Protein AF-0000000074148470 (afdb_homodimer)

pLDDT: mean 94.66, std 6.35, range [58.09, 98.88]

Radius of gyration: 29.24 Å; Cα contacts (8 Å, |Δi|>4): 1735; chains: 2; bounding box: 54×84×65 Å

Foldseek 3Di:
DKKWAFKLQAQLDTDIDIDDDDDADAQKFKWFFFKFKDQLQPVNCLNRVLDPPADPGEGEGQQTWTFTQGDDHPQDPDDGGFIKTFGAAPDQHPHHYPRRRGMRMGMDGSVRIGTQDPLFDSVLLSCLQLLLLLLQLLVQQVQALVWEEEEADQFDSSLSVLLSNVVRNYAYEYEYQDVLSQVLSVVSPHPYYDNVVVDPPQVVLCVVVVAATQEFEYAPLEQVCQQVSLQRHGADDDADPPRPDNDDRAREYGYRYNHSDDHDYDVPPRCPRRVHYYHYGDGHDPVSSVVSSVCVSVVSGDCVSFFEDEEASNVVSVQSVCVVVVVGSMYMHGPD/DKKWAFKLQAQLDTDIDIDDDDDADAQKFKWFFFKFKDQLQPVNCLNRVLDPPADPGEGEGQQTWTFTCGDHHPQDPDDGGFIKTFGAAPDQHPHHYPRRRGMRMGMGGSVRIGTQDPLFDSVLLSCLQLLLLLLQLLVQQVQALVWEEEEADQFDSSLSVLLSNVVRNYAYEYEEQDVLSQVLSVVSPHPYYDNVVVDPPQVVLCVVVVAATQEFEYAPLEQVCQQVSLQRHGADDDADPPRPDNDDRAREYGYRYNHSDDHDYDVPPRCPRRVHYYHYGDGHDPVSSVVSSVCVSVVSGDCVSFFEDEEASNVVSVQSVCVVVVVGSMYMHGPD

Organism: Dictyoglomus thermophilum (strain ATCC 35947 / DSM 3960 / H-6-12) (NCBI:txid309799)

Secondary structure (DSSP, 8-state):
-EEEEEEEEETTEEEEEEEEPPPPPTTEEEEEEEEEE--HHHHHHHHHT-STT-PSSEE--S-EEEEEEEE-TT--S--TT-EEEES--S--TTSEESS---BSEEEEEGGG-EEPPTTS-HHHHTTHHHHHHHHHHHHHTT--TT-EEEEE--SHHHHHHHHHHHHTT-EEEEEES-HHHHHHHHHTT-SEEEETTTS-HHHHHHHHHTS-BSEEEE-S--HHHHHHHHTTBPPPPP--TT-S-SSPPPPEEEE-S---SPEEE-IIIIIHHHTPEEEE--S--HHHHHHHHHHHHTT-S-GGGS-EEEEEGGGHHHHHHHHHTTS-SEEEEE--/-EEEEEEEEETTEEEEEEEEPPPPPTTEEEEEEEEEE--HHHHHHHHHT-STT-PSSEE--S-EEEEEEEE-TT--S--TT-EEEES--S--TTSEESS---BSEEEEEGGG-EEPPTTS-HHHHTTHHHHHHHHHHHHHTT--TT-EEEEE--SHHHHHHHHHHHHTT-EEEEEES-HHHHHHHHHTT-SEEEETTTS-HHHHHHHHHTS-BSEEEE-S--HHHHHHHHTTBPPPPP--TT-S-SSPPPPEEEE-S---SPEEE-IIIIIHHHTPEEEE--S--HHHHHHHHHHHHTT-S-GGGS-EEEEEGGGHHHHHHHHHTTS-SEEEEE--

Sequence (672 aa):
MKTKAIVFAGPFQIEIKDFELRELREGEVLVKTIYTGVSPGTELRVLSGKQVGGEFPLIPGYENVGKIVKVGKGVKDLKEGMIVFSSGTRFTGPYNRVWGGQVEYSIVGEEEVIIVPEDLDPLYAVFTKTCAIALHGVKRARVSGKDKVAIVGQGLIGHLALQMSKINGAYVIAIDVVEERLKNSILAGADYGINAKEKDVYEEVMKITNGGVDVAIDVTGVASTVNNTANLIRPRPYVSKSSQDPDPPVGRLLILGSYTDPICFNYHPTLFDHEIDIIVSRDCTYFDLLEAIDLIRNKKVNFNAIDFETFDFQSAEKGYQKLMNKEITKAIFKWEMKTKAIVFAGPFQIEIKDFELRELREGEVLVKTIYTGVSPGTELRVLSGKQVGGEFPLIPGYENVGKIVKVGKGVKDLKEGMIVFSSGTRFTGPYNRVWGGQVEYSIVGEEEVIIVPEDLDPLYAVFTKTCAIALHGVKRARVSGKDKVAIVGQGLIGHLALQMSKINGAYVIAIDVVEERLKNSILAGADYGINAKEKDVYEEVMKITNGGVDVAIDVTGVASTVNNTANLIRPRPYVSKSSQDPDPPVGRLLILGSYTDPICFNYHPTLFDHEIDIIVSRDCTYFDLLEAIDLIRNKKVNFNAIDFETFDFQSAEKGYQKLMNKEITKAIFKWE

Solvent-accessible surface area (backbone atoms only — not comparable to full-atom values): 33590 Å² total; per-residue (Å²): 90,79,32,44,28,48,28,35,62,37,67,79,33,72,43,80,44,74,44,61,52,77,81,77,47,76,34,20,30,35,28,40,34,40,37,29,29,49,55,55,68,57,53,52,38,49,35,64,54,73,39,88,86,60,55,67,38,20,21,45,33,44,20,24,20,23,30,26,72,41,68,25,56,85,51,78,92,66,55,64,68,42,42,30,30,32,58,31,33,79,64,59,63,94,39,39,56,84,30,30,20,36,32,41,55,34,40,34,47,61,73,56,56,40,79,48,56,88,91,42,63,61,78,64,54,29,45,22,52,58,41,7,29,21,41,37,37,43,56,74,59,62,64,35,52,86,30,36,32,36,33,38,25,47,50,50,56,28,44,41,31,49,39,50,39,45,74,43,49,27,46,32,36,40,29,31,74,51,66,69,43,40,54,24,38,45,70,51,60,37,73,39,68,43,47,57,80,80,42,60,57,64,64,51,45,29,64,77,54,70,56,27,23,43,30,24,33,36,36,66,32,51,32,85,49,46,43,61,43,51,60,39,33,23,62,45,77,82,36,49,76,79,42,90,49,91,71,65,78,64,19,34,32,31,45,61,40,60,47,83,50,60,36,51,32,50,36,73,67,47,41,39,60,18,30,30,35,38,36,36,48,51,66,55,38,46,65,32,34,56,50,27,43,50,37,52,65,68,61,69,56,64,63,88,41,49,56,60,50,78,38,53,49,91,43,44,59,58,43,53,49,35,44,75,67,62,74,34,44,32,34,30,28,33,65,108,89,80,31,44,29,48,27,34,60,36,67,79,33,73,43,79,45,75,45,61,51,76,84,77,48,76,36,20,31,35,28,41,34,41,38,28,31,48,55,55,68,57,53,50,37,47,34,62,55,74,38,86,84,59,55,67,39,21,21,46,33,45,19,23,22,23,31,26,73,39,69,26,57,84,51,77,92,66,56,67,67,44,42,31,32,32,56,32,34,79,63,60,63,92,39,38,54,84,28,30,23,36,33,43,54,34,41,35,47,62,74,56,55,41,79,50,57,90,89,42,64,62,79,64,55,28,45,22,52,57,40,7,29,21,42,38,36,44,57,74,60,62,64,34,50,86,31,35,34,35,34,39,25,46,51,51,56,28,44,42,30,50,39,49,39,45,75,42,49,27,47,33,35,40,28,31,74,50,65,70,44,40,56,24,37,44,70,54,62,35,74,39,67,43,47,55,79,80,43,60,59,62,63,50,44,30,63,77,55,71,55,27,24,42,29,23,34,36,36,64,33,49,31,85,50,47,42,62,43,52,60,39,33,22,62,45,77,82,34,49,76,81,42,89,48,90,72,66,79,64,18,33,33,32,45,60,39,62,46,83,49,58,36,51,33,50,34,74,65,46,42,40,59,17,30,29,35,38,36,35,46,52,65,55,37,47,66,32,35,56,49,26,44,49,37,52,66,67,61,69,56,65,63,89,40,48,54,59,52,79,36,52,50,90,44,44,58,58,44,53,50,36,45,75,66,63,73,34,44,32,34,30,28,34,66,110

Structure (mmCIF, N/CA/C/O backbone):
data_AF-0000000074148470-model_v1
#
loop_
_entity.id
_entity.type
_entity.pdbx_description
1 polymer 'Alcohol dehydrogenase'
#
loop_
_atom_site.group_PDB
_atom_site.id
_atom_site.type_symbol
_atom_site.label_atom_id
_atom_site.label_alt_id
_atom_site.label_comp_id
_atom_site.label_asym_id
_atom_site.label_entity_id
_atom_site.label_seq_id
_atom_site.pdbx_PDB_ins_code
_atom_site.Cartn_x
_atom_site.Cartn_y
_atom_site.Cartn_z
_atom_site.occupancy
_atom_site.B_iso_or_equiv
_atom_site.auth_seq_id
_atom_site.auth_comp_id
_atom_site.auth_asym_id
_atom_site.auth_atom_id
_atom_site.pdbx_PDB_model_num
ATOM 1 N N . MET A 1 1 ? 21.016 -36.188 -24.375 1 93.38 1 MET A N 1
ATOM 2 C CA . MET A 1 1 ? 19.781 -36.906 -24.625 1 93.38 1 MET A CA 1
ATOM 3 C C . MET A 1 1 ? 18.719 -36 -25.219 1 93.38 1 MET A C 1
ATOM 5 O O . MET A 1 1 ? 18.656 -34.812 -24.859 1 93.38 1 MET A O 1
ATOM 9 N N . LYS A 1 2 ? 17.984 -36.562 -26.062 1 95.56 2 LYS A N 1
ATOM 10 C CA . LYS A 1 2 ? 16.906 -35.781 -26.656 1 95.56 2 LYS A CA 1
ATOM 11 C C . LYS A 1 2 ? 15.742 -35.625 -25.703 1 95.56 2 LYS A C 1
ATOM 13 O O . LYS A 1 2 ? 15.406 -36.562 -24.969 1 95.56 2 LYS A O 1
ATOM 18 N N . THR A 1 3 ? 15.133 -34.5 -25.719 1 97.25 3 THR A N 1
ATOM 19 C CA . THR A 1 3 ? 13.969 -34.188 -24.891 1 97.25 3 THR A CA 1
ATOM 20 C C . THR A 1 3 ? 12.938 -33.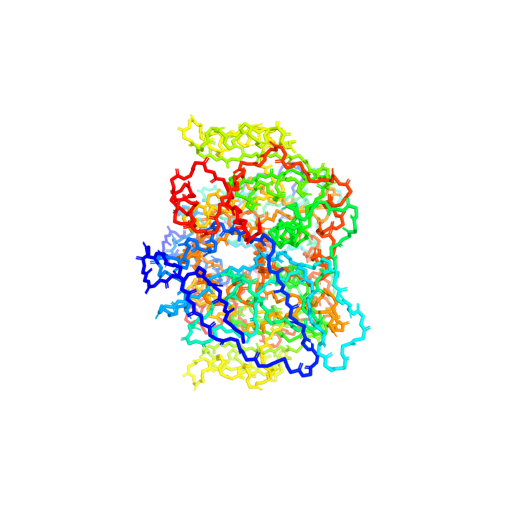375 -25.656 1 97.25 3 THR A C 1
ATOM 22 O O . THR A 1 3 ? 13.266 -32.719 -26.656 1 97.25 3 THR A O 1
ATOM 25 N N . LYS A 1 4 ? 11.703 -33.531 -25.25 1 97.94 4 LYS A N 1
ATOM 26 C CA . LYS A 1 4 ? 10.594 -32.781 -25.844 1 97.94 4 LYS A CA 1
ATOM 27 C C . LYS A 1 4 ? 10.211 -31.578 -24.984 1 97.94 4 LYS A C 1
ATOM 29 O O . LYS A 1 4 ? 10.43 -31.578 -23.766 1 97.94 4 LYS A O 1
ATOM 34 N N . ALA A 1 5 ? 9.656 -30.609 -25.656 1 98.31 5 ALA A N 1
ATOM 35 C CA . ALA A 1 5 ? 9.188 -29.422 -24.938 1 98.31 5 ALA A CA 1
ATOM 36 C C . ALA A 1 5 ? 7.926 -28.859 -25.578 1 98.31 5 ALA A C 1
ATOM 38 O O . ALA A 1 5 ? 7.719 -29 -26.781 1 98.31 5 ALA A O 1
ATOM 39 N N . ILE A 1 6 ? 7.027 -28.328 -24.797 1 98.31 6 ILE A N 1
ATOM 40 C CA . ILE A 1 6 ? 6.008 -27.406 -25.266 1 98.31 6 ILE A CA 1
ATOM 41 C C . ILE A 1 6 ? 6.629 -26.031 -25.5 1 98.31 6 ILE A C 1
ATOM 43 O O . ILE A 1 6 ? 7.16 -25.422 -24.562 1 98.31 6 ILE A O 1
ATOM 47 N N . VAL A 1 7 ? 6.605 -25.531 -26.703 1 97.56 7 VAL A N 1
ATOM 48 C CA . VAL A 1 7 ? 7.266 -24.297 -27.094 1 97.56 7 VAL A CA 1
ATOM 49 C C . VAL A 1 7 ? 6.23 -23.281 -27.594 1 97.56 7 VAL A C 1
ATOM 51 O O . VAL A 1 7 ? 5.363 -23.641 -28.406 1 97.56 7 VAL A O 1
ATOM 54 N N . PHE A 1 8 ? 6.211 -22.109 -26.984 1 97.06 8 PHE A N 1
ATOM 55 C CA . PHE A 1 8 ? 5.523 -20.984 -27.609 1 97.06 8 PHE A CA 1
ATOM 56 C C . PHE A 1 8 ? 6.348 -20.422 -28.766 1 97.06 8 PHE A C 1
ATOM 58 O O . PHE A 1 8 ? 7.324 -19.719 -28.547 1 97.06 8 PHE A O 1
ATOM 65 N N . ALA A 1 9 ? 6.023 -20.75 -29.969 1 96.44 9 ALA A N 1
ATOM 66 C CA . ALA A 1 9 ? 6.789 -20.375 -31.156 1 96.44 9 ALA A CA 1
ATOM 67 C C . ALA A 1 9 ? 6.578 -18.906 -31.516 1 96.44 9 ALA A C 1
ATOM 69 O O . ALA A 1 9 ? 7.453 -18.281 -32.125 1 96.44 9 ALA A O 1
ATOM 70 N N . GLY A 1 10 ? 5.504 -18.391 -31.188 1 95.06 10 GLY A N 1
ATOM 71 C CA . GLY A 1 10 ? 5.016 -17.016 -31.328 1 95.06 10 GLY A CA 1
ATOM 72 C C . GLY A 1 10 ? 3.746 -16.75 -30.547 1 95.06 10 GLY A C 1
ATOM 73 O O . GLY A 1 10 ? 3.277 -17.625 -29.797 1 95.06 10 GLY A O 1
ATOM 74 N N . PRO A 1 11 ? 3.293 -15.57 -30.719 1 94.75 11 PRO A N 1
ATOM 75 C CA . PRO A 1 11 ? 2.029 -15.305 -30.031 1 94.75 11 PRO A CA 1
ATOM 76 C C . PRO A 1 11 ? 0.925 -16.281 -30.422 1 94.75 11 PRO A C 1
ATOM 78 O O . PRO A 1 11 ? 0.599 -16.406 -31.609 1 94.75 11 PRO A O 1
ATOM 81 N N . PHE A 1 12 ? 0.442 -17 -29.469 1 95.25 12 PHE A N 1
ATOM 82 C CA . PHE A 1 12 ? -0.676 -17.922 -29.594 1 95.25 12 PHE A CA 1
ATOM 83 C C . PHE A 1 12 ? -0.312 -19.094 -30.516 1 95.25 12 PHE A C 1
ATOM 85 O O . PHE A 1 12 ? -1.187 -19.688 -31.141 1 95.25 12 PHE A O 1
ATOM 92 N N . GLN A 1 13 ? 0.944 -19.312 -30.625 1 96.75 13 GLN A N 1
ATOM 93 C CA . GLN A 1 13 ? 1.44 -20.469 -31.375 1 96.75 13 GLN A CA 1
ATOM 94 C C . GLN A 1 13 ? 2.133 -21.469 -30.438 1 96.75 13 GLN A C 1
ATOM 96 O O . GLN A 1 13 ? 3.18 -21.156 -29.859 1 96.75 13 GLN A O 1
ATOM 101 N N . ILE A 1 14 ? 1.575 -22.609 -30.312 1 97.94 14 ILE A N 1
ATOM 102 C CA . ILE A 1 14 ? 2.092 -23.641 -29.438 1 97.94 14 ILE A CA 1
ATOM 103 C C . ILE A 1 14 ? 2.539 -24.844 -30.266 1 97.94 14 ILE A C 1
ATOM 105 O O . ILE A 1 14 ? 1.781 -25.344 -31.094 1 97.94 14 ILE A O 1
ATOM 109 N N . GLU A 1 15 ? 3.732 -25.266 -30.062 1 98 15 GLU A N 1
ATOM 110 C CA . GLU A 1 15 ? 4.312 -26.391 -30.781 1 98 15 GLU A CA 1
ATOM 111 C C . GLU A 1 15 ? 5.043 -27.328 -29.828 1 98 15 GLU A C 1
ATOM 113 O O . GLU A 1 15 ? 5.473 -26.922 -28.75 1 98 15 GLU A O 1
ATOM 118 N N . ILE A 1 16 ? 5.129 -28.578 -30.203 1 98.12 16 ILE A N 1
ATOM 119 C CA . ILE A 1 16 ? 6.004 -29.531 -29.531 1 98.12 16 ILE A CA 1
ATOM 120 C C . ILE A 1 16 ? 7.32 -29.656 -30.297 1 98.12 16 ILE A C 1
ATOM 122 O O . ILE A 1 16 ? 7.32 -29.938 -31.5 1 98.12 16 ILE A O 1
ATOM 126 N N . LYS A 1 17 ? 8.359 -29.391 -29.578 1 97.5 17 LYS A N 1
ATOM 127 C CA . LYS A 1 17 ? 9.664 -29.422 -30.219 1 97.5 17 LYS A CA 1
ATOM 128 C C . LYS A 1 17 ? 10.648 -30.281 -29.438 1 97.5 17 LYS A C 1
ATOM 130 O O . LYS A 1 17 ? 10.406 -30.609 -28.266 1 97.5 17 LYS A O 1
ATOM 135 N N . ASP A 1 18 ? 11.688 -30.641 -30.156 1 96.38 18 ASP A N 1
ATOM 136 C CA . ASP A 1 18 ? 12.766 -31.406 -29.531 1 96.38 18 ASP A CA 1
ATOM 137 C C . ASP A 1 18 ? 14.047 -30.594 -29.453 1 96.38 18 ASP A C 1
ATOM 139 O O . ASP A 1 18 ? 14.266 -29.688 -30.25 1 96.38 18 ASP A O 1
ATOM 143 N N . PHE A 1 19 ? 14.781 -30.906 -28.438 1 97.19 19 PHE A N 1
ATOM 144 C CA . PHE A 1 19 ? 16.125 -30.359 -28.344 1 97.19 19 PHE A CA 1
ATOM 145 C C . PHE A 1 19 ? 17.031 -31.297 -27.547 1 97.19 19 PHE A C 1
ATOM 147 O O . PHE A 1 19 ? 16.562 -32.219 -26.906 1 97.19 19 PHE A O 1
ATOM 154 N N . GLU A 1 20 ? 18.344 -31.156 -27.734 1 97.75 20 GLU A N 1
ATOM 155 C CA . GLU A 1 20 ? 19.328 -31.984 -27.031 1 97.75 20 GLU A CA 1
ATOM 156 C C . GLU A 1 20 ? 19.688 -31.375 -25.672 1 97.75 20 GLU A C 1
ATOM 158 O O . GLU A 1 20 ? 20.016 -30.188 -25.578 1 97.75 20 GLU A O 1
ATOM 163 N N . LEU A 1 21 ? 19.625 -32.219 -24.656 1 97.62 21 LEU A N 1
ATOM 164 C CA . LEU A 1 21 ? 20.047 -31.766 -23.328 1 97.62 21 LEU A CA 1
ATOM 165 C C . LEU A 1 21 ? 21.578 -31.781 -23.219 1 97.62 21 LEU A C 1
ATOM 167 O O . LEU A 1 21 ? 22.234 -32.625 -23.812 1 97.62 21 LEU A O 1
ATOM 171 N N . ARG A 1 22 ? 22.047 -30.922 -22.406 1 96.88 22 ARG A N 1
ATOM 172 C CA . ARG A 1 22 ? 23.469 -30.984 -22.047 1 96.88 22 ARG A CA 1
ATOM 173 C C . ARG A 1 22 ? 23.703 -31.984 -20.922 1 96.88 22 ARG A C 1
ATOM 175 O O . ARG A 1 22 ? 22.75 -32.5 -20.344 1 96.88 22 ARG A O 1
ATOM 182 N N . GLU A 1 23 ? 24.969 -32.25 -20.703 1 96.25 23 GLU A N 1
ATOM 183 C CA . GLU A 1 23 ? 25.312 -33.062 -19.547 1 96.25 23 GLU A CA 1
ATOM 184 C C . GLU A 1 23 ? 25.047 -32.344 -18.234 1 96.25 23 GLU A C 1
ATOM 186 O O . GLU A 1 23 ? 25.062 -31.109 -18.188 1 96.25 23 GLU A O 1
ATOM 191 N N . LEU A 1 24 ? 24.812 -33.125 -17.172 1 96.88 24 LEU A N 1
ATOM 192 C CA . LEU A 1 24 ? 24.578 -32.562 -15.836 1 96.88 24 LEU A CA 1
ATOM 193 C C . LEU A 1 24 ? 25.859 -31.922 -15.289 1 96.88 24 LEU A C 1
ATOM 195 O O . LEU A 1 24 ? 26.953 -32.469 -15.469 1 96.88 24 LEU A O 1
ATOM 199 N N . ARG A 1 25 ? 25.734 -30.781 -14.734 1 96 25 ARG A N 1
ATOM 200 C CA . ARG A 1 25 ? 26.812 -30.141 -14 1 96 25 ARG A CA 1
ATOM 201 C C . ARG A 1 25 ? 26.719 -30.438 -12.508 1 96 25 ARG A C 1
ATOM 203 O O . ARG A 1 25 ? 25.734 -31.031 -12.047 1 96 25 ARG A O 1
ATOM 210 N N . GLU A 1 26 ? 27.766 -30.109 -11.883 1 96.69 26 GLU A N 1
ATOM 211 C CA . GLU A 1 26 ? 27.797 -30.281 -10.438 1 96.69 26 GLU A CA 1
ATOM 212 C C . GLU A 1 26 ? 26.594 -29.625 -9.766 1 96.69 26 GLU A C 1
ATOM 214 O O . GLU A 1 26 ? 26.234 -28.5 -10.117 1 96.69 26 GLU A O 1
ATOM 219 N N . GLY A 1 27 ? 25.969 -30.391 -8.797 1 96.31 27 GLY A N 1
ATOM 220 C CA . GLY A 1 27 ? 24.875 -29.844 -8.031 1 96.31 27 GLY A CA 1
ATOM 221 C C . GLY A 1 27 ? 23.547 -29.922 -8.766 1 96.31 27 GLY A C 1
ATOM 222 O O . GLY A 1 27 ? 22.516 -29.453 -8.258 1 96.31 27 GLY A O 1
ATOM 223 N N . GLU A 1 28 ? 23.531 -30.547 -9.945 1 97.5 28 GLU A N 1
ATOM 224 C CA . GLU A 1 28 ? 22.312 -30.625 -10.742 1 97.5 28 GLU A CA 1
ATOM 225 C C . GLU A 1 28 ? 21.719 -32.031 -10.719 1 97.5 28 GLU A C 1
ATOM 227 O O . GLU A 1 28 ? 22.422 -33 -10.445 1 97.5 28 GLU A O 1
ATOM 232 N N . VAL A 1 29 ? 20.484 -32.156 -10.977 1 98.19 29 VAL A N 1
ATOM 233 C CA . VAL A 1 29 ? 19.797 -33.406 -11.148 1 98.19 29 VAL A CA 1
ATOM 234 C C . VAL A 1 29 ? 18.984 -33.406 -12.445 1 98.19 29 VAL A C 1
ATOM 236 O O . VAL A 1 29 ? 18.562 -32.344 -12.906 1 98.19 29 VAL A O 1
ATOM 239 N N . LEU A 1 30 ? 18.859 -34.562 -12.992 1 98.44 30 LEU A N 1
ATOM 240 C CA . LEU A 1 30 ? 18 -34.75 -14.148 1 98.44 30 LEU A CA 1
ATOM 241 C C . LEU A 1 30 ? 16.625 -35.281 -13.727 1 98.44 30 LEU A C 1
ATOM 243 O O . LEU A 1 30 ? 16.547 -36.312 -13.023 1 98.44 30 LEU A O 1
ATOM 247 N N . VAL A 1 31 ? 15.625 -34.594 -14.086 1 98.5 31 VAL A N 1
ATOM 248 C CA . VAL A 1 31 ? 14.273 -34.969 -13.672 1 98.5 31 VAL A CA 1
ATOM 249 C C . VAL A 1 31 ? 13.43 -35.312 -14.891 1 98.5 31 VAL A C 1
ATOM 251 O O . VAL A 1 31 ? 13.352 -34.531 -15.844 1 98.5 31 VAL A O 1
ATOM 254 N N . LYS A 1 32 ? 12.898 -36.5 -14.906 1 98.69 32 LYS A N 1
ATOM 255 C CA . LYS A 1 32 ? 11.914 -36.875 -15.914 1 98.69 32 LYS A CA 1
ATOM 256 C C . LYS A 1 32 ? 10.508 -36.406 -15.516 1 98.69 32 LYS A C 1
ATOM 258 O O . LYS A 1 32 ? 9.969 -36.875 -14.516 1 98.69 32 LYS A O 1
ATOM 263 N N . THR A 1 33 ? 9.914 -35.594 -16.312 1 98.62 33 THR A N 1
ATOM 264 C CA . THR A 1 33 ? 8.656 -34.938 -15.969 1 98.62 33 THR A CA 1
ATOM 265 C C . THR A 1 33 ? 7.504 -35.938 -16.016 1 98.62 33 THR A C 1
ATOM 267 O O . THR A 1 33 ? 7.422 -36.75 -16.922 1 98.62 33 THR A O 1
ATOM 270 N N . ILE A 1 34 ? 6.633 -35.875 -15.008 1 98.69 34 ILE A N 1
ATOM 271 C CA . ILE A 1 34 ? 5.387 -36.625 -14.961 1 98.69 34 ILE A CA 1
ATOM 272 C C . ILE A 1 34 ? 4.215 -35.719 -15.328 1 98.69 34 ILE A C 1
ATOM 274 O O . ILE A 1 34 ? 3.412 -36.062 -16.203 1 98.69 34 ILE A O 1
ATOM 278 N N . TYR A 1 35 ? 4.152 -34.594 -14.656 1 98.69 35 TYR A N 1
ATOM 279 C CA . TYR A 1 35 ? 3.104 -33.594 -14.898 1 98.69 35 TYR A CA 1
ATOM 280 C C . TYR A 1 35 ? 3.682 -32.188 -14.953 1 98.69 35 TYR A C 1
ATOM 282 O O . TYR A 1 35 ? 4.645 -31.891 -14.25 1 98.69 35 TYR A O 1
ATOM 290 N N . THR A 1 36 ? 3.178 -31.375 -15.82 1 98.5 36 THR A N 1
ATOM 291 C CA . THR A 1 36 ? 3.355 -29.922 -15.742 1 98.5 36 THR A CA 1
ATOM 292 C C . THR A 1 36 ? 2.004 -29.219 -15.656 1 98.5 36 THR A C 1
ATOM 294 O O . THR A 1 36 ? 1.001 -29.734 -16.172 1 98.5 36 THR A O 1
ATOM 297 N N . GLY A 1 37 ? 1.969 -28.156 -14.922 1 98.31 37 GLY A N 1
ATOM 298 C CA . GLY A 1 37 ? 0.755 -27.359 -14.812 1 98.31 37 GLY A CA 1
ATOM 299 C C . GLY A 1 37 ? 0.871 -26 -15.469 1 98.31 37 GLY A C 1
ATOM 300 O O . GLY A 1 37 ? 1.976 -25.531 -15.742 1 98.31 37 GLY A O 1
ATOM 301 N N . VAL A 1 38 ? -0.276 -25.469 -15.766 1 97.62 38 VAL A N 1
ATOM 302 C CA . VAL A 1 38 ? -0.334 -24.125 -16.344 1 97.62 38 VAL A CA 1
ATOM 303 C C . VAL A 1 38 ? -0.913 -23.141 -15.312 1 97.62 38 VAL A C 1
ATOM 305 O O . VAL A 1 38 ? -1.956 -23.422 -14.711 1 97.62 38 VAL A O 1
ATOM 308 N N . SER A 1 39 ? -0.212 -22.141 -15.016 1 94.81 39 SER A N 1
ATOM 309 C CA . SER A 1 39 ? -0.774 -20.984 -14.328 1 94.81 39 SER A CA 1
ATOM 310 C C . SER A 1 39 ? -1.367 -19.984 -15.32 1 94.81 39 SER A C 1
ATOM 312 O O . SER A 1 39 ? -0.635 -19.25 -15.969 1 94.81 39 SER A O 1
ATOM 314 N N . PRO A 1 40 ? -2.609 -19.922 -15.438 1 93 40 PRO A N 1
ATOM 315 C CA . PRO A 1 40 ? -3.232 -19.188 -16.531 1 93 40 PRO A CA 1
ATOM 316 C C . PRO A 1 40 ? -2.795 -17.719 -16.578 1 93 40 PRO A C 1
ATOM 318 O O . PRO A 1 40 ? -2.508 -17.203 -17.656 1 93 40 PRO A O 1
ATOM 321 N N . GLY A 1 41 ? -2.732 -17.078 -15.461 1 89.31 41 GLY A N 1
ATOM 322 C CA . GLY A 1 41 ? -2.342 -15.68 -15.453 1 89.31 41 GLY A CA 1
ATOM 323 C C . GLY A 1 41 ? -0.974 -15.445 -16.062 1 89.31 41 GLY A C 1
ATOM 324 O O . GLY A 1 41 ? -0.795 -14.516 -16.859 1 89.31 41 GLY A O 1
ATOM 325 N N . THR A 1 42 ? -0.089 -16.281 -15.773 1 89.81 42 THR A N 1
ATOM 326 C CA . THR A 1 42 ? 1.289 -16.109 -16.219 1 89.81 42 THR A CA 1
ATOM 327 C C . THR A 1 42 ? 1.468 -16.625 -17.641 1 89.81 42 THR A C 1
ATOM 329 O O . THR A 1 42 ? 1.885 -15.883 -18.531 1 89.81 42 THR A O 1
ATOM 332 N N . GLU A 1 43 ? 1.147 -17.766 -17.875 1 93.5 43 GLU A N 1
ATOM 333 C CA . GLU A 1 43 ? 1.492 -18.391 -19.141 1 93.5 43 GLU A CA 1
ATOM 334 C C . GLU A 1 43 ? 0.639 -17.828 -20.281 1 93.5 43 GLU A C 1
ATOM 336 O O . GLU A 1 43 ? 1.1 -17.734 -21.422 1 93.5 43 GLU A O 1
ATOM 341 N N . LEU A 1 44 ? -0.638 -17.5 -20 1 93.31 44 LEU A N 1
ATOM 342 C CA . LEU A 1 44 ? -1.432 -16.891 -21.062 1 93.31 44 LEU A CA 1
ATOM 343 C C . LEU A 1 44 ? -0.89 -15.508 -21.406 1 93.31 44 LEU A C 1
ATOM 345 O O . LEU A 1 44 ? -0.931 -15.102 -22.578 1 93.31 44 LEU A O 1
ATOM 349 N N . ARG A 1 45 ? -0.424 -14.812 -20.375 1 90.06 45 ARG A N 1
ATOM 350 C CA . ARG A 1 45 ? 0.227 -13.539 -20.641 1 90.06 45 ARG A CA 1
ATOM 351 C C . ARG A 1 45 ? 1.464 -13.727 -21.516 1 90.06 45 ARG A C 1
ATOM 353 O O . ARG A 1 45 ? 1.666 -12.984 -22.484 1 90.06 45 ARG A O 1
ATOM 360 N N . VAL A 1 46 ? 2.248 -14.672 -21.219 1 91.75 46 VAL A N 1
ATOM 361 C CA . VAL A 1 46 ? 3.451 -14.977 -21.984 1 91.75 46 VAL A CA 1
ATOM 362 C C . VAL A 1 46 ? 3.07 -15.391 -23.406 1 91.75 46 VAL A C 1
ATOM 364 O O . VAL A 1 46 ? 3.668 -14.914 -24.375 1 91.75 46 VAL A O 1
ATOM 367 N N . LEU A 1 47 ? 2.086 -16.188 -23.5 1 94.25 47 LEU A N 1
ATOM 368 C CA . LEU A 1 47 ? 1.631 -16.703 -24.797 1 94.25 47 LEU A CA 1
ATOM 369 C C . LEU A 1 47 ? 1.126 -15.57 -25.688 1 94.25 47 LEU A C 1
ATOM 371 O O . LEU A 1 47 ? 1.295 -15.617 -26.906 1 94.25 47 LEU A O 1
ATOM 375 N N . SER A 1 48 ? 0.583 -14.57 -25.062 1 91.75 48 SER A N 1
ATOM 376 C CA . SER A 1 48 ? 0.02 -13.453 -25.812 1 91.75 48 SER A CA 1
ATOM 377 C C . SER A 1 48 ? 1.116 -12.523 -26.312 1 91.75 48 SER A C 1
ATOM 379 O O . SER A 1 48 ? 0.872 -11.688 -27.188 1 91.75 48 SER A O 1
ATOM 381 N N . GLY A 1 49 ? 2.295 -12.672 -25.75 1 88.38 49 GLY A N 1
ATOM 382 C CA . GLY A 1 49 ? 3.398 -11.797 -26.125 1 88.38 49 GLY A CA 1
ATOM 383 C C . GLY A 1 49 ? 3.455 -10.523 -25.312 1 88.38 49 GLY A C 1
ATOM 384 O O . GLY A 1 49 ? 4.25 -9.625 -25.594 1 88.38 49 GLY A O 1
ATOM 385 N N . LYS A 1 50 ? 2.662 -10.398 -24.281 1 76.06 50 LYS A N 1
ATOM 386 C CA . LYS A 1 50 ? 2.609 -9.18 -23.484 1 76.06 50 LYS A CA 1
ATOM 387 C C . LYS A 1 50 ? 3.623 -9.227 -22.344 1 76.06 50 LYS A C 1
ATOM 389 O O . LYS A 1 50 ? 3.756 -8.266 -21.578 1 76.06 50 LYS A O 1
ATOM 394 N N . GLN A 1 51 ? 4.246 -10.344 -22.188 1 69 51 GLN A N 1
ATOM 395 C CA . GLN A 1 51 ? 5.211 -10.453 -21.094 1 69 51 GLN A CA 1
ATOM 396 C C . GLN A 1 51 ? 6.508 -9.727 -21.438 1 69 51 GLN A C 1
ATOM 398 O O . GLN A 1 51 ? 7.012 -9.844 -22.547 1 69 51 GLN A O 1
ATOM 403 N N . VAL A 1 52 ? 6.957 -8.945 -20.484 1 58.59 52 VAL A N 1
ATOM 404 C CA . VAL A 1 52 ? 8.234 -8.258 -20.672 1 58.59 52 VAL A CA 1
ATOM 405 C C . VAL A 1 52 ? 9.383 -9.258 -20.516 1 58.59 52 VAL A C 1
ATOM 407 O O . VAL A 1 52 ? 9.398 -10.047 -19.562 1 58.59 52 VAL A O 1
ATOM 410 N N . GLY A 1 53 ? 10.164 -9.375 -21.438 1 58.09 53 GLY A N 1
ATOM 411 C CA . GLY A 1 53 ? 11.375 -10.172 -21.406 1 58.09 53 GLY A CA 1
ATOM 412 C C . GLY A 1 53 ? 11.227 -11.516 -22.094 1 58.09 53 GLY A C 1
ATOM 413 O O . GLY A 1 53 ? 12.18 -12.297 -22.156 1 58.09 53 GLY A O 1
ATOM 414 N N . GLY A 1 54 ? 10.031 -11.852 -22.562 1 63.09 54 GLY A N 1
ATOM 415 C CA . GLY A 1 54 ? 9.914 -13.156 -23.188 1 63.09 54 GLY A CA 1
ATOM 416 C C . GLY A 1 54 ? 9.961 -13.094 -24.703 1 63.09 54 GLY A C 1
ATOM 417 O O . GLY A 1 54 ? 9.016 -12.633 -25.344 1 63.09 54 GLY A O 1
ATOM 418 N N . GLU A 1 55 ? 11.125 -13.328 -25.141 1 86.69 55 GLU A N 1
ATOM 419 C CA . GLU A 1 55 ? 11.258 -13.367 -26.594 1 86.69 55 GLU A CA 1
ATOM 420 C C . GLU A 1 55 ? 10.953 -14.758 -27.141 1 86.69 55 GLU A C 1
ATOM 422 O O . GLU A 1 55 ? 11.414 -15.758 -26.594 1 86.69 55 GLU A O 1
ATOM 427 N N . PHE A 1 56 ? 10.109 -14.867 -28.094 1 93.25 56 PHE A N 1
ATOM 428 C CA . PHE A 1 56 ? 9.797 -16.125 -28.781 1 93.25 56 PHE A CA 1
ATOM 429 C C . PHE A 1 56 ? 10.945 -16.547 -29.688 1 93.25 56 PHE A C 1
ATOM 431 O O . PHE A 1 56 ? 11.695 -15.711 -30.188 1 93.25 56 PHE A O 1
ATOM 438 N N . PRO A 1 57 ? 11.086 -17.828 -29.922 1 95.75 57 PRO A N 1
ATOM 439 C CA . PRO A 1 57 ? 10.367 -18.922 -29.266 1 95.75 57 PRO A CA 1
ATOM 440 C C . PRO A 1 57 ? 10.859 -19.172 -27.828 1 95.75 57 PRO A C 1
ATOM 442 O O . PRO A 1 57 ? 12.031 -18.938 -27.531 1 95.75 57 PRO A O 1
ATOM 445 N N . LEU A 1 58 ? 9.977 -19.641 -27.031 1 95.62 58 LEU A N 1
ATOM 446 C CA . LEU A 1 58 ? 10.383 -19.875 -25.641 1 95.62 58 LEU A CA 1
ATOM 447 C C . LEU A 1 58 ? 9.641 -21.062 -25.062 1 95.62 58 LEU A C 1
ATOM 449 O O . LEU A 1 58 ? 8.609 -21.484 -25.578 1 95.62 58 LEU A O 1
ATOM 453 N N . ILE A 1 59 ? 10.18 -21.641 -24.016 1 96.44 59 ILE A N 1
ATOM 454 C CA . ILE A 1 59 ? 9.562 -22.719 -23.25 1 96.44 59 ILE A CA 1
ATOM 455 C C . ILE A 1 59 ? 8.969 -22.141 -21.953 1 96.44 59 ILE A C 1
ATOM 457 O O . ILE A 1 59 ? 9.688 -21.562 -21.141 1 96.44 59 ILE A O 1
ATOM 461 N N . PRO A 1 60 ? 7.629 -22.281 -21.75 1 95.62 60 PRO A N 1
ATOM 462 C CA . PRO A 1 60 ? 6.988 -21.781 -20.531 1 95.62 60 PRO A CA 1
ATOM 463 C C . PRO A 1 60 ? 6.977 -22.812 -19.406 1 95.62 60 PRO A C 1
ATOM 465 O O . PRO A 1 60 ? 7.477 -23.938 -19.578 1 95.62 60 PRO A O 1
ATOM 468 N N . GLY A 1 61 ? 6.477 -22.391 -18.297 1 95.69 61 GLY A N 1
ATOM 469 C CA . GLY A 1 61 ? 6.086 -23.328 -17.25 1 95.69 61 GLY A CA 1
ATOM 470 C C . GLY A 1 61 ? 6.945 -23.219 -16 1 95.69 61 GLY A C 1
ATOM 471 O O . GLY A 1 61 ? 8.172 -23.172 -16.094 1 95.69 61 GLY A O 1
ATOM 472 N N . TYR A 1 62 ? 6.215 -23.203 -14.875 1 96.5 62 TYR A N 1
ATOM 473 C CA . TYR A 1 62 ? 6.938 -23.172 -13.602 1 96.5 62 TYR A CA 1
ATOM 474 C C . TYR A 1 62 ? 6.324 -24.125 -12.594 1 96.5 62 TYR A C 1
ATOM 476 O O . TYR A 1 62 ? 6.512 -23.969 -11.391 1 96.5 62 TYR A O 1
ATOM 484 N N . GLU A 1 63 ? 5.543 -25.047 -13.07 1 97.88 63 GLU A N 1
ATOM 485 C CA . GLU A 1 63 ? 4.938 -26.094 -12.258 1 97.88 63 GLU A CA 1
ATOM 486 C C . GLU A 1 63 ? 5.273 -27.484 -12.812 1 97.88 63 GLU A C 1
ATOM 488 O O . GLU A 1 63 ? 4.516 -28.047 -13.602 1 97.88 63 GLU A O 1
ATOM 493 N N . ASN A 1 64 ? 6.352 -28.016 -12.281 1 97.5 64 ASN A N 1
ATOM 494 C CA . ASN A 1 64 ? 6.867 -29.281 -12.797 1 97.5 64 ASN A CA 1
ATOM 495 C C . ASN A 1 64 ? 6.98 -30.328 -11.695 1 97.5 64 ASN A C 1
ATOM 497 O O . ASN A 1 64 ? 7.605 -30.094 -10.656 1 97.5 64 ASN A O 1
ATOM 501 N N . VAL A 1 65 ? 6.367 -31.422 -11.914 1 98.62 65 VAL A N 1
ATOM 502 C CA . VAL A 1 65 ? 6.516 -32.594 -11.039 1 98.62 65 VAL A CA 1
ATOM 503 C C . VAL A 1 65 ? 7.105 -33.75 -11.828 1 98.62 65 VAL A C 1
ATOM 505 O O . VAL A 1 65 ? 6.613 -34.094 -12.906 1 98.62 65 VAL A O 1
ATOM 508 N N . GLY A 1 66 ? 8.148 -34.344 -11.297 1 98.5 66 GLY A N 1
ATOM 509 C CA . GLY A 1 66 ? 8.797 -35.438 -12.016 1 98.5 66 GLY A CA 1
ATOM 510 C C . GLY A 1 66 ? 9.648 -36.312 -11.125 1 98.5 66 GLY A C 1
ATOM 511 O O . GLY A 1 66 ? 9.688 -36.094 -9.906 1 98.5 66 GLY A O 1
ATOM 512 N N . LYS A 1 67 ? 10.258 -37.25 -11.75 1 98.44 67 LYS A N 1
ATOM 513 C CA . LYS A 1 67 ? 11.109 -38.219 -11.07 1 98.44 67 LYS A CA 1
ATOM 514 C C . LYS A 1 67 ? 12.578 -38 -11.391 1 98.44 67 LYS A C 1
ATOM 516 O O . LYS A 1 67 ? 12.945 -37.812 -12.555 1 98.44 67 LYS A O 1
ATOM 521 N N . ILE A 1 68 ? 13.359 -37.969 -10.312 1 98.5 68 ILE A N 1
ATOM 522 C CA . ILE A 1 68 ? 14.797 -37.844 -10.539 1 98.5 68 ILE A CA 1
ATOM 523 C C . ILE A 1 68 ? 15.312 -39.125 -11.219 1 98.5 68 ILE A C 1
ATOM 525 O O . ILE A 1 68 ? 15.125 -40.219 -10.703 1 98.5 68 ILE A O 1
ATOM 529 N N . VAL A 1 69 ? 16 -38.969 -12.328 1 98.25 69 VAL A N 1
ATOM 530 C CA . VAL A 1 69 ? 16.484 -40.156 -13.047 1 98.25 69 VAL A CA 1
ATOM 531 C C . VAL A 1 69 ? 18 -40.188 -13.039 1 98.25 69 VAL A C 1
ATOM 533 O O . VAL A 1 69 ? 18.609 -41.219 -13.344 1 98.25 69 VAL A O 1
ATOM 536 N N . LYS A 1 70 ? 18.609 -39.062 -12.758 1 98.06 70 LYS A N 1
ATOM 537 C CA . LYS A 1 70 ? 20.062 -38.969 -12.617 1 98.06 70 LYS A CA 1
ATOM 538 C C . LYS A 1 70 ? 20.469 -37.875 -11.641 1 98.06 70 LYS A C 1
ATOM 540 O O . LYS A 1 70 ? 19.875 -36.812 -11.633 1 98.06 70 LYS A O 1
ATOM 545 N N . VAL A 1 71 ? 21.453 -38.156 -10.828 1 97.56 71 VAL A N 1
ATOM 546 C CA . VAL A 1 71 ? 21.984 -37.219 -9.852 1 97.56 71 VAL A CA 1
ATOM 547 C C . VAL A 1 71 ? 23.406 -36.844 -10.227 1 97.56 71 VAL A C 1
ATOM 549 O O . VAL A 1 71 ? 24.25 -37.719 -10.477 1 97.56 71 VAL A O 1
ATOM 552 N N . GLY A 1 72 ? 23.609 -35.531 -10.32 1 96.5 72 GLY A N 1
ATOM 553 C CA . GLY A 1 72 ? 24.953 -35.062 -10.641 1 96.5 72 GLY A CA 1
ATOM 554 C C . GLY A 1 72 ? 25.906 -35.125 -9.469 1 96.5 72 GLY A C 1
ATOM 555 O O . GLY A 1 72 ? 25.5 -35.438 -8.352 1 96.5 72 GLY A O 1
ATOM 556 N N . LYS A 1 73 ? 27.172 -34.812 -9.758 1 95.94 73 LYS A N 1
ATOM 557 C CA . LYS A 1 73 ? 28.203 -34.812 -8.734 1 95.94 73 LYS A CA 1
ATOM 558 C C . LYS A 1 73 ? 27.906 -33.812 -7.637 1 95.94 73 LYS A C 1
ATOM 560 O O . LYS A 1 73 ? 27.438 -32.688 -7.914 1 95.94 73 LYS A O 1
ATOM 565 N N . GLY A 1 74 ? 28.094 -34.188 -6.395 1 94.88 74 GLY A N 1
ATOM 566 C CA . GLY A 1 74 ? 28.016 -33.25 -5.281 1 94.88 74 GLY A CA 1
ATOM 567 C C . GLY A 1 74 ? 26.625 -33.125 -4.703 1 94.88 74 GLY A C 1
ATOM 568 O O . GLY A 1 74 ? 26.422 -32.469 -3.689 1 94.88 74 GLY A O 1
ATOM 569 N N . VAL A 1 75 ? 25.688 -33.719 -5.406 1 94.94 75 VAL A N 1
ATOM 570 C CA . VAL A 1 75 ? 24.312 -33.688 -4.891 1 94.94 75 VAL A CA 1
ATOM 571 C C . VAL A 1 75 ? 24.219 -34.562 -3.641 1 94.94 75 VAL A C 1
ATOM 573 O O . VAL A 1 75 ? 24.703 -35.688 -3.635 1 94.94 75 VAL A O 1
ATOM 576 N N . LYS A 1 76 ? 23.719 -34.094 -2.531 1 90.5 76 LYS A N 1
ATOM 577 C CA . LYS A 1 76 ? 23.781 -34.781 -1.253 1 90.5 76 LYS A CA 1
ATOM 578 C C . LYS A 1 76 ? 22.406 -35.312 -0.851 1 90.5 76 LYS A C 1
ATOM 580 O O . LYS A 1 76 ? 22.281 -36.469 -0.408 1 90.5 76 LYS A O 1
ATOM 585 N N . ASP A 1 77 ? 21.328 -34.656 -0.956 1 87.75 77 ASP A N 1
ATOM 586 C CA . ASP A 1 77 ? 20.047 -34.938 -0.305 1 87.75 77 ASP A CA 1
ATOM 587 C C . ASP A 1 77 ? 19.016 -35.406 -1.319 1 87.75 77 ASP A C 1
ATOM 589 O O . ASP A 1 77 ? 17.828 -35.469 -1.013 1 87.75 77 ASP A O 1
ATOM 593 N N . LEU A 1 78 ? 19.453 -35.781 -2.49 1 96.12 78 LEU A N 1
ATOM 594 C CA . LEU A 1 78 ? 18.547 -36.219 -3.539 1 96.12 78 LEU A CA 1
ATOM 595 C C . LEU A 1 78 ? 19.031 -37.531 -4.148 1 96.12 78 LEU A C 1
ATOM 597 O O . LEU A 1 78 ? 20.234 -37.75 -4.297 1 96.12 78 LEU A O 1
ATOM 601 N N . LYS A 1 79 ? 18.078 -38.406 -4.434 1 96.81 79 LYS A N 1
ATOM 602 C CA . LYS A 1 79 ? 18.406 -39.719 -5.027 1 96.81 79 LYS A CA 1
ATOM 603 C C . LYS A 1 79 ? 17.516 -40 -6.23 1 96.81 79 LYS A C 1
ATOM 605 O O . LYS A 1 79 ? 16.391 -39.5 -6.309 1 96.81 79 LYS A O 1
ATOM 610 N N . GLU A 1 80 ? 18.062 -40.844 -7.074 1 97.81 80 GLU A N 1
ATOM 611 C CA . GLU A 1 80 ? 17.266 -41.312 -8.195 1 97.81 80 GLU A CA 1
ATOM 612 C C . GLU A 1 80 ? 15.992 -42 -7.711 1 97.81 80 GLU A C 1
ATOM 614 O O . GLU A 1 80 ? 16.016 -42.75 -6.719 1 97.81 80 GLU A O 1
ATOM 619 N N . GLY A 1 81 ? 14.922 -41.719 -8.352 1 97.69 81 GLY A N 1
ATOM 620 C CA . GLY A 1 81 ? 13.656 -42.312 -7.988 1 97.69 81 GLY A CA 1
ATOM 621 C C . GLY A 1 81 ? 12.742 -41.406 -7.199 1 97.69 81 GLY A C 1
ATOM 622 O O . GLY A 1 81 ? 11.531 -41.594 -7.168 1 97.69 81 GLY A O 1
ATOM 623 N N . MET A 1 82 ? 13.32 -40.406 -6.578 1 97.81 82 MET A N 1
ATOM 624 C CA . MET A 1 82 ? 12.523 -39.469 -5.801 1 97.81 82 MET A CA 1
ATOM 625 C C . MET A 1 82 ? 11.641 -38.625 -6.715 1 97.81 82 MET A C 1
ATOM 627 O O . MET A 1 82 ? 12.07 -38.188 -7.789 1 97.81 82 MET A O 1
ATOM 631 N N . ILE A 1 83 ? 10.352 -38.438 -6.273 1 98.5 83 ILE A N 1
ATOM 632 C CA . ILE A 1 83 ? 9.469 -37.5 -6.957 1 98.5 83 ILE A CA 1
ATOM 633 C C . ILE A 1 83 ? 9.672 -36.094 -6.395 1 98.5 83 ILE A C 1
ATOM 635 O O . ILE A 1 83 ? 9.711 -35.906 -5.18 1 98.5 83 ILE A O 1
ATOM 639 N N . VAL A 1 84 ? 9.844 -35.125 -7.332 1 98.38 84 VAL A N 1
ATOM 640 C CA . VAL A 1 84 ? 10.18 -33.75 -6.895 1 98.38 84 VAL A CA 1
ATOM 641 C C . VAL A 1 84 ? 9.359 -32.75 -7.676 1 98.38 84 VAL A C 1
ATOM 643 O O . VAL A 1 84 ? 8.812 -33.062 -8.734 1 98.38 84 VAL A O 1
ATOM 646 N N . PHE A 1 85 ? 9.172 -31.656 -7.082 1 98.19 85 PHE A N 1
ATOM 647 C CA . PHE A 1 85 ? 8.625 -30.453 -7.707 1 98.19 85 PHE A CA 1
ATOM 648 C C . PHE A 1 85 ? 9.719 -29.438 -7.988 1 98.19 85 PHE A C 1
ATOM 650 O O . PHE A 1 85 ? 10.633 -29.266 -7.18 1 98.19 85 PHE A O 1
ATOM 657 N N . SER A 1 86 ? 9.688 -28.766 -9.156 1 96.44 86 SER A N 1
ATOM 658 C CA . SER A 1 86 ? 10.578 -27.656 -9.477 1 96.44 86 SER A CA 1
ATOM 659 C C . SER A 1 86 ? 9.844 -26.578 -10.258 1 96.44 86 SER A C 1
ATOM 661 O O . SER A 1 86 ? 8.867 -26.859 -10.953 1 96.44 86 SER A O 1
ATOM 663 N N . SER A 1 87 ? 10.32 -25.297 -10.125 1 94.06 87 SER A N 1
ATOM 664 C CA . SER A 1 87 ? 9.664 -24.156 -10.781 1 94.06 87 SER A CA 1
ATOM 665 C C . SER A 1 87 ? 10.367 -23.797 -12.094 1 94.06 87 SER A C 1
ATOM 667 O O . SER A 1 87 ? 10.398 -22.641 -12.484 1 94.06 87 SER A O 1
ATOM 669 N N . GLY A 1 88 ? 10.961 -24.719 -12.766 1 93.94 88 GLY A N 1
ATOM 670 C CA . GLY A 1 88 ? 11.625 -24.438 -14.031 1 93.94 88 GLY A CA 1
ATOM 671 C C . GLY A 1 88 ? 12.82 -25.344 -14.281 1 93.94 88 GLY A C 1
ATOM 672 O O . GLY A 1 88 ? 12.93 -26.422 -13.695 1 93.94 88 GLY A O 1
ATOM 673 N N . THR A 1 89 ? 13.617 -24.938 -15.266 1 96 89 THR A N 1
ATOM 674 C CA . THR A 1 89 ? 14.797 -25.703 -15.641 1 96 89 THR A CA 1
ATOM 675 C C . THR A 1 89 ? 16 -24.781 -15.859 1 96 89 THR A C 1
ATOM 677 O O . THR A 1 89 ? 15.836 -23.578 -16.031 1 96 89 THR A O 1
ATOM 680 N N . ARG A 1 90 ? 17.141 -25.281 -15.789 1 96.56 90 ARG A N 1
ATOM 681 C CA . ARG A 1 90 ? 18.359 -24.5 -15.953 1 96.56 90 ARG A CA 1
ATOM 682 C C . ARG A 1 90 ? 18.828 -24.516 -17.406 1 96.56 90 ARG A C 1
ATOM 684 O O . ARG A 1 90 ? 19.75 -23.781 -17.766 1 96.56 90 ARG A O 1
ATOM 691 N N . PHE A 1 91 ? 18.172 -25.344 -18.266 1 96.19 91 PHE A N 1
ATOM 692 C CA . PHE A 1 91 ? 18.625 -25.484 -19.641 1 96.19 91 PHE A CA 1
ATOM 693 C C . PHE A 1 91 ? 17.453 -25.703 -20.578 1 96.19 91 PHE A C 1
ATOM 695 O O . PHE A 1 91 ? 16.609 -26.562 -20.328 1 96.19 91 PHE A O 1
ATOM 702 N N . THR A 1 92 ? 17.406 -24.953 -21.656 1 95.38 92 THR A N 1
ATOM 703 C CA . THR A 1 92 ? 16.281 -25.016 -22.594 1 95.38 92 THR A CA 1
ATOM 704 C C . THR A 1 92 ? 16.781 -25.156 -24.031 1 95.38 92 THR A C 1
ATOM 706 O O . THR A 1 92 ? 16.031 -24.906 -24.969 1 95.38 92 THR A O 1
ATOM 709 N N . GLY A 1 93 ? 18.047 -25.531 -24.156 1 95.88 93 GLY A N 1
ATOM 710 C CA . GLY A 1 93 ? 18.578 -25.641 -25.5 1 95.88 93 GLY A CA 1
ATOM 711 C C . GLY A 1 93 ? 18.625 -24.312 -26.234 1 95.88 93 GLY A C 1
ATOM 712 O O . GLY A 1 93 ? 19.125 -23.328 -25.703 1 95.88 93 GLY A O 1
ATOM 713 N N . PRO A 1 94 ? 18.031 -24.312 -27.453 1 95.5 94 PRO A N 1
ATOM 714 C CA . PRO A 1 94 ? 18.109 -23.078 -28.25 1 95.5 94 PRO A CA 1
ATOM 715 C C . PRO A 1 94 ? 16.938 -22.141 -27.953 1 95.5 94 PRO A C 1
ATOM 717 O O . PRO A 1 94 ? 16.844 -21.062 -28.578 1 95.5 94 PRO A O 1
ATOM 720 N N . TYR A 1 95 ? 16.109 -22.469 -27.109 1 94.94 95 TYR A N 1
ATOM 721 C CA . TYR A 1 95 ? 14.906 -21.672 -26.875 1 94.94 95 TYR A CA 1
ATOM 722 C C . TYR A 1 95 ? 15.094 -20.75 -25.688 1 94.94 95 TYR A C 1
ATOM 724 O O . TYR A 1 95 ? 15.781 -21.109 -24.719 1 94.94 95 TYR A O 1
ATOM 732 N N . ASN A 1 96 ? 14.461 -19.641 -25.766 1 93.56 96 ASN A N 1
ATOM 733 C CA . ASN A 1 96 ? 14.336 -18.812 -24.594 1 93.56 96 ASN A CA 1
ATOM 734 C C . ASN A 1 96 ? 13.414 -19.438 -23.547 1 93.56 96 ASN A C 1
ATOM 736 O O . ASN A 1 96 ? 12.781 -20.469 -23.812 1 93.56 96 ASN A O 1
ATOM 740 N N . ARG A 1 97 ? 13.523 -18.922 -22.344 1 90.38 97 ARG A N 1
ATOM 741 C CA . ARG A 1 97 ? 12.617 -19.438 -21.328 1 90.38 97 ARG A CA 1
ATOM 742 C C . ARG A 1 97 ? 12.141 -18.328 -20.391 1 90.38 97 ARG A C 1
ATOM 744 O O . ARG A 1 97 ? 12.859 -17.359 -20.172 1 90.38 97 ARG A O 1
ATOM 751 N N . VAL A 1 98 ? 10.953 -18.406 -19.906 1 87.44 98 VAL A N 1
ATOM 752 C CA . VAL A 1 98 ? 10.594 -17.672 -18.703 1 87.44 98 VAL A CA 1
ATOM 753 C C . VAL A 1 98 ? 10.945 -18.484 -17.469 1 87.44 98 VAL A C 1
ATOM 755 O O . VAL A 1 98 ? 11.875 -18.141 -16.734 1 87.44 98 VAL A O 1
ATOM 758 N N . TRP A 1 99 ? 10.5 -19.734 -17.375 1 91.5 99 TRP A N 1
ATOM 759 C CA . TRP A 1 99 ? 10.93 -20.703 -16.375 1 91.5 99 TRP A CA 1
ATOM 760 C C . TRP A 1 99 ? 11.359 -22 -17.031 1 91.5 99 TRP A C 1
ATOM 762 O O . TRP A 1 99 ? 12.234 -22.719 -16.531 1 91.5 99 TRP A O 1
ATOM 772 N N . GLY A 1 100 ? 10.695 -22.344 -18.125 1 94.69 100 GLY A N 1
ATOM 773 C CA . GLY A 1 100 ? 11.148 -23.422 -19 1 94.69 100 GLY A CA 1
ATOM 774 C C . GLY A 1 100 ? 10.758 -24.797 -18.484 1 94.69 100 GLY A C 1
ATOM 775 O O . GLY A 1 100 ? 11.391 -25.797 -18.844 1 94.69 100 GLY A O 1
ATOM 776 N N . GLY A 1 101 ? 9.758 -24.844 -17.719 1 96.19 101 GLY A N 1
ATOM 777 C CA . GLY A 1 101 ? 9.469 -26.078 -17.016 1 96.19 101 GLY A CA 1
ATOM 778 C C . GLY A 1 101 ? 8.656 -27.062 -17.844 1 96.19 101 GLY A C 1
ATOM 779 O O . GLY A 1 101 ? 8.547 -28.234 -17.484 1 96.19 101 GLY A O 1
ATOM 780 N N . GLN A 1 102 ? 8.078 -26.688 -18.938 1 97.69 102 GLN A N 1
ATOM 781 C CA . GLN A 1 102 ? 7.242 -27.594 -19.719 1 97.69 102 GLN A CA 1
ATOM 782 C C . GLN A 1 102 ? 8.078 -28.406 -20.703 1 97.69 102 GLN A C 1
ATOM 784 O O . GLN A 1 102 ? 7.93 -28.25 -21.922 1 97.69 102 GLN A O 1
ATOM 789 N N . VAL A 1 103 ? 8.836 -29.312 -20.156 1 98.06 103 VAL A N 1
ATOM 790 C CA . VAL A 1 103 ? 9.773 -30.156 -20.875 1 98.06 103 VAL A CA 1
ATOM 791 C C . VAL A 1 103 ? 9.68 -31.594 -20.359 1 98.06 103 VAL A C 1
ATOM 793 O O . VAL A 1 103 ? 9.266 -31.828 -19.219 1 98.06 103 VAL A O 1
ATOM 796 N N . GLU A 1 104 ? 10.07 -32.531 -21.172 1 98.44 104 GLU A N 1
ATOM 797 C CA . GLU A 1 104 ? 10.062 -33.938 -20.828 1 98.44 104 GLU A CA 1
ATOM 798 C C . GLU A 1 104 ? 11.133 -34.25 -19.797 1 98.44 104 GLU A C 1
ATOM 800 O O . GLU A 1 104 ? 10.891 -35.031 -18.875 1 98.44 104 GLU A O 1
ATOM 805 N N . TYR A 1 105 ? 12.312 -33.75 -20.016 1 98.25 105 TYR A N 1
ATOM 806 C CA . TYR A 1 105 ? 13.422 -33.844 -19.078 1 98.25 105 TYR A CA 1
ATOM 807 C C . TYR A 1 105 ? 13.953 -32.438 -18.719 1 98.25 105 TYR A C 1
ATOM 809 O O . TYR A 1 105 ? 14.148 -31.609 -19.594 1 98.25 105 TYR A O 1
ATOM 817 N N . SER A 1 106 ? 14.133 -32.25 -17.453 1 97.75 106 SER A N 1
ATOM 818 C CA . SER A 1 106 ? 14.633 -30.938 -17.016 1 97.75 106 SER A CA 1
ATOM 819 C C . SER A 1 106 ? 15.906 -31.094 -16.188 1 97.75 106 SER A C 1
ATOM 821 O O . SER A 1 106 ? 16.078 -32.094 -15.477 1 97.75 106 SER A O 1
ATOM 823 N N . ILE A 1 107 ? 16.797 -30.172 -16.328 1 98.19 107 ILE A N 1
ATOM 824 C CA . ILE A 1 107 ? 17.969 -30.031 -15.477 1 98.19 107 ILE A CA 1
ATOM 825 C C . ILE A 1 107 ? 17.688 -29.016 -14.375 1 98.19 107 ILE A C 1
ATOM 827 O O . ILE A 1 107 ? 17.422 -27.844 -14.656 1 98.19 107 ILE A O 1
ATOM 831 N N . VAL A 1 108 ? 17.75 -29.469 -13.148 1 97.06 108 VAL A N 1
ATOM 832 C CA . VAL A 1 108 ? 17.375 -28.609 -12.031 1 97.06 108 VAL A CA 1
ATOM 833 C C . VAL A 1 108 ? 18.484 -28.641 -10.977 1 97.06 108 VAL A C 1
ATOM 835 O O . VAL A 1 108 ? 19.125 -29.672 -10.766 1 97.06 108 VAL A O 1
ATOM 838 N N . GLY A 1 109 ? 18.734 -27.484 -10.367 1 95 109 GLY A N 1
ATOM 839 C CA . GLY A 1 109 ? 19.656 -27.469 -9.25 1 95 109 GLY A CA 1
ATOM 840 C C . GLY A 1 109 ? 19.109 -28.125 -7.996 1 95 109 GLY A C 1
ATOM 841 O O . GLY A 1 109 ? 17.906 -28.016 -7.703 1 95 109 GLY A O 1
ATOM 842 N N . GLU A 1 110 ? 20.016 -28.719 -7.254 1 93.25 110 GLU A N 1
ATOM 843 C CA . GLU A 1 110 ? 19.625 -29.375 -6.012 1 93.25 110 GLU A CA 1
ATOM 844 C C . GLU A 1 110 ? 18.875 -28.406 -5.09 1 93.25 110 GLU A C 1
ATOM 846 O O . GLU A 1 110 ? 17.953 -28.812 -4.391 1 93.25 110 GLU A O 1
ATOM 851 N N . GLU A 1 111 ? 19.188 -27.125 -5.129 1 89.19 111 GLU A N 1
ATOM 852 C CA . GLU A 1 111 ? 18.625 -26.125 -4.223 1 89.19 111 GLU A CA 1
ATOM 853 C C . GLU A 1 111 ? 17.25 -25.656 -4.691 1 89.19 111 GLU A C 1
ATOM 855 O O . GLU A 1 111 ? 16.516 -25 -3.947 1 89.19 111 GLU A O 1
ATOM 860 N N . GLU A 1 112 ? 16.859 -26.062 -5.867 1 91.31 112 GLU A N 1
ATOM 861 C CA . GLU A 1 112 ? 15.617 -25.594 -6.465 1 91.31 112 GLU A CA 1
ATOM 862 C C . GLU A 1 112 ? 14.516 -26.641 -6.34 1 91.31 112 GLU A C 1
ATOM 864 O O . GLU A 1 112 ? 13.367 -26.406 -6.734 1 91.31 112 GLU A O 1
ATOM 869 N N . VAL A 1 113 ? 14.859 -27.75 -5.793 1 93.25 113 VAL A N 1
ATOM 870 C CA . VAL A 1 113 ? 13.977 -28.922 -5.789 1 93.25 113 VAL A CA 1
ATOM 871 C C . VAL A 1 113 ? 13.188 -28.969 -4.484 1 93.25 113 VAL A C 1
ATOM 873 O O . VAL A 1 113 ? 13.727 -28.672 -3.414 1 93.25 113 VAL A O 1
ATOM 876 N N . ILE A 1 114 ? 11.875 -29.266 -4.602 1 96.06 114 ILE A N 1
ATOM 877 C CA . ILE A 1 114 ? 11.023 -29.609 -3.471 1 96.06 114 ILE A CA 1
ATOM 878 C C . ILE A 1 114 ? 10.656 -31.094 -3.531 1 96.06 114 ILE A C 1
ATOM 880 O O . ILE A 1 114 ? 10.102 -31.562 -4.527 1 96.06 114 ILE A O 1
ATOM 884 N N . ILE A 1 115 ? 10.977 -31.797 -2.479 1 96.94 115 ILE A N 1
ATOM 885 C CA . ILE A 1 115 ? 10.664 -33.219 -2.453 1 96.94 115 ILE A CA 1
ATOM 886 C C . ILE A 1 115 ? 9.156 -33.406 -2.295 1 96.94 115 ILE A C 1
ATOM 888 O O . ILE A 1 115 ? 8.539 -32.844 -1.401 1 96.94 115 ILE A O 1
ATOM 892 N N . VAL A 1 116 ? 8.547 -34.156 -3.174 1 98.25 116 VAL A N 1
ATOM 893 C CA . VAL A 1 116 ? 7.141 -34.531 -3.059 1 98.25 116 VAL A CA 1
ATOM 894 C C . VAL A 1 116 ? 6.996 -35.719 -2.111 1 98.25 116 VAL A C 1
ATOM 896 O O . VAL A 1 116 ? 7.605 -36.781 -2.322 1 98.25 116 VAL A O 1
ATOM 899 N N . PRO A 1 117 ? 6.25 -35.562 -1.08 1 97.19 117 PRO A N 1
ATOM 900 C CA . PRO A 1 117 ? 6.062 -36.656 -0.144 1 97.19 117 PRO A CA 1
ATOM 901 C C . PRO A 1 117 ? 5.539 -37.938 -0.824 1 97.19 117 PRO A C 1
ATOM 903 O O . PRO A 1 117 ? 4.715 -37.844 -1.736 1 97.19 117 PRO A O 1
ATOM 906 N N . GLU A 1 118 ? 5.883 -39.062 -0.32 1 95.94 118 GLU A N 1
ATOM 907 C CA . GLU A 1 118 ? 5.543 -40.344 -0.933 1 95.94 118 GLU A CA 1
ATOM 908 C C . GLU A 1 118 ? 4.035 -40.594 -0.888 1 95.94 118 GLU A C 1
ATOM 910 O O . GLU A 1 118 ? 3.488 -41.281 -1.761 1 95.94 118 GLU A O 1
ATOM 915 N N . ASP A 1 119 ? 3.422 -40 0.077 1 97.19 119 ASP A N 1
ATOM 916 C CA . ASP A 1 119 ? 1.995 -40.25 0.257 1 97.19 119 ASP A CA 1
ATOM 917 C C . ASP A 1 119 ? 1.157 -39.188 -0.465 1 97.19 119 ASP A C 1
ATOM 919 O O . ASP A 1 119 ? -0.058 -39.125 -0.271 1 97.19 119 ASP A O 1
ATOM 923 N N . LEU A 1 120 ? 1.803 -38.375 -1.213 1 97.81 120 LEU A N 1
ATOM 924 C CA . LEU A 1 120 ? 1.1 -37.375 -1.982 1 97.81 120 LEU A CA 1
ATOM 925 C C . LEU A 1 120 ? 1.039 -37.75 -3.459 1 97.81 120 LEU A C 1
ATOM 927 O O . LEU A 1 120 ? 2.066 -38.031 -4.07 1 97.81 120 LEU A O 1
ATOM 931 N N . ASP A 1 121 ? -0.209 -37.812 -4 1 97.75 121 ASP A N 1
ATOM 932 C CA . ASP A 1 121 ? -0.374 -38 -5.438 1 97.75 121 ASP A CA 1
ATOM 933 C C . ASP A 1 121 ? 0.314 -36.875 -6.223 1 97.75 121 ASP A C 1
ATOM 935 O O . ASP A 1 121 ? 0.004 -35.719 -6.043 1 97.75 121 ASP A O 1
ATOM 939 N N . PRO A 1 122 ? 1.26 -37.219 -7.105 1 97.94 122 PRO A N 1
ATOM 940 C CA . PRO A 1 122 ? 2.01 -36.219 -7.875 1 97.94 122 PRO A CA 1
ATOM 941 C C . PRO A 1 122 ? 1.101 -35.25 -8.641 1 97.94 122 PRO A C 1
ATOM 943 O O . PRO A 1 122 ? 1.48 -34.125 -8.891 1 97.94 122 PRO A O 1
ATOM 946 N N . LEU A 1 123 ? -0.049 -35.75 -9.016 1 98.06 123 LEU A N 1
ATOM 947 C CA . LEU A 1 123 ? -0.99 -34.875 -9.727 1 98.06 123 LEU A CA 1
ATOM 948 C C . LEU A 1 123 ? -1.273 -33.625 -8.945 1 98.06 123 LEU A C 1
ATOM 950 O O . LEU A 1 123 ? -1.271 -32.5 -9.508 1 98.06 123 LEU A O 1
ATOM 954 N N . TYR A 1 124 ? -1.41 -33.719 -7.641 1 98.19 124 TYR A N 1
ATOM 955 C CA . TYR A 1 124 ? -1.772 -32.562 -6.816 1 98.19 124 TYR A CA 1
ATOM 956 C C . TYR A 1 124 ? -0.542 -31.75 -6.461 1 98.19 124 TYR A C 1
ATOM 958 O O . TYR A 1 124 ? -0.649 -30.547 -6.184 1 98.19 124 TYR A O 1
ATOM 966 N N . ALA A 1 125 ? 0.644 -32.375 -6.516 1 98.38 125 ALA A N 1
ATOM 967 C CA . ALA A 1 125 ? 1.881 -31.641 -6.242 1 98.38 125 ALA A CA 1
ATOM 968 C C . ALA A 1 125 ? 2.127 -30.562 -7.289 1 98.38 125 ALA A C 1
ATOM 970 O O . ALA A 1 125 ? 2.875 -29.609 -7.051 1 98.38 125 ALA A O 1
ATOM 971 N N . VAL A 1 126 ? 1.442 -30.672 -8.445 1 98 126 VAL A N 1
ATOM 972 C CA . VAL A 1 126 ? 1.59 -29.703 -9.531 1 98 126 VAL A CA 1
ATOM 973 C C . VAL A 1 126 ? 1.123 -28.328 -9.062 1 98 126 VAL A C 1
ATOM 975 O O . VAL A 1 126 ? 1.621 -27.312 -9.539 1 98 126 VAL A O 1
ATOM 978 N N . PHE A 1 127 ? 0.232 -28.281 -8.047 1 98.25 127 PHE A N 1
ATOM 979 C CA . PHE A 1 127 ? -0.378 -27.031 -7.586 1 98.25 127 PHE A CA 1
ATOM 980 C C . PHE A 1 127 ? 0.522 -26.328 -6.574 1 98.25 127 PHE A C 1
ATOM 982 O O . PHE A 1 127 ? 0.191 -25.25 -6.086 1 98.25 127 PHE A O 1
ATOM 989 N N . THR A 1 128 ? 1.692 -26.906 -6.281 1 98.31 128 THR A N 1
ATOM 990 C CA . THR A 1 128 ? 2.531 -26.422 -5.188 1 98.31 128 THR A CA 1
ATOM 991 C C . THR A 1 128 ? 2.865 -24.953 -5.375 1 98.31 128 THR A C 1
ATOM 993 O O . THR A 1 128 ? 2.676 -24.141 -4.461 1 98.31 128 THR A O 1
ATOM 996 N N . LYS A 1 129 ? 3.248 -24.562 -6.516 1 97.81 129 LYS A N 1
ATOM 997 C CA . LYS A 1 129 ? 3.686 -23.188 -6.758 1 97.81 129 LYS A CA 1
ATOM 998 C C . LYS A 1 129 ? 2.516 -22.219 -6.676 1 97.81 129 LYS A C 1
ATOM 1000 O O . LYS A 1 129 ? 2.6 -21.188 -5.992 1 97.81 129 LYS A O 1
ATOM 1005 N N . THR A 1 130 ? 1.44 -22.484 -7.344 1 97.88 130 THR A N 1
ATOM 1006 C CA . THR A 1 130 ? 0.301 -21.578 -7.336 1 97.88 130 THR A CA 1
ATOM 1007 C C . THR A 1 130 ? -0.325 -21.5 -5.945 1 97.88 130 THR A C 1
ATOM 1009 O O . THR A 1 130 ? -0.781 -20.438 -5.52 1 97.88 130 THR A O 1
ATOM 1012 N N . CYS A 1 131 ? -0.323 -22.656 -5.242 1 98.38 131 CYS A N 1
ATOM 1013 C CA . CYS A 1 131 ? -0.744 -22.625 -3.846 1 98.38 131 CYS A CA 1
ATOM 1014 C C . CYS A 1 131 ? 0.166 -21.719 -3.027 1 98.38 131 CYS A C 1
ATOM 1016 O O . CYS A 1 131 ? -0.311 -20.906 -2.223 1 98.38 131 CYS A O 1
ATOM 1018 N N . ALA A 1 132 ? 1.455 -21.828 -3.283 1 97.69 132 ALA A N 1
ATOM 1019 C CA . ALA A 1 132 ? 2.428 -21.016 -2.553 1 97.69 132 ALA A CA 1
ATOM 1020 C C . ALA A 1 132 ? 2.248 -19.531 -2.861 1 97.69 132 ALA A C 1
ATOM 1022 O O . ALA A 1 132 ? 2.395 -18.688 -1.977 1 97.69 132 ALA A O 1
ATOM 1023 N N . ILE A 1 133 ? 1.964 -19.219 -4.078 1 96.81 133 ILE A N 1
ATOM 1024 C CA . ILE A 1 133 ? 1.748 -17.844 -4.492 1 96.81 133 ILE A CA 1
ATOM 1025 C C . ILE A 1 133 ? 0.547 -17.266 -3.75 1 96.81 133 ILE A C 1
ATOM 1027 O O . ILE A 1 133 ? 0.631 -16.172 -3.176 1 96.81 133 ILE A O 1
ATOM 1031 N N . ALA A 1 134 ? -0.581 -17.984 -3.756 1 98.31 134 ALA A N 1
ATOM 1032 C CA . ALA A 1 134 ? -1.775 -17.547 -3.041 1 98.31 134 ALA A CA 1
ATOM 1033 C C . ALA A 1 134 ? -1.505 -17.422 -1.545 1 98.31 134 ALA A C 1
ATOM 1035 O O . ALA A 1 134 ? -1.889 -16.438 -0.917 1 98.31 134 ALA A O 1
ATOM 1036 N N . LEU A 1 135 ? -0.818 -18.438 -1.032 1 98.31 135 LEU A N 1
ATOM 1037 C CA . LEU A 1 135 ? -0.469 -18.469 0.384 1 98.31 135 LEU A CA 1
ATOM 1038 C C . LEU A 1 135 ? 0.376 -17.266 0.762 1 98.31 135 LEU A C 1
ATOM 1040 O O . LEU A 1 135 ? 0.098 -16.594 1.761 1 98.31 135 LEU A O 1
ATOM 1044 N N . HIS A 1 136 ? 1.365 -17 -0.034 1 96.81 136 HIS A N 1
ATOM 1045 C CA . HIS A 1 136 ? 2.262 -15.867 0.205 1 96.81 136 HIS A CA 1
ATOM 1046 C C . HIS A 1 136 ? 1.497 -14.547 0.24 1 96.81 136 HIS A C 1
ATOM 1048 O O . HIS A 1 136 ? 1.67 -13.75 1.164 1 96.81 136 HIS A O 1
ATOM 1054 N N . GLY A 1 137 ? 0.648 -14.32 -0.729 1 97.56 137 GLY A N 1
ATOM 1055 C CA . GLY A 1 137 ? -0.149 -13.109 -0.774 1 97.56 137 GLY A CA 1
ATOM 1056 C C . GLY A 1 137 ? -1.039 -12.93 0.441 1 97.56 137 GLY A C 1
ATOM 1057 O O . GLY A 1 137 ? -1.068 -11.859 1.048 1 97.56 137 GLY A O 1
ATOM 1058 N N . VAL A 1 138 ? -1.745 -14.008 0.806 1 98.5 138 VAL A N 1
ATOM 1059 C CA . VAL A 1 138 ? -2.678 -13.969 1.928 1 98.5 138 VAL A CA 1
ATOM 1060 C C . VAL A 1 138 ? -1.914 -13.711 3.225 1 98.5 138 VAL A C 1
ATOM 1062 O O . VAL A 1 138 ? -2.383 -12.969 4.094 1 98.5 138 VAL A O 1
ATOM 1065 N N . LYS A 1 139 ? -0.719 -14.312 3.332 1 97.12 139 LYS A N 1
ATOM 1066 C CA . LYS A 1 139 ? 0.133 -14.055 4.488 1 97.12 139 LYS A CA 1
ATOM 1067 C C . LYS A 1 139 ? 0.592 -12.602 4.527 1 97.12 139 LYS A C 1
ATOM 1069 O O . LYS A 1 139 ? 0.547 -11.961 5.578 1 97.12 139 LYS A O 1
ATOM 1074 N N . ARG A 1 140 ? 0.998 -12.078 3.418 1 95.94 140 ARG A N 1
ATOM 1075 C CA . ARG A 1 140 ? 1.447 -10.695 3.342 1 95.94 140 ARG A CA 1
ATOM 1076 C C . ARG A 1 140 ? 0.332 -9.734 3.74 1 95.94 140 ARG A C 1
ATOM 1078 O O . ARG A 1 140 ? 0.583 -8.719 4.395 1 95.94 140 ARG A O 1
ATOM 1085 N N . ALA A 1 141 ? -0.876 -10.102 3.352 1 97.62 141 ALA A N 1
ATOM 1086 C CA . ALA A 1 141 ? -2.031 -9.258 3.664 1 97.62 141 ALA A CA 1
ATOM 1087 C C . ALA A 1 141 ? -2.479 -9.461 5.109 1 97.62 141 ALA A C 1
ATOM 1089 O O . ALA A 1 141 ? -3.426 -8.82 5.566 1 97.62 141 ALA A O 1
ATOM 1090 N N . ARG A 1 142 ? -1.925 -10.391 5.848 1 97.12 142 ARG A N 1
ATOM 1091 C CA . ARG A 1 142 ? -2.199 -10.672 7.254 1 97.12 142 ARG A CA 1
ATOM 1092 C C . ARG A 1 142 ? -3.666 -11.031 7.465 1 97.12 142 ARG A C 1
ATOM 1094 O O . ARG A 1 142 ? -4.301 -10.539 8.398 1 97.12 142 ARG A O 1
ATOM 1101 N N . VAL A 1 143 ? -4.195 -11.797 6.578 1 98.38 143 VAL A N 1
ATOM 1102 C CA . VAL A 1 143 ? -5.574 -12.258 6.707 1 98.38 143 VAL A CA 1
ATOM 1103 C C . VAL A 1 143 ? -5.707 -13.156 7.938 1 98.38 143 VAL A C 1
ATOM 1105 O O . VAL A 1 143 ? -4.875 -14.039 8.164 1 98.38 143 VAL A O 1
ATOM 1108 N N . SER A 1 144 ? -6.719 -12.93 8.75 1 97.81 144 SER A N 1
ATOM 1109 C CA . SER A 1 144 ? -6.965 -13.711 9.961 1 97.81 144 SER A CA 1
ATOM 1110 C C . SER A 1 144 ? -8.445 -14.023 10.125 1 97.81 144 SER A C 1
ATOM 1112 O O . SER A 1 144 ? -9.266 -13.617 9.297 1 97.81 144 SER A O 1
ATOM 1114 N N . GLY A 1 145 ? -8.727 -14.766 11.164 1 97.75 145 GLY A N 1
ATOM 1115 C CA . GLY A 1 145 ? -10.102 -15.156 11.438 1 97.75 145 GLY A CA 1
ATOM 1116 C C . GLY A 1 145 ? -10.984 -13.984 11.828 1 97.75 145 GLY A C 1
ATOM 1117 O O . GLY A 1 145 ? -12.211 -14.109 11.844 1 97.75 145 GLY A O 1
ATOM 1118 N N . LYS A 1 146 ? -10.469 -12.828 12.062 1 96.56 146 LYS A N 1
ATOM 1119 C CA . LYS A 1 146 ? -11.219 -11.633 12.445 1 96.56 146 LYS A CA 1
ATOM 1120 C C . LYS A 1 146 ? -11.633 -10.828 11.219 1 96.56 146 LYS A C 1
ATOM 1122 O O . LYS A 1 146 ? -12.398 -9.867 11.328 1 96.56 146 LYS A O 1
ATOM 1127 N N . ASP A 1 147 ? -11.148 -11.234 10.047 1 98.12 147 ASP A N 1
ATOM 1128 C CA . ASP A 1 147 ? -11.281 -10.383 8.867 1 98.12 147 ASP A CA 1
ATOM 1129 C C . ASP A 1 147 ? -12.477 -10.812 8.016 1 98.12 147 ASP A C 1
ATOM 1131 O O . ASP A 1 147 ? -12.734 -12.008 7.855 1 98.12 147 ASP A O 1
ATOM 1135 N N . LYS A 1 148 ? -13.211 -9.906 7.551 1 98.69 148 LYS A N 1
ATOM 1136 C CA . LYS A 1 148 ? -14.016 -10.062 6.34 1 98.69 148 LYS A CA 1
ATOM 1137 C C . LYS A 1 148 ? -13.188 -9.766 5.09 1 98.69 148 LYS A C 1
ATOM 1139 O O . LYS A 1 148 ? -12.555 -8.711 4.992 1 98.69 148 LYS A O 1
ATOM 1144 N N . VAL A 1 149 ? -13.172 -10.688 4.145 1 98.88 149 VAL A N 1
ATOM 1145 C CA . VAL A 1 149 ? -12.297 -10.586 2.977 1 98.88 149 VAL A CA 1
ATOM 1146 C C . VAL A 1 149 ? -13.133 -10.617 1.701 1 98.88 149 VAL A C 1
ATOM 1148 O O . VAL A 1 149 ? -14 -11.484 1.541 1 98.88 149 VAL A O 1
ATOM 1151 N N . ALA A 1 150 ? -12.961 -9.672 0.852 1 98.88 150 ALA A N 1
ATOM 1152 C CA . ALA A 1 150 ? -13.516 -9.719 -0.498 1 98.88 150 ALA A CA 1
ATOM 1153 C C . ALA A 1 150 ? -12.445 -10.078 -1.522 1 98.88 150 ALA A C 1
ATOM 1155 O O . ALA A 1 150 ? -11.391 -9.43 -1.58 1 98.88 150 ALA A O 1
ATOM 1156 N N . ILE A 1 151 ? -12.672 -11.055 -2.289 1 98.88 151 ILE A N 1
ATOM 1157 C CA . ILE A 1 151 ? -11.734 -11.477 -3.32 1 98.88 151 ILE A CA 1
ATOM 1158 C C . ILE A 1 151 ? -12.359 -11.289 -4.699 1 98.88 151 ILE A C 1
ATOM 1160 O O . ILE A 1 151 ? -13.336 -11.969 -5.035 1 98.88 151 ILE A O 1
ATOM 1164 N N . VAL A 1 152 ? -11.781 -10.383 -5.469 1 98.75 152 VAL A N 1
ATOM 1165 C CA . VAL A 1 152 ? -12.281 -10.078 -6.809 1 98.75 152 VAL A CA 1
ATOM 1166 C C . VAL A 1 152 ? -11.484 -10.859 -7.848 1 98.75 152 VAL A C 1
ATOM 1168 O O . VAL A 1 152 ? -10.305 -10.57 -8.086 1 98.75 152 VAL A O 1
ATOM 1171 N N . GLY A 1 153 ? -12.117 -11.781 -8.523 1 97.69 153 GLY A N 1
ATOM 1172 C CA . GLY A 1 153 ? -11.484 -12.742 -9.406 1 97.69 153 GLY A CA 1
ATOM 1173 C C . GLY A 1 153 ? -11.359 -14.125 -8.789 1 97.69 153 GLY A C 1
ATOM 1174 O O . GLY A 1 153 ? -10.727 -14.289 -7.75 1 97.69 153 GLY A O 1
ATOM 1175 N N . GLN A 1 154 ? -12.055 -15.055 -9.445 1 97.44 154 GLN A N 1
ATOM 1176 C CA . GLN A 1 154 ? -12.039 -16.422 -8.938 1 97.44 154 GLN A CA 1
ATOM 1177 C C . GLN A 1 154 ? -11.461 -17.391 -9.961 1 97.44 154 GLN A C 1
ATOM 1179 O O . GLN A 1 154 ? -11.969 -18.5 -10.133 1 97.44 154 GLN A O 1
ATOM 1184 N N . GLY A 1 155 ? -10.453 -16.875 -10.688 1 95.88 155 GLY A N 1
ATOM 1185 C CA . GLY A 1 155 ? -9.609 -17.828 -11.391 1 95.88 155 GLY A CA 1
ATOM 1186 C C . GLY A 1 155 ? -8.82 -18.734 -10.461 1 95.88 155 GLY A C 1
ATOM 1187 O O . GLY A 1 155 ? -9.195 -18.922 -9.305 1 95.88 155 GLY A O 1
ATOM 1188 N N . LEU A 1 156 ? -7.797 -19.266 -10.953 1 97 156 LEU A N 1
ATOM 1189 C CA . LEU A 1 156 ? -7.055 -20.25 -10.164 1 97 156 LEU A CA 1
ATOM 1190 C C . LEU A 1 156 ? -6.492 -19.594 -8.898 1 97 156 LEU A C 1
ATOM 1192 O O . LEU A 1 156 ? -6.762 -20.062 -7.789 1 97 156 LEU A O 1
ATOM 1196 N N . ILE A 1 157 ? -5.734 -18.531 -9.055 1 97.44 157 ILE A N 1
ATOM 1197 C CA . ILE A 1 157 ? -5.074 -17.891 -7.918 1 97.44 157 ILE A CA 1
ATOM 1198 C C . ILE A 1 157 ? -6.125 -17.344 -6.953 1 97.44 157 ILE A C 1
ATOM 1200 O O . ILE A 1 157 ? -5.957 -17.422 -5.734 1 97.44 157 ILE A O 1
ATOM 1204 N N . GLY A 1 158 ? -7.172 -16.734 -7.512 1 97.75 158 GLY A N 1
ATOM 1205 C CA . GLY A 1 158 ? -8.242 -16.234 -6.668 1 97.75 158 GLY A CA 1
ATOM 1206 C C . GLY A 1 158 ? -8.906 -17.328 -5.84 1 97.75 158 GLY A C 1
ATOM 1207 O O . GLY A 1 158 ? -9.18 -17.125 -4.656 1 97.75 158 GLY A O 1
ATOM 1208 N N . HIS A 1 159 ? -9.133 -18.406 -6.473 1 97.25 159 HIS A N 1
ATOM 1209 C CA . HIS A 1 159 ? -9.727 -19.547 -5.789 1 97.25 159 HIS A CA 1
ATOM 1210 C C . HIS A 1 159 ? -8.805 -20.078 -4.691 1 97.25 159 HIS A C 1
ATOM 1212 O O . HIS A 1 159 ? -9.258 -20.406 -3.594 1 97.25 159 HIS A O 1
ATOM 1218 N N . LEU A 1 160 ? -7.559 -20.172 -4.996 1 98.44 160 LEU A N 1
ATOM 1219 C CA . LEU A 1 160 ? -6.594 -20.641 -4.008 1 98.44 160 LEU A CA 1
ATOM 1220 C C . LEU A 1 160 ? -6.441 -19.641 -2.873 1 98.44 160 LEU A C 1
ATOM 1222 O O . LEU A 1 160 ? -6.309 -20.031 -1.709 1 98.44 160 LEU A O 1
ATOM 1226 N N . ALA A 1 161 ? -6.477 -18.359 -3.154 1 98.62 161 ALA A N 1
ATOM 1227 C CA . ALA A 1 161 ? -6.445 -17.328 -2.123 1 98.62 161 ALA A CA 1
ATOM 1228 C C . ALA A 1 161 ? -7.66 -17.422 -1.201 1 98.62 161 ALA A C 1
ATOM 1230 O O . ALA A 1 161 ? -7.547 -17.219 0.008 1 98.62 161 ALA A O 1
ATOM 1231 N N . LEU A 1 162 ? -8.789 -17.734 -1.819 1 98.75 162 LEU A N 1
ATOM 1232 C CA . LEU A 1 162 ? -10 -17.969 -1.048 1 98.75 162 LEU A CA 1
ATOM 1233 C C . LEU A 1 162 ? -9.805 -19.109 -0.057 1 98.75 162 LEU A C 1
ATOM 1235 O O . LEU A 1 162 ? -10.094 -18.969 1.132 1 98.75 162 LEU A O 1
ATOM 1239 N N . GLN A 1 163 ? -9.258 -20.156 -0.511 1 98.75 163 GLN A N 1
ATOM 1240 C CA . GLN A 1 163 ? -9.07 -21.312 0.357 1 98.75 163 GLN A CA 1
ATOM 1241 C C . GLN A 1 163 ? -8.047 -21.016 1.449 1 98.75 163 GLN A C 1
ATOM 1243 O O . GLN A 1 163 ? -8.234 -21.406 2.602 1 98.75 163 GLN A O 1
ATOM 1248 N N . MET A 1 164 ? -6.91 -20.312 1.079 1 98.75 164 MET A N 1
ATOM 1249 C CA . MET A 1 164 ? -5.938 -19.922 2.094 1 98.75 164 MET A CA 1
ATOM 1250 C C . MET A 1 164 ? -6.578 -19.031 3.143 1 98.75 164 MET A C 1
ATOM 1252 O O . MET A 1 164 ? -6.289 -19.141 4.336 1 98.75 164 MET A O 1
ATOM 1256 N N . SER A 1 165 ? -7.457 -18.094 2.705 1 98.81 165 SER A N 1
ATOM 1257 C CA . SER A 1 165 ? -8.156 -17.188 3.623 1 98.81 165 SER A CA 1
ATOM 1258 C C . SER A 1 165 ? -9.078 -17.969 4.559 1 98.81 165 SER A C 1
ATOM 1260 O O . SER A 1 165 ? -9.156 -17.672 5.75 1 98.81 165 SER A O 1
ATOM 1262 N N . LYS A 1 166 ? -9.727 -18.984 4.016 1 98.69 166 LYS A N 1
ATOM 1263 C CA . LYS A 1 166 ? -10.633 -19.812 4.809 1 98.69 166 LYS A CA 1
ATOM 1264 C C . LYS A 1 166 ? -9.867 -20.656 5.82 1 98.69 166 LYS A C 1
ATOM 1266 O O . LYS A 1 166 ? -10.328 -20.859 6.945 1 98.69 166 LYS A O 1
ATOM 1271 N N . ILE A 1 167 ? -8.719 -21.141 5.406 1 98.06 167 ILE A N 1
ATOM 1272 C CA . ILE A 1 167 ? -7.867 -21.891 6.316 1 98.06 167 ILE A CA 1
ATOM 1273 C C . ILE A 1 167 ? -7.52 -21.031 7.527 1 98.06 167 ILE A C 1
ATOM 1275 O O . ILE A 1 167 ? -7.418 -21.531 8.648 1 98.06 167 ILE A O 1
ATOM 1279 N N . ASN A 1 168 ? -7.43 -19.688 7.355 1 97.94 168 ASN A N 1
ATOM 1280 C CA . ASN A 1 168 ? -7.129 -18.75 8.43 1 97.94 168 ASN A CA 1
ATOM 1281 C C . ASN A 1 168 ? -8.383 -18.375 9.211 1 97.94 168 ASN A C 1
ATOM 1283 O O . ASN A 1 168 ? -8.312 -17.625 10.188 1 97.94 168 ASN A O 1
ATOM 1287 N N . GLY A 1 169 ? -9.547 -18.844 8.734 1 98.38 169 GLY A N 1
ATOM 1288 C CA . GLY A 1 169 ? -10.781 -18.641 9.469 1 98.38 169 GLY A CA 1
ATOM 1289 C C . GLY A 1 169 ? -11.539 -17.391 9.039 1 98.38 169 GLY A C 1
ATOM 1290 O O . GLY A 1 169 ? -12.508 -17 9.688 1 98.38 169 GLY A O 1
ATOM 1291 N N . ALA A 1 170 ? -11.203 -16.75 7.961 1 98.69 170 ALA A N 1
ATOM 1292 C CA . ALA A 1 170 ? -11.781 -15.484 7.543 1 98.69 170 ALA A CA 1
ATOM 1293 C C . ALA A 1 170 ? -13.18 -15.68 6.969 1 98.69 170 ALA A C 1
ATOM 1295 O O . ALA A 1 170 ? -13.531 -16.781 6.527 1 98.69 170 ALA A O 1
ATOM 1296 N N . TYR A 1 171 ? -14.016 -14.68 7.082 1 98.75 171 TYR A N 1
ATOM 1297 C CA . TYR A 1 171 ? -15.258 -14.586 6.316 1 98.75 171 TYR A CA 1
ATOM 1298 C C . TYR A 1 171 ? -14.984 -14.102 4.898 1 98.75 171 TYR A C 1
ATOM 1300 O O . TYR A 1 171 ? -14.516 -12.977 4.699 1 98.75 171 TYR A O 1
ATOM 1308 N N . VAL A 1 172 ? -15.289 -14.898 3.887 1 98.88 172 VAL A N 1
ATOM 1309 C CA . VAL A 1 172 ? -14.812 -14.602 2.541 1 98.88 172 VAL A CA 1
ATOM 1310 C C . VAL A 1 172 ? -16 -14.383 1.606 1 98.88 172 VAL A C 1
ATOM 1312 O O . VAL A 1 172 ? -16.906 -15.211 1.543 1 98.88 172 VAL A O 1
ATOM 1315 N N . ILE A 1 173 ? -16 -13.297 0.931 1 98.88 173 ILE A N 1
ATOM 1316 C CA . ILE A 1 173 ? -16.906 -12.969 -0.16 1 98.88 173 ILE A CA 1
ATOM 1317 C C . ILE A 1 173 ? -16.188 -13.125 -1.498 1 98.88 173 ILE A C 1
ATOM 1319 O O . ILE A 1 173 ? -15.234 -12.406 -1.786 1 98.88 173 ILE A O 1
ATOM 1323 N N . ALA A 1 174 ? -16.672 -14.078 -2.295 1 98.88 174 ALA A N 1
ATOM 1324 C CA . ALA A 1 174 ? -16.094 -14.32 -3.613 1 98.88 174 ALA A CA 1
ATOM 1325 C C . ALA A 1 174 ? -16.828 -13.531 -4.691 1 98.88 174 ALA A C 1
ATOM 1327 O O . ALA A 1 174 ? -18.062 -13.539 -4.746 1 98.88 174 ALA A O 1
ATOM 1328 N N . ILE A 1 175 ? -16.078 -12.828 -5.527 1 98.75 175 ILE A N 1
ATOM 1329 C CA . ILE A 1 175 ? -16.672 -12 -6.578 1 98.75 175 ILE A CA 1
ATOM 1330 C C . ILE A 1 175 ? -16.094 -12.414 -7.934 1 98.75 175 ILE A C 1
ATOM 1332 O O . ILE A 1 175 ? -14.883 -12.539 -8.094 1 98.75 175 ILE A O 1
ATOM 1336 N N . ASP A 1 176 ? -16.906 -12.648 -8.875 1 97.94 176 ASP A N 1
ATOM 1337 C CA . ASP A 1 176 ? -16.516 -13 -10.234 1 97.94 176 ASP A CA 1
ATOM 1338 C C . ASP A 1 176 ? -17.656 -12.766 -11.219 1 97.94 176 ASP A C 1
ATOM 1340 O O . ASP A 1 176 ? -18.797 -12.539 -10.805 1 97.94 176 ASP A O 1
ATOM 1344 N N . VAL A 1 177 ? -17.344 -12.742 -12.484 1 96.12 177 VAL A N 1
ATOM 1345 C CA . VAL A 1 177 ? -18.359 -12.547 -13.508 1 96.12 177 VAL A CA 1
ATOM 1346 C C . VAL A 1 177 ? -18.859 -13.898 -14.016 1 96.12 177 VAL A C 1
ATOM 1348 O O . VAL A 1 177 ? -19.891 -13.992 -14.672 1 96.12 177 VAL A O 1
ATOM 1351 N N . VAL A 1 178 ? -18.078 -15 -13.734 1 95.31 178 VAL A N 1
ATOM 1352 C CA . VAL A 1 178 ? -18.422 -16.344 -14.203 1 95.31 178 VAL A CA 1
ATOM 1353 C C . VAL A 1 178 ? -19.141 -17.109 -13.094 1 95.31 178 VAL A C 1
ATOM 1355 O O . VAL A 1 178 ? -18.547 -17.406 -12.047 1 95.31 178 VAL A O 1
ATOM 1358 N N . GLU A 1 179 ? -20.328 -17.531 -13.359 1 95.94 179 GLU A N 1
ATOM 1359 C CA . GLU A 1 179 ? -21.172 -18.172 -12.352 1 95.94 179 GLU A CA 1
ATOM 1360 C C . GLU A 1 179 ? -20.562 -19.5 -11.891 1 95.94 179 GLU A C 1
ATOM 1362 O O . GLU A 1 179 ? -20.578 -19.812 -10.703 1 95.94 179 GLU A O 1
ATOM 1367 N N . GLU A 1 180 ? -20.047 -20.219 -12.797 1 95.88 180 GLU A N 1
ATOM 1368 C CA . GLU A 1 180 ? -19.453 -21.5 -12.461 1 95.88 180 GLU A CA 1
ATOM 1369 C C . GLU A 1 180 ? -18.297 -21.344 -11.477 1 95.88 180 GLU A C 1
ATOM 1371 O O . GLU A 1 180 ? -18.125 -22.188 -10.578 1 95.88 180 GLU A O 1
ATOM 1376 N N . ARG A 1 181 ? -17.547 -20.297 -11.602 1 96.62 181 ARG A N 1
ATOM 1377 C CA . ARG A 1 181 ? -16.438 -20.047 -10.672 1 96.62 181 ARG A CA 1
ATOM 1378 C C . ARG A 1 181 ? -16.969 -19.719 -9.281 1 96.62 181 ARG A C 1
ATOM 1380 O O . ARG A 1 181 ? -16.359 -20.094 -8.281 1 96.62 181 ARG A O 1
ATOM 1387 N N . LEU A 1 182 ? -18.078 -19.062 -9.227 1 98 182 LEU A N 1
ATOM 1388 C CA . LEU A 1 182 ? -18.672 -18.734 -7.941 1 98 182 LEU A CA 1
ATOM 1389 C C . LEU A 1 182 ? -19.219 -19.984 -7.258 1 98 182 LEU A C 1
ATOM 1391 O O . LEU A 1 182 ? -19.094 -20.125 -6.039 1 98 182 LEU A O 1
ATOM 1395 N N . LYS A 1 183 ? -19.828 -20.859 -8.039 1 97.75 183 LYS A N 1
ATOM 1396 C CA . LYS A 1 183 ? -20.281 -22.125 -7.484 1 97.75 183 LYS A CA 1
ATOM 1397 C C . LYS A 1 183 ? -19.125 -22.891 -6.863 1 97.75 183 LYS A C 1
ATOM 1399 O O . LYS A 1 183 ? -19.234 -23.406 -5.75 1 97.75 183 LYS A O 1
ATOM 1404 N N . ASN A 1 184 ? -18.047 -22.922 -7.582 1 97.62 184 ASN A N 1
ATOM 1405 C CA . ASN A 1 184 ? -16.844 -23.578 -7.074 1 97.62 184 ASN A CA 1
ATOM 1406 C C . ASN A 1 184 ? -16.312 -22.891 -5.824 1 97.62 184 ASN A C 1
ATOM 1408 O O . ASN A 1 184 ? -15.812 -23.547 -4.906 1 97.62 184 ASN A O 1
ATOM 1412 N N . SER A 1 185 ? -16.391 -21.547 -5.836 1 98.38 185 SER A N 1
ATOM 1413 C CA . SER A 1 185 ? -15.938 -20.797 -4.676 1 98.38 185 SER A CA 1
ATOM 1414 C C . SER A 1 185 ? -16.75 -21.141 -3.434 1 98.38 185 SER A C 1
ATOM 1416 O O . SER A 1 185 ? -16.203 -21.297 -2.344 1 98.38 185 SER A O 1
ATOM 1418 N N . ILE A 1 186 ? -18.047 -21.297 -3.592 1 98.31 186 ILE A N 1
ATOM 1419 C CA . ILE A 1 186 ? -18.906 -21.688 -2.486 1 98.31 186 ILE A CA 1
ATOM 1420 C C . ILE A 1 186 ? -18.547 -23.078 -2.01 1 98.31 186 ILE A C 1
ATOM 1422 O O . ILE A 1 186 ? -18.422 -23.328 -0.806 1 98.31 186 ILE A O 1
ATOM 1426 N N . LEU A 1 187 ? -18.281 -23.922 -2.947 1 97.56 187 LEU A N 1
ATOM 1427 C CA . LEU A 1 187 ? -17.859 -25.281 -2.629 1 97.56 187 LEU A CA 1
ATOM 1428 C C . LEU A 1 187 ? -16.562 -25.281 -1.841 1 97.56 187 LEU A C 1
ATOM 1430 O O . LEU A 1 187 ? -16.344 -26.141 -0.98 1 97.56 187 LEU A O 1
ATOM 1434 N N . ALA A 1 188 ? -15.727 -24.281 -2.105 1 97.44 188 ALA A N 1
ATOM 1435 C CA . ALA A 1 188 ? -14.422 -24.203 -1.461 1 97.44 188 ALA A CA 1
ATOM 1436 C C . ALA A 1 188 ? -14.523 -23.5 -0.105 1 97.44 188 ALA A C 1
ATOM 1438 O O . ALA A 1 188 ? -13.531 -23.406 0.622 1 97.44 188 ALA A O 1
ATOM 1439 N N . GLY A 1 189 ? -15.672 -22.969 0.236 1 97.69 189 GLY A N 1
ATOM 1440 C CA . GLY A 1 189 ? -15.875 -22.453 1.582 1 97.69 189 GLY A CA 1
ATOM 1441 C C . GLY A 1 189 ? -16.219 -20.984 1.616 1 97.69 189 GLY A C 1
ATOM 1442 O O . GLY A 1 189 ? -16.391 -20.391 2.691 1 97.69 189 GLY A O 1
ATOM 1443 N N . ALA A 1 190 ? -16.344 -20.312 0.479 1 98.62 190 ALA A N 1
ATOM 1444 C CA . ALA A 1 190 ? -16.75 -18.922 0.483 1 98.62 190 ALA A CA 1
ATOM 1445 C C . ALA A 1 190 ? -18.078 -18.734 1.221 1 98.62 190 ALA A C 1
ATOM 1447 O O . ALA A 1 190 ? -18.984 -19.562 1.095 1 98.62 190 ALA A O 1
ATOM 1448 N N . ASP A 1 191 ? -18.188 -17.703 1.969 1 98.69 191 ASP A N 1
ATOM 1449 C CA . ASP A 1 191 ? -19.391 -17.422 2.734 1 98.69 191 ASP A CA 1
ATOM 1450 C C . ASP A 1 191 ? -20.469 -16.781 1.855 1 98.69 191 ASP A C 1
ATOM 1452 O O . ASP A 1 191 ? -21.656 -16.922 2.127 1 98.69 191 ASP A O 1
ATOM 1456 N N . TYR A 1 192 ? -20.016 -16.125 0.841 1 98.31 192 TYR A N 1
ATOM 1457 C CA . TYR A 1 192 ? -20.922 -15.469 -0.097 1 98.31 192 TYR A CA 1
ATOM 1458 C C . TYR A 1 192 ? -20.281 -15.336 -1.473 1 98.31 192 TYR A C 1
ATOM 1460 O O . TYR A 1 192 ? -19.062 -15.227 -1.587 1 98.31 192 TYR A O 1
ATOM 1468 N N . GLY A 1 193 ? -21.109 -15.469 -2.51 1 98.5 193 GLY A N 1
ATOM 1469 C CA . GLY A 1 193 ? -20.688 -15.203 -3.875 1 98.5 193 GLY A CA 1
ATOM 1470 C C . GLY A 1 193 ? -21.469 -14.07 -4.527 1 98.5 193 GLY A C 1
ATOM 1471 O O . GLY A 1 193 ? -22.672 -13.938 -4.332 1 98.5 193 GLY A O 1
ATOM 1472 N N . ILE A 1 194 ? -20.781 -13.203 -5.215 1 98.62 194 ILE A N 1
ATOM 1473 C CA . ILE A 1 194 ? -21.422 -12.109 -5.938 1 98.62 194 ILE A CA 1
ATOM 1474 C C . ILE A 1 194 ? -21.047 -12.188 -7.418 1 98.62 194 ILE A C 1
ATOM 1476 O O . ILE A 1 194 ? -19.875 -12.133 -7.777 1 98.62 194 ILE A O 1
ATOM 1480 N N . ASN A 1 195 ? -22.016 -12.32 -8.273 1 98.5 195 ASN A N 1
ATOM 1481 C CA . ASN A 1 195 ? -21.812 -12.188 -9.711 1 98.5 195 ASN A CA 1
ATOM 1482 C C . ASN A 1 195 ? -21.812 -10.719 -10.141 1 98.5 195 ASN A C 1
ATOM 1484 O O . ASN A 1 195 ? -22.859 -10.062 -10.117 1 98.5 195 ASN A O 1
ATOM 1488 N N . ALA A 1 196 ? -20.703 -10.227 -10.531 1 97.25 196 ALA A N 1
ATOM 1489 C CA . ALA A 1 196 ? -20.5 -8.805 -10.805 1 97.25 196 ALA A CA 1
ATOM 1490 C C . ALA A 1 196 ? -21.281 -8.367 -12.047 1 97.25 196 ALA A C 1
ATOM 1492 O O . ALA A 1 196 ? -21.453 -7.176 -12.297 1 97.25 196 ALA A O 1
ATOM 1493 N N . LYS A 1 197 ? -21.766 -9.32 -12.836 1 96.38 197 LYS A N 1
ATOM 1494 C CA . LYS A 1 197 ? -22.594 -9 -13.992 1 96.38 197 LYS A CA 1
ATOM 1495 C C . LYS A 1 197 ? -24.047 -8.773 -13.57 1 96.38 197 LYS A C 1
ATOM 1497 O O . LYS A 1 197 ? -24.812 -8.109 -14.273 1 96.38 197 LYS A O 1
ATOM 1502 N N . GLU A 1 198 ? -24.391 -9.305 -12.477 1 96.44 198 GLU A N 1
ATOM 1503 C CA . GLU A 1 198 ? -25.797 -9.328 -12.086 1 96.44 198 GLU A CA 1
ATOM 1504 C C . GLU A 1 198 ? -26.078 -8.32 -10.977 1 96.44 198 GLU A C 1
ATOM 1506 O O . GLU A 1 198 ? -27.219 -7.855 -10.828 1 96.44 198 GLU A O 1
ATOM 1511 N N . LYS A 1 199 ? -25.125 -8.086 -10.133 1 95.88 199 LYS A N 1
ATOM 1512 C CA . LYS A 1 199 ? -25.297 -7.211 -8.977 1 95.88 199 LYS A CA 1
ATOM 1513 C C . LYS A 1 199 ? -24.219 -6.129 -8.938 1 95.88 199 LYS A C 1
ATOM 1515 O O . LYS A 1 199 ? -23.125 -6.324 -9.445 1 95.88 199 LYS A O 1
ATOM 1520 N N . ASP A 1 200 ? -24.578 -5.039 -8.281 1 97.62 200 ASP A N 1
ATOM 1521 C CA . ASP A 1 200 ? -23.562 -4.039 -7.949 1 97.62 200 ASP A CA 1
ATOM 1522 C C . ASP A 1 200 ? -22.672 -4.52 -6.812 1 97.62 200 ASP A C 1
ATOM 1524 O O . ASP A 1 200 ? -23.125 -4.648 -5.672 1 97.62 200 ASP A O 1
ATOM 1528 N N . VAL A 1 201 ? -21.469 -4.746 -7.113 1 98.12 201 VAL A N 1
ATOM 1529 C CA . VAL A 1 201 ? -20.547 -5.371 -6.18 1 98.12 201 VAL A CA 1
ATOM 1530 C C . VAL A 1 201 ? -20.422 -4.508 -4.926 1 98.12 201 VAL A C 1
ATOM 1532 O O . VAL A 1 201 ? -20.469 -5.02 -3.803 1 98.12 201 VAL A O 1
ATOM 1535 N N . TYR A 1 202 ? -20.219 -3.203 -5.09 1 97.38 202 TYR A N 1
ATOM 1536 C CA . TYR A 1 202 ? -20.047 -2.295 -3.963 1 97.38 202 TYR A CA 1
ATOM 1537 C C . TYR A 1 202 ? -21.25 -2.346 -3.031 1 97.38 202 TYR A C 1
ATOM 1539 O O . TYR A 1 202 ? -21.109 -2.574 -1.829 1 97.38 202 TYR A O 1
ATOM 1547 N N . GLU A 1 203 ? -22.406 -2.152 -3.553 1 98 203 GLU A N 1
ATOM 1548 C CA . GLU A 1 203 ? -23.625 -2.131 -2.752 1 98 203 GLU A CA 1
ATOM 1549 C C . GLU A 1 203 ? -23.828 -3.449 -2.01 1 98 203 GLU A C 1
ATOM 1551 O O . GLU A 1 203 ? -24.172 -3.455 -0.828 1 98 203 GLU A O 1
ATOM 1556 N N . GLU A 1 204 ? -23.609 -4.57 -2.717 1 98.25 204 GLU A N 1
ATOM 1557 C CA . GLU A 1 204 ? -23.797 -5.883 -2.105 1 98.25 204 GLU A CA 1
ATOM 1558 C C . GLU A 1 204 ? -22.812 -6.117 -0.973 1 98.25 204 GLU A C 1
ATOM 1560 O O . GLU A 1 204 ? -23.172 -6.641 0.082 1 98.25 204 GLU A O 1
ATOM 1565 N N . VAL A 1 205 ? -21.594 -5.766 -1.18 1 98.44 205 VAL A N 1
ATOM 1566 C CA . VAL A 1 205 ? -20.562 -5.965 -0.159 1 98.44 205 VAL A CA 1
ATOM 1567 C C . VAL A 1 205 ? -20.875 -5.102 1.062 1 98.44 205 VAL A C 1
ATOM 1569 O O . VAL A 1 205 ? -20.781 -5.57 2.199 1 98.44 205 VAL A O 1
ATOM 1572 N N . MET A 1 206 ? -21.25 -3.822 0.826 1 97.56 206 MET A N 1
ATOM 1573 C CA . MET A 1 206 ? -21.594 -2.936 1.936 1 97.56 206 MET A CA 1
ATOM 1574 C C . MET A 1 206 ? -22.75 -3.506 2.758 1 97.56 206 MET A C 1
ATOM 1576 O O . MET A 1 206 ? -22.719 -3.447 3.988 1 97.56 206 MET A O 1
ATOM 1580 N N . LYS A 1 207 ? -23.672 -4.07 2.051 1 97.69 207 LYS A N 1
ATOM 1581 C CA . LYS A 1 207 ? -24.844 -4.652 2.705 1 97.69 207 LYS A CA 1
ATOM 1582 C C . LYS A 1 207 ? -24.453 -5.875 3.531 1 97.69 207 LYS A C 1
ATOM 1584 O O . LYS A 1 207 ? -24.812 -5.973 4.707 1 97.69 207 LYS A O 1
ATOM 1589 N N . ILE A 1 208 ? -23.625 -6.785 2.949 1 97.12 208 ILE A N 1
ATOM 1590 C CA . ILE A 1 208 ? -23.266 -8.062 3.562 1 97.12 208 ILE A CA 1
ATOM 1591 C C . ILE A 1 208 ? -22.359 -7.812 4.777 1 97.12 208 ILE A C 1
ATOM 1593 O O . ILE A 1 208 ? -22.453 -8.523 5.777 1 97.12 208 ILE A O 1
ATOM 1597 N N . THR A 1 209 ? -21.547 -6.812 4.766 1 97.31 209 THR A N 1
ATOM 1598 C CA . THR A 1 209 ? -20.516 -6.625 5.77 1 97.31 209 THR A CA 1
ATOM 1599 C C . THR A 1 209 ? -20.875 -5.488 6.719 1 97.31 209 THR A C 1
ATOM 1601 O O . THR A 1 209 ? -20.188 -5.262 7.719 1 97.31 209 THR A O 1
ATOM 1604 N N . ASN A 1 210 ? -21.891 -4.77 6.402 1 96.25 210 ASN A N 1
ATOM 1605 C CA . ASN A 1 210 ? -22.312 -3.592 7.16 1 96.25 210 ASN A CA 1
ATOM 1606 C C . ASN A 1 210 ? -21.234 -2.506 7.137 1 96.25 210 ASN A C 1
ATOM 1608 O O . ASN A 1 210 ? -20.844 -2 8.188 1 96.25 210 ASN A O 1
ATOM 1612 N N . GLY A 1 211 ? -20.719 -2.293 5.914 1 95.19 211 GLY A N 1
ATOM 1613 C CA . GLY A 1 211 ? -19.875 -1.112 5.855 1 95.19 211 GLY A CA 1
ATOM 1614 C C . GLY A 1 211 ? -18.531 -1.371 5.195 1 95.19 211 GLY A C 1
ATOM 1615 O O . GLY A 1 211 ? -17.641 -0.515 5.223 1 95.19 211 GLY A O 1
ATOM 1616 N N . GLY A 1 212 ? -18.281 -2.58 4.695 1 96.62 212 GLY A N 1
ATOM 1617 C CA . GLY A 1 212 ? -17.062 -2.848 3.961 1 96.62 212 GLY A CA 1
ATOM 1618 C C . GLY A 1 212 ? -16.234 -3.975 4.562 1 96.62 212 GLY A C 1
ATOM 1619 O O . GLY A 1 212 ? -16.531 -4.445 5.66 1 96.62 212 GLY A O 1
ATOM 1620 N N . VAL A 1 213 ? -15.242 -4.324 3.875 1 98.19 213 VAL A N 1
ATOM 1621 C CA . VAL A 1 213 ? -14.43 -5.457 4.301 1 98.19 213 VAL A CA 1
ATOM 1622 C C . VAL A 1 213 ? -13.141 -4.957 4.957 1 98.19 213 VAL A C 1
ATOM 1624 O O . VAL A 1 213 ? -12.797 -3.777 4.84 1 98.19 213 VAL A O 1
ATOM 1627 N N . ASP A 1 214 ? -12.445 -5.863 5.684 1 97.44 214 ASP A N 1
ATOM 1628 C CA . ASP A 1 214 ? -11.148 -5.586 6.301 1 97.44 214 ASP A CA 1
ATOM 1629 C C . ASP A 1 214 ? -10.016 -5.727 5.289 1 97.44 214 ASP A C 1
ATOM 1631 O O . ASP A 1 214 ? -9.023 -4.992 5.348 1 97.44 214 ASP A O 1
ATOM 1635 N N . VAL A 1 215 ? -10.188 -6.703 4.391 1 98.5 215 VAL A N 1
ATOM 1636 C CA . VAL A 1 215 ? -9.195 -6.984 3.357 1 98.5 215 VAL A CA 1
ATOM 1637 C C . VAL A 1 215 ? -9.891 -7.156 2.008 1 98.5 215 VAL A C 1
ATOM 1639 O O . VAL A 1 215 ? -10.914 -7.844 1.91 1 98.5 215 VAL A O 1
ATOM 1642 N N . ALA A 1 216 ? -9.445 -6.492 1.046 1 98.62 216 ALA A N 1
ATOM 1643 C CA . ALA A 1 216 ? -9.852 -6.727 -0.339 1 98.62 216 ALA A CA 1
ATOM 1644 C C . ALA A 1 216 ? -8.688 -7.266 -1.167 1 98.62 216 ALA A C 1
ATOM 1646 O O . ALA A 1 216 ? -7.555 -6.789 -1.043 1 98.62 216 ALA A O 1
ATOM 1647 N N . ILE A 1 217 ? -8.914 -8.273 -1.954 1 98.75 217 ILE A N 1
ATOM 1648 C CA . ILE A 1 217 ? -7.895 -8.906 -2.787 1 98.75 217 ILE A CA 1
ATOM 1649 C C . ILE A 1 217 ? -8.305 -8.82 -4.258 1 98.75 217 ILE A C 1
ATOM 1651 O O . ILE A 1 217 ? -9.398 -9.25 -4.629 1 98.75 217 ILE A O 1
ATOM 1655 N N . ASP A 1 218 ? -7.504 -8.219 -5.039 1 98.31 218 ASP A N 1
ATOM 1656 C CA . ASP A 1 218 ? -7.742 -8.203 -6.477 1 98.31 218 ASP A CA 1
ATOM 1657 C C . ASP A 1 218 ? -6.828 -9.195 -7.199 1 98.31 218 ASP A C 1
ATOM 1659 O O . ASP A 1 218 ? -5.602 -9.086 -7.121 1 98.31 218 ASP A O 1
ATOM 1663 N N . VAL A 1 219 ? -7.41 -10.109 -7.879 1 96.69 219 VAL A N 1
ATOM 1664 C CA . VAL A 1 219 ? -6.633 -11.133 -8.578 1 96.69 219 VAL A CA 1
ATOM 1665 C C . VAL A 1 219 ? -7.027 -11.164 -10.047 1 96.69 219 VAL A C 1
ATOM 1667 O O . VAL A 1 219 ? -6.781 -12.156 -10.742 1 96.69 219 VAL A O 1
ATOM 1670 N N . THR A 1 220 ? -7.633 -10.188 -10.586 1 94.38 220 THR A N 1
ATOM 1671 C CA . THR A 1 220 ? -8.227 -10.219 -11.922 1 94.38 220 THR A CA 1
ATOM 1672 C C . THR A 1 220 ? -7.148 -10.031 -12.992 1 94.38 220 THR A C 1
ATOM 1674 O O . THR A 1 220 ? -7.332 -10.445 -14.141 1 94.38 220 THR A O 1
ATOM 1677 N N . GLY A 1 221 ? -6.09 -9.328 -12.609 1 91.56 221 GLY A N 1
ATOM 1678 C CA . GLY A 1 221 ? -5.098 -8.945 -13.602 1 91.56 221 GLY A CA 1
ATOM 1679 C C . GLY A 1 221 ? -5.527 -7.754 -14.445 1 91.56 221 GLY A C 1
ATOM 1680 O O . GLY A 1 221 ? -4.82 -7.355 -15.367 1 91.56 221 GLY A O 1
ATOM 1681 N N . VAL A 1 222 ? -6.672 -7.227 -14.156 1 92.88 222 VAL A N 1
ATOM 1682 C CA . VAL A 1 222 ? -7.199 -6.059 -14.859 1 92.88 222 VAL A CA 1
ATOM 1683 C C . VAL A 1 222 ? -6.996 -4.809 -14.008 1 92.88 222 VAL A C 1
ATOM 1685 O O . VAL A 1 222 ? -7.684 -4.617 -13.008 1 92.88 222 VAL A O 1
ATOM 1688 N N . ALA A 1 223 ? -6.172 -3.922 -14.492 1 92.44 223 ALA A N 1
ATOM 1689 C CA . ALA A 1 223 ? -5.738 -2.771 -13.703 1 92.44 223 ALA A CA 1
ATOM 1690 C C . ALA A 1 223 ? -6.922 -1.886 -13.328 1 92.44 223 ALA A C 1
ATOM 1692 O O . ALA A 1 223 ? -6.969 -1.337 -12.227 1 92.44 223 ALA A O 1
ATOM 1693 N N . SER A 1 224 ? -7.832 -1.768 -14.164 1 91.69 224 SER A N 1
ATOM 1694 C CA . SER A 1 224 ? -8.938 -0.838 -13.977 1 91.69 224 SER A CA 1
ATOM 1695 C C . SER A 1 224 ? -9.867 -1.305 -12.852 1 91.69 224 SER A C 1
ATOM 1697 O O . SER A 1 224 ? -10.695 -0.537 -12.367 1 91.69 224 SER A O 1
ATOM 1699 N N . THR A 1 225 ? -9.727 -2.531 -12.406 1 94.31 225 THR A N 1
ATOM 1700 C CA . THR A 1 225 ? -10.609 -3.064 -11.367 1 94.31 225 THR A CA 1
ATOM 1701 C C . THR A 1 225 ? -10.047 -2.766 -9.977 1 94.31 225 THR A C 1
ATOM 1703 O O . THR A 1 225 ? -10.781 -2.826 -8.984 1 94.31 225 THR A O 1
ATOM 1706 N N . VAL A 1 226 ? -8.82 -2.469 -9.922 1 94.94 226 VAL A N 1
ATOM 1707 C CA . VAL A 1 226 ? -8.102 -2.447 -8.648 1 94.94 226 VAL A CA 1
ATOM 1708 C C . VAL A 1 226 ? -8.641 -1.318 -7.77 1 94.94 226 VAL A C 1
ATOM 1710 O O . VAL A 1 226 ? -8.867 -1.505 -6.57 1 94.94 226 VAL A O 1
ATOM 1713 N N . ASN A 1 227 ? -8.883 -0.159 -8.359 1 94.31 227 ASN A N 1
ATOM 1714 C CA . ASN A 1 227 ? -9.438 0.956 -7.602 1 94.31 227 ASN A CA 1
ATOM 1715 C C . ASN A 1 227 ? -10.812 0.618 -7.031 1 94.31 227 ASN A C 1
ATOM 1717 O O . ASN A 1 227 ? -11.117 0.976 -5.891 1 94.31 227 ASN A O 1
ATOM 1721 N N . ASN A 1 228 ? -11.641 -0.032 -7.816 1 94.94 228 ASN A N 1
ATOM 1722 C CA . ASN A 1 228 ? -12.961 -0.458 -7.348 1 94.94 228 ASN A CA 1
ATOM 1723 C C . ASN A 1 228 ? -12.844 -1.462 -6.203 1 94.94 228 ASN A C 1
ATOM 1725 O O . ASN A 1 228 ? -13.656 -1.44 -5.273 1 94.94 228 ASN A O 1
ATOM 1729 N N . THR A 1 229 ? -11.867 -2.342 -6.309 1 97.12 229 THR A N 1
ATOM 1730 C CA . THR A 1 229 ? -11.633 -3.311 -5.246 1 97.12 229 THR A CA 1
ATOM 1731 C C . THR A 1 229 ? -11.25 -2.607 -3.945 1 97.12 229 THR A C 1
ATOM 1733 O O . THR A 1 229 ? -11.719 -2.984 -2.869 1 97.12 229 THR A O 1
ATOM 1736 N N . ALA A 1 230 ? -10.484 -1.584 -4.062 1 95.88 230 ALA A N 1
ATOM 1737 C CA . ALA A 1 230 ? -10.078 -0.803 -2.898 1 95.88 230 ALA A CA 1
ATOM 1738 C C . ALA A 1 230 ? -11.289 -0.168 -2.215 1 95.88 230 ALA A C 1
ATOM 1740 O O . ALA A 1 230 ? -11.336 -0.075 -0.985 1 95.88 230 ALA A O 1
ATOM 1741 N N . ASN A 1 231 ? -12.273 0.245 -2.977 1 95.19 231 ASN A N 1
ATOM 1742 C CA . ASN A 1 231 ? -13.453 0.924 -2.461 1 95.19 231 ASN A CA 1
ATOM 1743 C C . ASN A 1 231 ? -14.289 0.003 -1.575 1 95.19 231 ASN A C 1
ATOM 1745 O O . ASN A 1 231 ? -15.172 0.465 -0.849 1 95.19 231 ASN A O 1
ATOM 1749 N N . LEU A 1 232 ? -14.016 -1.288 -1.642 1 97.06 232 LEU A N 1
ATOM 1750 C CA . LEU A 1 232 ? -14.789 -2.246 -0.858 1 97.06 232 LEU A CA 1
ATOM 1751 C C . LEU A 1 232 ? -14.344 -2.24 0.601 1 97.06 232 LEU A C 1
ATOM 1753 O O . LEU A 1 232 ? -15.031 -2.791 1.465 1 97.06 232 LEU A O 1
ATOM 1757 N N . ILE A 1 233 ? -13.219 -1.679 0.879 1 96.69 233 ILE A N 1
ATOM 1758 C CA . ILE A 1 233 ? -12.641 -1.687 2.217 1 96.69 233 ILE A CA 1
ATOM 1759 C C . ILE A 1 233 ? -13.352 -0.658 3.094 1 96.69 233 ILE A C 1
ATOM 1761 O O . ILE A 1 233 ? -13.633 0.456 2.648 1 96.69 233 ILE A O 1
ATOM 1765 N N . ARG A 1 234 ? -13.594 -1.037 4.324 1 93.81 234 ARG A N 1
ATOM 1766 C CA . ARG A 1 234 ? -14.242 -0.137 5.27 1 93.81 234 ARG A CA 1
ATOM 1767 C C . ARG A 1 234 ? -13.383 1.095 5.535 1 93.81 234 ARG A C 1
ATOM 1769 O O . ARG A 1 234 ? -12.156 1.009 5.547 1 93.81 234 ARG A O 1
ATOM 1776 N N . PRO A 1 235 ? -14.016 2.162 5.715 1 89.06 235 PRO A N 1
ATOM 1777 C CA . PRO A 1 235 ? -13.242 3.344 6.113 1 89.06 235 PRO A CA 1
ATOM 1778 C C . PRO A 1 235 ? -12.602 3.193 7.492 1 89.06 235 PRO A C 1
ATOM 1780 O O . PRO A 1 235 ? -13.117 2.459 8.336 1 89.06 235 PRO A O 1
ATOM 1783 N N . ARG A 1 236 ? -11.484 3.811 7.637 1 87.25 236 ARG A N 1
ATOM 1784 C CA . ARG A 1 236 ? -10.859 3.855 8.953 1 87.25 236 ARG A CA 1
ATOM 1785 C C . ARG A 1 236 ? -11.594 4.832 9.875 1 87.25 236 ARG A C 1
ATOM 1787 O O . ARG A 1 236 ? -11.828 5.984 9.5 1 87.25 236 ARG A O 1
ATOM 1794 N N . PRO A 1 237 ? -11.914 4.375 11 1 79.38 237 PRO A N 1
ATOM 1795 C CA . PRO A 1 237 ? -12.602 5.293 11.914 1 79.38 237 PRO A CA 1
ATOM 1796 C C . PRO A 1 237 ? -11.672 6.379 12.461 1 79.38 237 PRO A C 1
ATOM 1798 O O . PRO A 1 237 ? -10.477 6.148 12.617 1 79.38 237 PRO A O 1
ATOM 1801 N N . TYR A 1 238 ? -12.234 7.496 12.68 1 75.94 238 TYR A N 1
ATOM 1802 C CA . TYR A 1 238 ? -11.508 8.562 13.352 1 75.94 238 TYR A CA 1
ATOM 1803 C C . TYR A 1 238 ? -11.25 8.203 14.812 1 75.94 238 TYR A C 1
ATOM 1805 O O . TYR A 1 238 ? -12.133 7.684 15.5 1 75.94 238 TYR A O 1
ATOM 1813 N N . VAL A 1 239 ? -10.047 8.438 15.258 1 77.38 239 VAL A N 1
ATOM 1814 C CA . VAL A 1 239 ? -9.672 8.141 16.641 1 77.38 239 VAL A CA 1
ATOM 1815 C C . VAL A 1 239 ? -9.688 9.43 17.453 1 77.38 239 VAL A C 1
ATOM 1817 O O . VAL A 1 239 ? -8.812 10.289 17.297 1 77.38 239 VAL A O 1
ATOM 1820 N N . SER A 1 240 ? -10.719 9.617 18.188 1 75.56 240 SER A N 1
ATOM 1821 C CA . SER A 1 240 ? -10.875 10.758 19.078 1 75.56 240 SER A CA 1
ATOM 1822 C C . SER A 1 240 ? -10.414 10.43 20.484 1 75.56 240 SER A C 1
ATOM 1824 O O . SER A 1 240 ? -9.984 9.305 20.75 1 75.56 240 SER A O 1
ATOM 1826 N N . LYS A 1 241 ? -10.516 11.383 21.375 1 79.38 241 LYS A N 1
ATOM 1827 C CA . LYS A 1 241 ? -10.18 11.18 22.781 1 79.38 241 LYS A CA 1
ATOM 1828 C C . LYS A 1 241 ? -11.023 10.07 23.391 1 79.38 241 LYS A C 1
ATOM 1830 O O . LYS A 1 241 ? -10.531 9.281 24.188 1 79.38 241 LYS A O 1
ATOM 1835 N N . SER A 1 242 ? -12.211 9.906 22.859 1 76.12 242 SER A N 1
ATOM 1836 C CA . SER A 1 242 ? -13.148 8.945 23.438 1 76.12 242 SER A CA 1
ATOM 1837 C C . SER A 1 242 ? -13.062 7.598 22.734 1 76.12 242 SER A C 1
ATOM 1839 O O . SER A 1 242 ? -13.711 6.633 23.141 1 76.12 242 SER A O 1
ATOM 1841 N N . SER A 1 243 ? -12.125 7.582 21.781 1 77.81 243 SER A N 1
ATOM 1842 C CA . SER A 1 243 ? -12.055 6.34 21.016 1 77.81 243 SER A CA 1
ATOM 1843 C C . SER A 1 243 ? -11.609 5.176 21.891 1 77.81 243 SER A C 1
ATOM 1845 O O . SER A 1 243 ? -10.672 5.312 22.688 1 77.81 243 SER A O 1
ATOM 1847 N N . GLN A 1 244 ? -12.281 4.121 21.812 1 71.38 244 GLN A N 1
ATOM 1848 C CA . GLN A 1 244 ? -11.992 2.922 22.578 1 71.38 244 GLN A CA 1
ATOM 1849 C C . GLN A 1 244 ? -10.742 2.221 22.062 1 71.38 244 GLN A C 1
ATOM 1851 O O . GLN A 1 244 ? -10.125 1.427 22.781 1 71.38 244 GLN A O 1
ATOM 1856 N N . ASP A 1 245 ? -10.383 2.43 20.812 1 80.88 245 ASP A N 1
ATOM 1857 C CA . ASP A 1 245 ? -9.188 1.838 20.219 1 80.88 245 ASP A CA 1
ATOM 1858 C C . ASP A 1 245 ? -8.273 2.914 19.625 1 80.88 245 ASP A C 1
ATOM 1860 O O . ASP A 1 245 ? -8.578 3.477 18.578 1 80.88 245 ASP A O 1
ATOM 1864 N N . PRO A 1 246 ? -7.125 3.125 20.312 1 79.44 246 PRO A N 1
ATOM 1865 C CA . PRO A 1 246 ? -6.227 4.191 19.875 1 79.44 246 PRO A CA 1
ATOM 1866 C C . PRO A 1 246 ? -5.547 3.863 18.547 1 79.44 246 PRO A C 1
ATOM 1868 O O . PRO A 1 246 ? -4.961 4.746 17.906 1 79.44 246 PRO A O 1
ATOM 1871 N N . ASP A 1 247 ? -5.672 2.668 18.156 1 82 247 ASP A N 1
ATOM 1872 C CA . ASP A 1 247 ? -5.055 2.244 16.906 1 82 247 ASP A CA 1
ATOM 1873 C C . ASP A 1 247 ? -5.91 1.195 16.203 1 82 247 ASP A C 1
ATOM 1875 O O . ASP A 1 247 ? -5.523 0.028 16.125 1 82 247 ASP A O 1
ATOM 1879 N N . PRO A 1 248 ? -6.992 1.641 15.719 1 84.88 248 PRO A N 1
ATOM 1880 C CA . PRO A 1 248 ? -7.859 0.672 15.047 1 84.88 248 PRO A CA 1
ATOM 1881 C C . PRO A 1 248 ? -7.199 0.034 13.828 1 84.88 248 PRO A C 1
ATOM 1883 O O . PRO A 1 248 ? -6.289 0.619 13.242 1 84.88 248 PRO A O 1
ATOM 1886 N N . PRO A 1 249 ? -7.707 -1.15 13.438 1 87.06 249 PRO A N 1
ATOM 1887 C CA . PRO A 1 249 ? -7.094 -1.86 12.312 1 87.06 249 PRO A CA 1
ATOM 1888 C C . PRO A 1 249 ? -7.234 -1.108 10.992 1 87.06 249 PRO A C 1
ATOM 1890 O O . PRO A 1 249 ? -8.266 -0.472 10.742 1 87.06 249 PRO A O 1
ATOM 1893 N N . VAL A 1 250 ? -6.266 -1.259 10.242 1 92.56 250 VAL A N 1
ATOM 1894 C CA . VAL A 1 250 ? -6.215 -0.605 8.938 1 92.56 250 VAL A CA 1
ATOM 1895 C C . VAL A 1 250 ? -6.684 -1.572 7.855 1 92.56 250 VAL A C 1
ATOM 1897 O O . VAL A 1 250 ? -6.371 -2.764 7.898 1 92.56 250 VAL A O 1
ATOM 1900 N N . GLY A 1 251 ? -7.555 -1.043 6.98 1 96 251 GLY A N 1
ATOM 1901 C CA . GLY A 1 251 ? -7.914 -1.846 5.824 1 96 251 GLY A CA 1
ATOM 1902 C C . GLY A 1 251 ? -6.738 -2.156 4.918 1 96 251 GLY A C 1
ATOM 1903 O O . GLY A 1 251 ? -5.805 -1.357 4.809 1 96 251 GLY A O 1
ATOM 1904 N N . ARG A 1 252 ? -6.809 -3.301 4.266 1 97.75 252 ARG A N 1
ATOM 1905 C CA . ARG A 1 252 ? -5.699 -3.746 3.43 1 97.75 252 ARG A CA 1
ATOM 1906 C C . ARG A 1 252 ? -6.188 -4.145 2.041 1 97.75 252 ARG A C 1
ATOM 1908 O O . ARG A 1 252 ? -7.191 -4.852 1.909 1 97.75 252 ARG A O 1
ATOM 1915 N N . LEU A 1 253 ? -5.504 -3.684 1.043 1 97.69 253 LEU A N 1
ATOM 1916 C CA . LEU A 1 253 ? -5.699 -4.105 -0.339 1 97.69 253 LEU A CA 1
ATOM 1917 C C . LEU A 1 253 ? -4.543 -4.98 -0.811 1 97.69 253 LEU A C 1
ATOM 1919 O O . LEU A 1 253 ? -3.389 -4.547 -0.802 1 97.69 253 LEU A O 1
ATOM 1923 N N . LEU A 1 254 ? -4.824 -6.164 -1.199 1 98.25 254 LEU A N 1
ATOM 1924 C CA . LEU A 1 254 ? -3.811 -7.059 -1.747 1 98.25 254 LEU A CA 1
ATOM 1925 C C . LEU A 1 254 ? -3.895 -7.105 -3.27 1 98.25 254 LEU A C 1
ATOM 1927 O O . LEU A 1 254 ? -4.934 -7.461 -3.828 1 98.25 254 LEU A O 1
ATOM 1931 N N . ILE A 1 255 ? -2.842 -6.719 -3.857 1 96.94 255 ILE A N 1
ATOM 1932 C CA . ILE A 1 255 ? -2.689 -6.863 -5.301 1 96.94 255 ILE A CA 1
ATOM 1933 C C . ILE A 1 255 ? -1.978 -8.18 -5.613 1 96.94 255 ILE A C 1
ATOM 1935 O O . ILE A 1 255 ? -0.776 -8.312 -5.371 1 96.94 255 ILE A O 1
ATOM 1939 N N . LEU A 1 256 ? -2.693 -9.109 -6.184 1 96.19 256 LEU A N 1
ATOM 1940 C CA . LEU A 1 256 ? -2.197 -10.477 -6.301 1 96.19 256 LEU A CA 1
ATOM 1941 C C . LEU A 1 256 ? -2.322 -10.977 -7.738 1 96.19 256 LEU A C 1
ATOM 1943 O O . LEU A 1 256 ? -1.904 -12.094 -8.047 1 96.19 256 LEU A O 1
ATOM 1947 N N . GLY A 1 257 ? -2.812 -10.203 -8.648 1 91.81 257 GLY A N 1
ATOM 1948 C CA . GLY A 1 257 ? -2.992 -10.609 -10.031 1 91.81 257 GLY A CA 1
ATOM 1949 C C . GLY A 1 257 ? -1.789 -10.305 -10.906 1 91.81 257 GLY A C 1
ATOM 1950 O O . GLY A 1 257 ? -0.745 -9.883 -10.406 1 91.81 257 GLY A O 1
ATOM 1951 N N . SER A 1 258 ? -1.891 -10.656 -12.141 1 87.69 258 SER A N 1
ATOM 1952 C CA . SER A 1 258 ? -0.875 -10.391 -13.148 1 87.69 258 SER A CA 1
ATOM 1953 C C . SER A 1 258 ? -1.252 -9.188 -14.008 1 87.69 258 SER A C 1
ATOM 1955 O O . SER A 1 258 ? -1.823 -9.344 -15.086 1 87.69 258 SER A O 1
ATOM 1957 N N . TYR A 1 259 ? -0.788 -7.996 -13.602 1 90 259 TYR A N 1
ATOM 1958 C CA . TYR A 1 259 ? -1.205 -6.766 -14.266 1 90 259 TYR A CA 1
ATOM 1959 C C . TYR A 1 259 ? -0.163 -6.32 -15.281 1 90 259 TYR A C 1
ATOM 1961 O O . TYR A 1 259 ? 1.041 -6.414 -15.031 1 90 259 TYR A O 1
ATOM 1969 N N . THR A 1 260 ? -0.644 -5.883 -16.422 1 85.5 260 THR A N 1
ATOM 1970 C CA . THR A 1 260 ? 0.264 -5.398 -17.453 1 85.5 260 THR A CA 1
ATOM 1971 C C . THR A 1 260 ? 0.157 -3.883 -17.609 1 85.5 260 THR A C 1
ATOM 1973 O O . THR A 1 260 ? 1.121 -3.221 -18 1 85.5 260 THR A O 1
ATOM 1976 N N . ASP A 1 261 ? -1.007 -3.32 -17.297 1 89.69 261 ASP A N 1
ATOM 1977 C CA . ASP A 1 261 ? -1.241 -1.884 -17.391 1 89.69 261 ASP A CA 1
ATOM 1978 C C . ASP A 1 261 ? -0.974 -1.195 -16.047 1 89.69 261 ASP A C 1
ATOM 1980 O O . ASP A 1 261 ? -0.993 -1.839 -15 1 89.69 261 ASP A O 1
ATOM 1984 N N . PRO A 1 262 ? -0.731 0.087 -16.125 1 91.62 262 PRO A N 1
ATOM 1985 C CA . PRO A 1 262 ? -0.582 0.817 -14.859 1 91.62 262 PRO A CA 1
ATOM 1986 C C . PRO A 1 262 ? -1.833 0.751 -13.992 1 91.62 262 PRO A C 1
ATOM 1988 O O . PRO A 1 262 ? -2.953 0.767 -14.508 1 91.62 262 PRO A O 1
ATOM 1991 N N . ILE A 1 263 ? -1.584 0.633 -12.758 1 93.44 263 ILE A N 1
ATOM 1992 C CA . ILE A 1 263 ? -2.674 0.646 -11.781 1 93.44 263 ILE A CA 1
ATOM 1993 C C . ILE A 1 263 ? -2.859 2.059 -11.234 1 93.44 263 ILE A C 1
ATOM 1995 O O . ILE A 1 263 ? -1.925 2.646 -10.688 1 93.44 263 ILE A O 1
ATOM 1999 N N . CYS A 1 264 ? -4.031 2.604 -11.344 1 92.88 264 CYS A N 1
ATOM 2000 C CA . CYS A 1 264 ? -4.316 3.973 -10.922 1 92.88 264 CYS A CA 1
ATOM 2001 C C . CYS A 1 264 ? -5.332 4 -9.789 1 92.88 264 CYS A C 1
ATOM 2003 O O . CYS A 1 264 ? -6.328 3.275 -9.828 1 92.88 264 CYS A O 1
ATOM 2005 N N . PHE A 1 265 ? -5.023 4.801 -8.844 1 91.81 265 PHE A N 1
ATOM 2006 C CA . PHE A 1 265 ? -5.914 4.988 -7.699 1 91.81 265 PHE A CA 1
ATOM 2007 C C . PHE A 1 265 ? -6.41 6.426 -7.625 1 91.81 265 PHE A C 1
ATOM 2009 O O . PHE A 1 265 ? -5.629 7.367 -7.805 1 91.81 265 PHE A O 1
ATOM 2016 N N . ASN A 1 266 ? -7.66 6.496 -7.391 1 88.19 266 ASN A N 1
ATOM 2017 C CA . ASN A 1 266 ? -8.133 7.793 -6.918 1 88.19 266 ASN A CA 1
ATOM 2018 C C . ASN A 1 266 ? -7.703 8.055 -5.477 1 88.19 266 ASN A C 1
ATOM 2020 O O . ASN A 1 266 ? -8.055 7.289 -4.574 1 88.19 266 ASN A O 1
ATOM 2024 N N . TYR A 1 267 ? -6.93 9.062 -5.316 1 82.88 267 TYR A N 1
ATOM 2025 C CA . TYR A 1 267 ? -6.445 9.367 -3.977 1 82.88 267 TYR A CA 1
ATOM 2026 C C . TYR A 1 267 ? -7.594 9.734 -3.047 1 82.88 267 TYR A C 1
ATOM 2028 O O . TYR A 1 267 ? -7.734 9.156 -1.968 1 82.88 267 TYR A O 1
ATOM 2036 N N . HIS A 1 268 ? -8.305 10.867 -3.312 1 77.25 268 HIS A N 1
ATOM 2037 C CA . HIS A 1 268 ? -9.586 11.148 -2.684 1 77.25 268 HIS A CA 1
ATOM 2038 C C . HIS A 1 268 ? -10.742 10.633 -3.535 1 77.25 268 HIS A C 1
ATOM 2040 O O . HIS A 1 268 ? -10.695 10.711 -4.766 1 77.25 268 HIS A O 1
ATOM 2046 N N . PRO A 1 269 ? -11.664 9.922 -2.926 1 68.31 269 PRO A N 1
ATOM 2047 C CA . PRO A 1 269 ? -12.016 9.594 -1.542 1 68.31 269 PRO A CA 1
ATOM 2048 C C . PRO A 1 269 ? -11.516 8.219 -1.112 1 68.31 269 PRO A C 1
ATOM 2050 O O . PRO A 1 269 ? -11.672 7.84 0.051 1 68.31 269 PRO A O 1
ATOM 2053 N N . THR A 1 270 ? -10.836 7.477 -1.989 1 72.94 270 THR A N 1
ATOM 2054 C CA . THR A 1 270 ? -10.672 6.051 -1.72 1 72.94 270 THR A CA 1
ATOM 2055 C C . THR A 1 270 ? -9.469 5.812 -0.81 1 72.94 270 THR A C 1
ATOM 2057 O O . THR A 1 270 ? -9.625 5.613 0.397 1 72.94 270 THR A O 1
ATOM 2060 N N . LEU A 1 271 ? -8.266 6.137 -1.268 1 76.94 271 LEU A N 1
ATOM 2061 C CA . LEU A 1 271 ? -7.055 5.73 -0.561 1 76.94 271 LEU A CA 1
ATOM 2062 C C . LEU A 1 271 ? -6.891 6.52 0.734 1 76.94 271 LEU A C 1
ATOM 2064 O O . LEU A 1 271 ? -6.699 5.934 1.803 1 76.94 271 LEU A O 1
ATOM 2068 N N . PHE A 1 272 ? -7.152 7.699 0.614 1 80 272 PHE A N 1
ATOM 2069 C CA . PHE A 1 272 ? -6.906 8.594 1.738 1 80 272 PHE A CA 1
ATOM 2070 C C . PHE A 1 272 ? -7.988 8.445 2.799 1 80 272 PHE A C 1
ATOM 2072 O O . PHE A 1 272 ? -7.688 8.258 3.979 1 80 272 PHE A O 1
ATOM 2079 N N . ASP A 1 273 ? -9.25 8.438 2.412 1 78.25 273 ASP A N 1
ATOM 2080 C CA . ASP A 1 273 ? -10.359 8.438 3.354 1 78.25 273 ASP A CA 1
ATOM 2081 C C . ASP A 1 273 ? -10.43 7.121 4.125 1 78.25 273 ASP A C 1
ATOM 2083 O O . ASP A 1 273 ? -10.859 7.094 5.281 1 78.25 273 ASP A O 1
ATOM 2087 N N . HIS A 1 274 ? -9.852 6.09 3.48 1 81 274 HIS A N 1
ATOM 2088 C CA . HIS A 1 274 ? -9.859 4.781 4.121 1 81 274 HIS A CA 1
ATOM 2089 C C . HIS A 1 274 ? -8.539 4.508 4.832 1 81 274 HIS A C 1
ATOM 2091 O O . HIS A 1 274 ? -8.445 3.596 5.656 1 81 274 HIS A O 1
ATOM 2097 N N . GLU A 1 275 ? -7.555 5.336 4.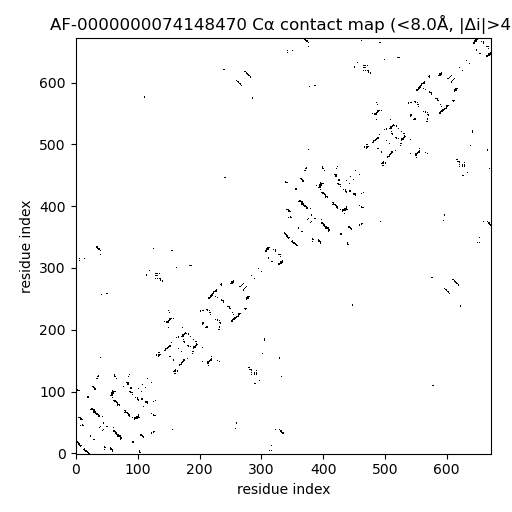551 1 90.56 275 GLU A N 1
ATOM 2098 C CA . GLU A 1 275 ? -6.207 5.137 5.078 1 90.56 275 GLU A CA 1
ATOM 2099 C C . GLU A 1 275 ? -5.789 3.674 4.988 1 90.56 275 GLU A C 1
ATOM 2101 O O . GLU A 1 275 ? -5.484 3.045 6.004 1 90.56 275 GLU A O 1
ATOM 2106 N N . ILE A 1 276 ? -5.715 3.16 3.812 1 91.81 276 ILE A N 1
ATOM 2107 C CA . ILE A 1 276 ? -5.496 1.729 3.633 1 91.81 276 ILE A CA 1
ATOM 2108 C C . ILE A 1 276 ? -4.012 1.465 3.373 1 91.81 276 ILE A C 1
ATOM 2110 O O . ILE A 1 276 ? -3.27 2.375 3.002 1 91.81 276 ILE A O 1
ATOM 2114 N N . ASP A 1 277 ? -3.641 0.222 3.6 1 96 277 ASP A N 1
ATOM 2115 C CA . ASP A 1 277 ? -2.369 -0.325 3.133 1 96 277 ASP A CA 1
ATOM 2116 C C . ASP A 1 277 ? -2.551 -1.106 1.834 1 96 277 ASP A C 1
ATOM 2118 O O . ASP A 1 277 ? -3.459 -1.932 1.722 1 96 277 ASP A O 1
ATOM 2122 N N . ILE A 1 278 ? -1.749 -0.812 0.889 1 96.62 278 ILE A N 1
ATOM 2123 C CA . ILE A 1 278 ? -1.717 -1.589 -0.345 1 96.62 278 ILE A CA 1
ATOM 2124 C C . ILE A 1 278 ? -0.525 -2.543 -0.324 1 96.62 278 ILE A C 1
ATOM 2126 O O . ILE A 1 278 ? 0.625 -2.107 -0.229 1 96.62 278 ILE A O 1
ATOM 2130 N N . ILE A 1 279 ? -0.823 -3.811 -0.432 1 97.06 279 ILE A N 1
ATOM 2131 C CA . ILE A 1 279 ? 0.181 -4.867 -0.386 1 97.06 279 ILE A CA 1
ATOM 2132 C C . ILE A 1 279 ? 0.365 -5.465 -1.778 1 97.06 279 ILE A C 1
ATOM 2134 O O . ILE A 1 279 ? -0.597 -5.941 -2.389 1 97.06 279 ILE A O 1
ATOM 2138 N N . VAL A 1 280 ? 1.549 -5.402 -2.25 1 95.12 280 VAL A N 1
ATOM 2139 C CA . VAL A 1 280 ? 1.881 -6.051 -3.514 1 95.12 280 VAL A CA 1
ATOM 2140 C C . VAL A 1 280 ? 2.578 -7.383 -3.246 1 95.12 280 VAL A C 1
ATOM 2142 O O . VAL A 1 280 ? 3.572 -7.434 -2.516 1 95.12 280 VAL A O 1
ATOM 2145 N N . SER A 1 281 ? 2.057 -8.383 -3.777 1 93.75 281 SER A N 1
ATOM 2146 C CA . SER A 1 281 ? 2.654 -9.703 -3.574 1 93.75 281 SER A CA 1
ATOM 2147 C C . SER A 1 281 ? 3.326 -10.203 -4.848 1 93.75 281 SER A C 1
ATOM 2149 O O . SER A 1 281 ? 2.713 -10.219 -5.918 1 93.75 281 SER A O 1
ATOM 2151 N N . ARG A 1 282 ? 4.551 -10.516 -4.672 1 88.69 282 ARG A N 1
ATOM 2152 C CA . ARG A 1 282 ? 5.324 -11.094 -5.766 1 88.69 282 ARG A CA 1
ATOM 2153 C C . ARG A 1 282 ? 5.68 -12.547 -5.48 1 88.69 282 ARG A C 1
ATOM 2155 O O . ARG A 1 282 ? 6.363 -12.844 -4.5 1 88.69 282 ARG A O 1
ATOM 2162 N N . ASP A 1 283 ? 5.262 -13.438 -6.371 1 89.81 283 ASP A N 1
ATOM 2163 C CA . ASP A 1 283 ? 5.746 -14.812 -6.348 1 89.81 283 ASP A CA 1
ATOM 2164 C C . ASP A 1 283 ? 5.523 -15.445 -4.977 1 89.81 283 ASP A C 1
ATOM 2166 O O . ASP A 1 283 ? 4.395 -15.477 -4.477 1 89.81 283 ASP A O 1
ATOM 2170 N N . CYS A 1 284 ? 6.453 -16.141 -4.473 1 92.56 284 CYS A N 1
ATOM 2171 C CA . CYS A 1 284 ? 6.484 -16.797 -3.164 1 92.56 284 CYS A CA 1
ATOM 2172 C C . CYS A 1 284 ? 7.918 -17.078 -2.729 1 92.56 284 CYS A C 1
ATOM 2174 O O . CYS A 1 284 ? 8.859 -16.797 -3.473 1 92.56 284 CYS A O 1
ATOM 2176 N N . THR A 1 285 ? 8.07 -17.484 -1.491 1 91.56 285 THR A N 1
ATOM 2177 C CA . THR A 1 285 ? 9.383 -17.891 -0.99 1 91.56 285 THR A CA 1
ATOM 2178 C C . THR A 1 285 ? 9.516 -19.406 -1.006 1 91.56 285 THR A C 1
ATOM 2180 O O . THR A 1 285 ? 8.523 -20.125 -1.186 1 91.56 285 THR A O 1
ATOM 2183 N N . TYR A 1 286 ? 10.75 -19.844 -0.869 1 91.38 286 TYR A N 1
ATOM 2184 C CA . TYR A 1 286 ? 11 -21.266 -0.731 1 91.38 286 TYR A CA 1
ATOM 2185 C C . TYR A 1 286 ? 10.195 -21.859 0.427 1 91.38 286 TYR A C 1
ATOM 2187 O O . TYR A 1 286 ? 9.672 -22.969 0.331 1 91.38 286 TYR A O 1
ATOM 2195 N N . PHE A 1 287 ? 10.062 -21.125 1.462 1 92.88 287 PHE A N 1
ATOM 2196 C CA . PHE A 1 287 ? 9.359 -21.594 2.65 1 92.88 287 PHE A CA 1
ATOM 2197 C C . PHE A 1 287 ? 7.859 -21.656 2.398 1 92.88 287 PHE A C 1
ATOM 2199 O O . PHE A 1 287 ? 7.168 -22.531 2.941 1 92.88 287 PHE A O 1
ATOM 2206 N N . ASP A 1 288 ? 7.398 -20.75 1.57 1 95.31 288 ASP A N 1
ATOM 2207 C CA . ASP A 1 288 ? 6 -20.812 1.159 1 95.31 288 ASP A CA 1
ATOM 2208 C C . ASP A 1 288 ? 5.723 -22.094 0.37 1 95.31 288 ASP A C 1
ATOM 2210 O O . ASP A 1 288 ? 4.648 -22.688 0.49 1 95.31 288 ASP A O 1
ATOM 2214 N N . LEU A 1 289 ? 6.668 -22.5 -0.434 1 96.44 289 LEU A N 1
ATOM 2215 C CA . LEU A 1 289 ? 6.523 -23.734 -1.2 1 96.44 289 LEU A CA 1
ATOM 2216 C C . LEU A 1 289 ? 6.422 -24.938 -0.273 1 96.44 289 LEU A C 1
ATOM 2218 O O . LEU A 1 289 ? 5.574 -25.812 -0.472 1 96.44 289 LEU A O 1
ATOM 2222 N N . LEU A 1 290 ? 7.266 -24.953 0.718 1 95.75 290 LEU A N 1
ATOM 2223 C CA . LEU A 1 290 ? 7.242 -26.047 1.68 1 95.75 290 LEU A CA 1
ATOM 2224 C C . LEU A 1 290 ? 5.914 -26.094 2.426 1 95.75 290 LEU A C 1
ATOM 2226 O O . LEU A 1 290 ? 5.34 -27.172 2.621 1 95.75 290 LEU A O 1
ATOM 2230 N N . GLU A 1 291 ? 5.473 -24.938 2.748 1 96.69 291 GLU A N 1
ATOM 2231 C CA . GLU A 1 291 ? 4.191 -24.875 3.445 1 96.69 291 GLU A CA 1
ATOM 2232 C C . GLU A 1 291 ? 3.043 -25.281 2.527 1 96.69 291 GLU A C 1
ATOM 2234 O O . GLU A 1 291 ? 2.117 -25.984 2.951 1 96.69 291 GLU A O 1
ATOM 2239 N N . ALA A 1 292 ? 3.111 -24.875 1.322 1 98.12 292 ALA A N 1
ATOM 2240 C CA . ALA A 1 292 ? 2.064 -25.188 0.355 1 98.12 292 ALA A CA 1
ATOM 2241 C C . ALA A 1 292 ? 1.958 -26.703 0.137 1 98.12 292 ALA A C 1
ATOM 2243 O O . ALA A 1 292 ? 0.861 -27.266 0.172 1 98.12 292 ALA A O 1
ATOM 2244 N N . ILE A 1 293 ? 3.057 -27.344 -0.073 1 98.12 293 ILE A N 1
ATOM 2245 C CA . ILE A 1 293 ? 3.006 -28.781 -0.343 1 98.12 293 ILE A CA 1
ATOM 2246 C C . ILE A 1 293 ? 2.52 -29.516 0.9 1 98.12 293 ILE A C 1
ATOM 2248 O O . ILE A 1 293 ? 1.819 -30.531 0.794 1 98.12 293 ILE A O 1
ATOM 2252 N N . ASP A 1 294 ? 2.844 -29.016 2.074 1 98.12 294 ASP A N 1
ATOM 2253 C CA . ASP A 1 294 ? 2.342 -29.594 3.314 1 98.12 294 ASP A CA 1
ATOM 2254 C C . ASP A 1 294 ? 0.826 -29.453 3.418 1 98.12 294 ASP A C 1
ATOM 2256 O O . ASP A 1 294 ? 0.135 -30.375 3.85 1 98.12 294 ASP A O 1
ATOM 2260 N N . LEU A 1 295 ? 0.325 -28.328 3.059 1 98.38 295 LEU A N 1
ATOM 2261 C CA . LEU A 1 295 ? -1.117 -28.109 3.062 1 98.38 295 LEU A CA 1
ATOM 2262 C C . LEU A 1 295 ? -1.814 -29.062 2.098 1 98.38 295 LEU A C 1
ATOM 2264 O O . LEU A 1 295 ? -2.871 -29.609 2.418 1 98.38 295 LEU A O 1
ATOM 2268 N N . ILE A 1 296 ? -1.239 -29.25 0.945 1 98.38 296 ILE A N 1
ATOM 2269 C CA . ILE A 1 296 ? -1.794 -30.156 -0.053 1 98.38 296 ILE A CA 1
ATOM 2270 C C . ILE A 1 296 ? -1.783 -31.578 0.487 1 98.38 296 ILE A C 1
ATOM 2272 O O . ILE A 1 296 ? -2.797 -32.281 0.424 1 98.38 296 ILE A O 1
ATOM 2276 N N . ARG A 1 297 ? -0.673 -31.953 1.083 1 98.06 297 ARG A N 1
ATOM 2277 C CA . ARG A 1 297 ? -0.501 -33.281 1.627 1 98.06 297 ARG A CA 1
ATOM 2278 C C . ARG A 1 297 ? -1.547 -33.594 2.697 1 98.06 297 ARG A C 1
ATOM 2280 O O . ARG A 1 297 ? -2.109 -34.688 2.736 1 98.06 297 ARG A O 1
ATOM 2287 N N . ASN A 1 298 ? -1.837 -32.562 3.457 1 97.81 298 ASN A N 1
ATOM 2288 C CA . ASN A 1 298 ? -2.742 -32.75 4.59 1 97.81 298 ASN A CA 1
ATOM 2289 C C . ASN A 1 298 ? -4.191 -32.469 4.195 1 97.81 298 ASN A C 1
ATOM 2291 O O . ASN A 1 298 ? -5.047 -32.281 5.062 1 97.81 298 ASN A O 1
ATOM 2295 N N . LYS A 1 299 ? -4.473 -32.312 2.947 1 97.06 299 LYS A N 1
ATOM 2296 C CA . LYS A 1 299 ? -5.805 -32.188 2.357 1 97.06 299 LYS A CA 1
ATOM 2297 C C . LYS A 1 299 ? -6.516 -30.922 2.834 1 97.06 299 LYS A C 1
ATOM 2299 O O . LYS A 1 299 ? -7.723 -30.938 3.07 1 97.06 299 LYS A O 1
ATOM 2304 N N . LYS A 1 300 ? -5.66 -29.922 3.021 1 97.44 300 LYS A N 1
ATOM 2305 C CA . LYS A 1 300 ? -6.234 -28.641 3.418 1 97.44 300 LYS A CA 1
ATOM 2306 C C . LYS A 1 300 ? -6.672 -27.844 2.197 1 97.44 300 LYS A C 1
ATOM 2308 O O . LYS A 1 300 ? -7.395 -26.844 2.328 1 97.44 300 LYS A O 1
ATOM 2313 N N . VAL A 1 301 ? -6.328 -28.297 1.031 1 97.81 301 VAL A N 1
ATOM 2314 C CA . VAL A 1 301 ? -6.77 -27.688 -0.221 1 97.81 301 VAL A CA 1
ATOM 2315 C C . VAL A 1 301 ? -7.844 -28.562 -0.868 1 97.81 301 VAL A C 1
ATOM 2317 O O . VAL A 1 301 ? -7.637 -29.766 -1.079 1 97.81 301 VAL A O 1
ATOM 2320 N N . ASN A 1 302 ? -8.961 -27.938 -1.139 1 97.62 302 ASN A N 1
ATOM 2321 C CA . ASN A 1 302 ? -10.07 -28.641 -1.773 1 97.62 302 ASN A CA 1
ATOM 2322 C C . ASN A 1 302 ? -9.969 -28.609 -3.295 1 97.62 302 ASN A C 1
ATOM 2324 O O . ASN A 1 302 ? -10.523 -27.703 -3.934 1 97.62 302 ASN A O 1
ATOM 2328 N N . PHE A 1 303 ? -9.406 -29.609 -3.85 1 96.69 303 PHE A N 1
ATOM 2329 C CA . PHE A 1 303 ? -9.172 -29.656 -5.289 1 96.69 303 PHE A CA 1
ATOM 2330 C C . PHE A 1 303 ? -10.461 -29.953 -6.043 1 96.69 303 PHE A C 1
ATOM 2332 O O . PHE A 1 303 ? -10.539 -29.75 -7.254 1 96.69 303 PHE A O 1
ATOM 2339 N N . ASN A 1 304 ? -11.484 -30.438 -5.348 1 95.12 304 ASN A N 1
ATOM 2340 C CA . ASN A 1 304 ? -12.773 -30.688 -5.98 1 95.12 304 ASN A CA 1
ATOM 2341 C C . ASN A 1 304 ? -13.445 -29.391 -6.418 1 95.12 304 ASN A C 1
ATOM 2343 O O . ASN A 1 304 ? -14.336 -29.406 -7.277 1 95.12 304 ASN A O 1
ATOM 2347 N N . ALA A 1 305 ? -13.008 -28.344 -5.848 1 96.38 305 ALA A N 1
ATOM 2348 C CA . ALA A 1 305 ? -13.594 -27.047 -6.164 1 96.38 305 ALA A CA 1
ATOM 2349 C C . ALA A 1 305 ? -12.781 -26.328 -7.238 1 96.38 305 ALA A C 1
ATOM 2351 O O . ALA A 1 305 ? -13.031 -25.156 -7.543 1 96.38 305 ALA A O 1
ATOM 2352 N N . ILE A 1 306 ? -11.781 -26.969 -7.785 1 96.25 306 ILE A N 1
ATOM 2353 C CA . ILE A 1 306 ? -10.945 -26.391 -8.836 1 96.25 306 ILE A CA 1
ATOM 2354 C C . ILE A 1 306 ? -11.227 -27.094 -10.164 1 96.25 306 ILE A C 1
ATOM 2356 O O . ILE A 1 306 ? -11.141 -28.312 -10.25 1 96.25 306 ILE A O 1
ATOM 2360 N N . ASP A 1 307 ? -11.531 -26.328 -11.133 1 96 307 ASP A N 1
ATOM 2361 C CA . ASP A 1 307 ? -11.828 -26.875 -12.453 1 96 307 ASP A CA 1
ATOM 2362 C C . ASP A 1 307 ? -10.547 -27.094 -13.258 1 96 307 ASP A C 1
ATOM 2364 O O . ASP A 1 307 ? -10.211 -26.266 -14.117 1 96 307 ASP A O 1
ATOM 2368 N N . PHE A 1 308 ? -9.914 -28.203 -12.945 1 97.12 308 PHE A N 1
ATOM 2369 C CA . PHE A 1 308 ? -8.719 -28.516 -13.727 1 97.12 308 PHE A CA 1
ATOM 2370 C C . PHE A 1 308 ? -8.938 -29.781 -14.562 1 97.12 308 PHE A C 1
ATOM 2372 O O . PHE A 1 308 ? -9.781 -30.609 -14.227 1 97.12 308 PHE A O 1
ATOM 2379 N N . GLU A 1 309 ? -8.273 -29.844 -15.688 1 98.19 309 GLU A N 1
ATOM 2380 C CA . GLU A 1 309 ? -8.297 -31 -16.578 1 98.19 309 GLU A CA 1
ATOM 2381 C C . GLU A 1 309 ? -6.875 -31.438 -16.938 1 98.19 309 GLU A C 1
ATOM 2383 O O . GLU A 1 309 ? -5.957 -30.609 -16.953 1 98.19 309 GLU A O 1
ATOM 2388 N N . THR A 1 310 ? -6.727 -32.719 -17.188 1 98.31 310 THR A N 1
ATOM 2389 C CA . THR A 1 310 ? -5.441 -33.281 -17.609 1 98.31 310 THR A CA 1
ATOM 2390 C C . THR A 1 310 ? -5.461 -33.562 -19.109 1 98.31 310 THR A C 1
ATOM 2392 O O . THR A 1 310 ? -6.469 -34.031 -19.641 1 98.31 310 THR A O 1
ATOM 2395 N N . PHE A 1 311 ? -4.375 -33.281 -19.75 1 98.56 311 PHE A N 1
ATOM 2396 C CA . PHE A 1 311 ? -4.156 -33.531 -21.172 1 98.56 311 PHE A CA 1
ATOM 2397 C C . PHE A 1 311 ? -2.818 -34.219 -21.391 1 98.56 311 PHE A C 1
ATOM 2399 O O . PHE A 1 311 ? -1.885 -34.062 -20.609 1 98.56 311 PHE A O 1
ATOM 2406 N N . ASP A 1 312 ? -2.779 -35.031 -22.5 1 98.38 312 ASP A N 1
ATOM 2407 C CA . ASP A 1 312 ? -1.451 -35.406 -22.969 1 98.38 312 ASP A CA 1
ATOM 2408 C C . ASP A 1 312 ? -0.652 -34.188 -23.391 1 98.38 312 ASP A C 1
ATOM 2410 O O . ASP A 1 312 ? -1.2 -33.25 -24 1 98.38 312 ASP A O 1
ATOM 2414 N N . PHE A 1 313 ? 0.638 -34.156 -23.078 1 98.19 313 PHE A N 1
ATOM 2415 C CA . PHE A 1 313 ? 1.438 -32.969 -23.406 1 98.19 313 PHE A CA 1
ATOM 2416 C C . PHE A 1 313 ? 1.39 -32.688 -24.906 1 98.19 313 PHE A C 1
ATOM 2418 O O . PHE A 1 313 ? 1.512 -31.531 -25.312 1 98.19 313 PHE A O 1
ATOM 2425 N N . GLN A 1 314 ? 1.151 -33.688 -25.688 1 97.75 314 GLN A N 1
ATOM 2426 C CA . GLN A 1 314 ? 1.047 -33.531 -27.141 1 97.75 314 GLN A CA 1
ATOM 2427 C C . GLN A 1 314 ? -0.195 -32.719 -27.5 1 97.75 314 GLN A C 1
ATOM 2429 O O . GLN A 1 314 ? -0.283 -32.188 -28.609 1 97.75 314 GLN A O 1
ATOM 2434 N N . SER A 1 315 ? -1.137 -32.656 -26.594 1 97.56 315 SER A N 1
ATOM 2435 C CA . SER A 1 315 ? -2.367 -31.906 -26.797 1 97.56 315 SER A CA 1
ATOM 2436 C C . SER A 1 315 ? -2.352 -30.609 -26 1 97.56 315 SER A C 1
ATOM 2438 O O . SER A 1 315 ? -3.393 -30.141 -25.531 1 97.56 315 SER A O 1
ATOM 2440 N N . ALA A 1 316 ? -1.153 -30.109 -25.797 1 97.88 316 ALA A N 1
ATOM 2441 C CA . ALA A 1 316 ? -1.003 -28.891 -25 1 97.88 316 ALA A CA 1
ATOM 2442 C C . ALA A 1 316 ? -1.843 -27.75 -25.562 1 97.88 316 ALA A C 1
ATOM 2444 O O . ALA A 1 316 ? -2.408 -26.953 -24.812 1 97.88 316 ALA A O 1
ATOM 2445 N N . GLU A 1 317 ? -1.945 -27.641 -26.859 1 97.81 317 GLU A N 1
ATOM 2446 C CA . GLU A 1 317 ? -2.717 -26.594 -27.5 1 97.81 317 GLU A CA 1
ATOM 2447 C C . GLU A 1 317 ? -4.172 -26.609 -27.047 1 97.81 317 GLU A C 1
ATOM 2449 O O . GLU A 1 317 ? -4.77 -25.562 -26.812 1 97.81 317 GLU A O 1
ATOM 2454 N N . LYS A 1 318 ? -4.699 -27.766 -26.953 1 97.88 318 LYS A N 1
ATOM 2455 C CA . LYS A 1 318 ? -6.078 -27.906 -26.5 1 97.88 318 LYS A CA 1
ATOM 2456 C C . LYS A 1 318 ? -6.238 -27.391 -25.078 1 97.88 318 LYS A C 1
ATOM 2458 O O . LYS A 1 318 ? -7.219 -26.703 -24.766 1 97.88 318 LYS A O 1
ATOM 2463 N N . GLY A 1 319 ? -5.32 -27.719 -24.188 1 98.06 319 GLY A N 1
ATOM 2464 C CA . GLY A 1 319 ? -5.352 -27.219 -22.828 1 98.06 319 GLY A CA 1
ATOM 2465 C C . GLY A 1 319 ? -5.309 -25.703 -22.734 1 98.06 319 GLY A C 1
ATOM 2466 O O . GLY A 1 319 ? -6.105 -25.094 -22.016 1 98.06 319 GLY A O 1
ATOM 2467 N N . TYR A 1 320 ? -4.449 -25.109 -23.531 1 97.94 320 TYR A N 1
ATOM 2468 C CA . TYR A 1 320 ? -4.316 -23.656 -23.531 1 97.94 320 TYR A CA 1
ATOM 2469 C C . TYR A 1 320 ? -5.559 -23 -24.109 1 97.94 320 TYR A C 1
ATOM 2471 O O . TYR A 1 320 ? -5.977 -21.938 -23.656 1 97.94 320 TYR A O 1
ATOM 2479 N N . GLN A 1 321 ? -6.164 -23.625 -25.109 1 97.75 321 GLN A N 1
ATOM 2480 C CA . GLN A 1 321 ? -7.387 -23.094 -25.703 1 97.75 321 GLN A CA 1
ATOM 2481 C C . GLN A 1 321 ? -8.523 -23.062 -24.672 1 97.75 321 GLN A C 1
ATOM 2483 O O . GLN A 1 321 ? -9.258 -22.078 -24.578 1 97.75 321 GLN A O 1
ATOM 2488 N N . LYS A 1 322 ? -8.648 -24.141 -23.953 1 97.25 322 LYS A N 1
ATOM 2489 C CA . LYS A 1 322 ? -9.695 -24.203 -22.938 1 97.25 322 LYS A CA 1
ATOM 2490 C C . LYS A 1 322 ? -9.484 -23.141 -21.859 1 97.25 322 LYS A C 1
ATOM 2492 O O . LYS A 1 322 ? -10.445 -22.578 -21.328 1 97.25 322 LYS A O 1
ATOM 2497 N N . LEU A 1 323 ? -8.242 -22.922 -21.531 1 96.56 323 LEU A N 1
ATOM 2498 C CA . LEU A 1 323 ? -7.918 -21.875 -20.562 1 96.56 323 LEU A CA 1
ATOM 2499 C C . LEU A 1 323 ? -8.297 -20.5 -21.094 1 96.56 323 LEU A C 1
ATOM 2501 O O . LEU A 1 323 ? -8.906 -19.703 -20.391 1 96.56 323 LEU A O 1
ATOM 2505 N N . MET A 1 324 ? -7.969 -20.25 -22.344 1 95 324 MET A N 1
ATOM 2506 C CA . MET A 1 324 ? -8.273 -18.969 -22.969 1 95 324 MET A CA 1
ATOM 2507 C C . MET A 1 324 ? -9.773 -18.734 -23.047 1 95 324 MET A C 1
ATOM 2509 O O . MET A 1 324 ? -10.242 -17.609 -22.922 1 95 324 MET A O 1
ATOM 2513 N N . ASN A 1 325 ? -10.445 -19.859 -23.188 1 94.44 325 ASN A N 1
ATOM 2514 C CA . ASN A 1 325 ? -11.898 -19.797 -23.266 1 94.44 325 ASN A CA 1
ATOM 2515 C C . ASN A 1 325 ? -12.531 -19.766 -21.875 1 94.44 325 ASN A C 1
ATOM 2517 O O . ASN A 1 325 ? -13.758 -19.719 -21.75 1 94.44 325 ASN A O 1
ATOM 2521 N N . LYS A 1 326 ? -11.797 -19.875 -20.875 1 91.06 326 LYS A N 1
ATOM 2522 C CA . LYS A 1 326 ? -12.25 -19.828 -19.484 1 91.06 326 LYS A CA 1
ATOM 2523 C C . LYS A 1 326 ? -13.141 -21.016 -19.172 1 91.06 326 LYS A C 1
ATOM 2525 O O . LYS A 1 326 ? -14.07 -20.906 -18.359 1 91.06 326 LYS A O 1
ATOM 2530 N N . GLU A 1 327 ? -12.852 -22.078 -19.844 1 94.38 327 GLU A N 1
ATOM 2531 C CA . GLU A 1 327 ? -13.609 -23.297 -19.594 1 94.38 327 GLU A CA 1
ATOM 2532 C C . GLU A 1 327 ? -13.086 -24.047 -18.375 1 94.38 327 GLU A C 1
ATOM 2534 O O . GLU A 1 327 ? -13.828 -24.797 -17.734 1 94.38 327 GLU A O 1
ATOM 2539 N N . ILE A 1 328 ? -11.828 -23.859 -18.188 1 96.38 328 ILE A N 1
ATOM 2540 C CA . ILE A 1 328 ? -11.172 -24.438 -17.016 1 96.38 328 ILE A CA 1
ATOM 2541 C C . ILE A 1 328 ? -10.273 -23.375 -16.359 1 96.38 328 ILE A C 1
ATOM 2543 O O . ILE A 1 328 ? -9.992 -22.344 -16.953 1 96.38 328 ILE A O 1
ATOM 2547 N N . THR A 1 329 ? -9.875 -23.656 -15.109 1 96.31 329 THR A N 1
ATOM 2548 C CA . THR A 1 329 ? -9.008 -22.703 -14.422 1 96.31 329 THR A CA 1
ATOM 2549 C C . THR A 1 329 ? -7.574 -23.219 -14.367 1 96.31 329 THR A C 1
ATOM 2551 O O . THR A 1 329 ? -6.648 -22.469 -14.055 1 96.31 329 THR A O 1
ATOM 2554 N N . LYS A 1 330 ? -7.387 -24.484 -14.742 1 97.5 330 LYS A N 1
ATOM 2555 C CA . LYS A 1 330 ? -6.035 -25.031 -14.789 1 97.5 330 LYS A CA 1
ATOM 2556 C C . LYS A 1 330 ? -5.949 -26.203 -15.773 1 97.5 330 LYS A C 1
ATOM 2558 O O . LYS A 1 330 ? -6.836 -27.047 -15.812 1 97.5 330 LYS A O 1
ATOM 2563 N N . ALA A 1 331 ? -4.945 -26.219 -16.578 1 98.56 331 ALA A N 1
ATOM 2564 C CA . ALA A 1 331 ? -4.574 -27.344 -17.422 1 98.56 331 ALA A CA 1
ATOM 2565 C C . ALA A 1 331 ? -3.314 -28.047 -16.906 1 98.56 331 ALA A C 1
ATOM 2567 O O . ALA A 1 331 ? -2.361 -27.375 -16.5 1 98.56 331 ALA A O 1
ATOM 2568 N N . ILE A 1 332 ? -3.355 -29.312 -16.828 1 98.75 332 ILE A N 1
ATOM 2569 C CA . ILE A 1 332 ? -2.217 -30.141 -16.438 1 98.75 332 ILE A CA 1
ATOM 2570 C C . ILE A 1 332 ? -1.83 -31.062 -17.578 1 98.75 332 ILE A C 1
ATOM 2572 O O . ILE A 1 332 ? -2.689 -31.719 -18.172 1 98.75 332 ILE A O 1
ATOM 2576 N N . PHE A 1 333 ? -0.587 -31.078 -17.891 1 98.81 333 PHE A N 1
ATOM 2577 C CA . PHE A 1 333 ? -0.112 -31.922 -18.984 1 98.81 333 PHE A CA 1
ATOM 2578 C C . PHE A 1 333 ? 0.577 -33.156 -18.453 1 98.81 333 PHE A C 1
ATOM 2580 O O . PHE A 1 333 ? 1.474 -33.094 -17.609 1 98.81 333 PHE A O 1
ATOM 2587 N N . LYS A 1 334 ? 0.189 -34.281 -18.969 1 98.56 334 LYS A N 1
ATOM 2588 C CA . LYS A 1 334 ? 0.799 -35.562 -18.641 1 98.56 334 LYS A CA 1
ATOM 2589 C C . LYS A 1 334 ? 1.924 -35.906 -19.625 1 98.56 334 LYS A C 1
ATOM 2591 O O . LYS A 1 334 ? 1.734 -35.844 -20.844 1 98.56 334 LYS A O 1
ATOM 2596 N N . TRP A 1 335 ? 3.039 -36.219 -19.094 1 98 335 TRP A N 1
ATOM 2597 C CA . TRP A 1 335 ? 4.199 -36.5 -19.922 1 98 335 TRP A CA 1
ATOM 2598 C C . TRP A 1 335 ? 4.484 -38 -19.953 1 98 335 TRP A C 1
ATOM 2600 O O . TRP A 1 335 ? 5.223 -38.5 -20.812 1 98 335 TRP A O 1
ATOM 2610 N N . GLU A 1 336 ? 3.977 -38.75 -18.984 1 86 336 GLU A N 1
ATOM 2611 C CA . GLU A 1 336 ? 4.051 -40.219 -18.969 1 86 336 GLU A CA 1
ATOM 2612 C C . GLU A 1 336 ? 2.66 -40.844 -19 1 86 336 GLU A C 1
ATOM 2614 O O . GLU A 1 336 ? 1.683 -40.219 -18.578 1 86 336 GLU A O 1
ATOM 2619 N N . MET B 1 1 ? -21.422 37.438 20.453 1 93.31 1 MET B N 1
ATOM 2620 C CA . MET B 1 1 ? -20.25 38.312 20.359 1 93.31 1 MET B CA 1
ATOM 2621 C C . MET B 1 1 ? -19.703 38.344 18.938 1 93.31 1 MET B C 1
ATOM 2623 O O . MET B 1 1 ? -19.703 37.312 18.25 1 93.31 1 MET B O 1
ATOM 2627 N N . LYS B 1 2 ? -19.25 39.469 18.594 1 95.56 2 LYS B N 1
ATOM 2628 C CA . LYS B 1 2 ? -18.656 39.562 17.266 1 95.56 2 LYS B CA 1
ATOM 2629 C C . LYS B 1 2 ? -17.25 39 17.234 1 95.56 2 LYS B C 1
ATOM 2631 O O . LYS B 1 2 ? -16.5 39.125 18.203 1 95.56 2 LYS B O 1
ATOM 2636 N N . THR B 1 3 ? -16.906 38.344 16.172 1 97.31 3 THR B N 1
ATOM 2637 C CA . THR B 1 3 ? -15.586 37.781 15.984 1 97.31 3 THR B CA 1
ATOM 2638 C C . THR B 1 3 ? -15.094 37.969 14.547 1 97.31 3 THR B C 1
ATOM 2640 O O . THR B 1 3 ? -15.898 38.219 13.641 1 97.31 3 THR B O 1
ATOM 2643 N N . LYS B 1 4 ? -13.805 38 14.406 1 97.94 4 LYS B N 1
ATOM 2644 C CA . LYS B 1 4 ? -13.172 38.156 13.102 1 97.94 4 LYS B CA 1
ATOM 2645 C C . LYS B 1 4 ? -12.695 36.812 12.57 1 97.94 4 LYS B C 1
ATOM 2647 O O . LYS B 1 4 ? -12.43 35.875 13.344 1 97.94 4 LYS B O 1
ATOM 2652 N N . ALA B 1 5 ? -12.625 36.75 11.266 1 98.31 5 ALA B N 1
ATOM 2653 C CA . ALA B 1 5 ? -12.141 35.531 10.633 1 98.31 5 ALA B CA 1
ATOM 2654 C C . ALA B 1 5 ? -11.352 35.844 9.359 1 98.31 5 ALA B C 1
ATOM 2656 O O . ALA B 1 5 ? -11.609 36.844 8.703 1 98.31 5 ALA B O 1
ATOM 2657 N N . ILE B 1 6 ? -10.336 35.094 9.07 1 98.31 6 ILE B N 1
ATOM 2658 C CA . ILE B 1 6 ? -9.773 35 7.727 1 98.31 6 ILE B CA 1
ATOM 2659 C C . ILE B 1 6 ? -10.672 34.156 6.84 1 98.31 6 ILE B C 1
ATOM 2661 O O . ILE B 1 6 ? -10.891 32.969 7.125 1 98.31 6 ILE B O 1
ATOM 2665 N N . VAL B 1 7 ? -11.203 34.719 5.789 1 97.62 7 VAL B N 1
ATOM 2666 C CA . VAL B 1 7 ? -12.18 34.062 4.926 1 97.62 7 VAL B CA 1
ATOM 2667 C C . VAL B 1 7 ? -11.625 33.938 3.508 1 97.62 7 VAL B C 1
ATOM 2669 O O . VAL B 1 7 ? -11.094 34.906 2.965 1 97.62 7 VAL B O 1
ATOM 2672 N N . PHE B 1 8 ? -11.586 32.719 2.984 1 97.12 8 PHE B N 1
ATOM 2673 C CA . PHE B 1 8 ? -11.422 32.562 1.545 1 97.12 8 PHE B CA 1
ATOM 2674 C C . PHE B 1 8 ? -12.711 32.875 0.809 1 97.12 8 PHE B C 1
ATOM 2676 O O . PHE B 1 8 ? -13.641 32.062 0.785 1 97.12 8 PHE B O 1
ATOM 2683 N N . ALA B 1 9 ? -12.828 34.031 0.234 1 96.56 9 ALA B N 1
ATOM 2684 C CA . ALA B 1 9 ? -14.055 34.5 -0.399 1 96.56 9 ALA B CA 1
ATOM 2685 C C . ALA B 1 9 ? -14.273 33.844 -1.752 1 96.56 9 ALA B C 1
ATOM 2687 O O . ALA B 1 9 ? -15.406 33.688 -2.203 1 96.56 9 ALA B O 1
ATOM 2688 N N . GLY B 1 10 ? -13.266 33.438 -2.369 1 95.12 10 GLY B N 1
ATOM 2689 C CA . GLY B 1 10 ? -13.133 32.719 -3.629 1 95.12 10 GLY B CA 1
ATOM 2690 C C . GLY B 1 10 ? -11.727 32.219 -3.879 1 95.12 10 GLY B C 1
ATOM 2691 O O . GLY B 1 10 ? -10.852 32.344 -3.018 1 95.12 10 GLY B O 1
ATOM 2692 N N . PRO B 1 11 ? -11.602 31.641 -5.035 1 94.81 11 PRO B N 1
ATOM 2693 C CA . PRO B 1 11 ? -10.242 31.188 -5.324 1 94.81 11 PRO B CA 1
ATOM 2694 C C . PRO B 1 11 ? -9.219 32.312 -5.273 1 94.81 11 PRO B C 1
ATOM 2696 O O . PRO B 1 11 ? -9.367 33.312 -5.984 1 94.81 11 PRO B O 1
ATOM 2699 N N . PHE B 1 12 ? -8.289 32.188 -4.398 1 95.31 12 PHE B N 1
ATOM 2700 C CA . PHE B 1 12 ? -7.156 33.094 -4.234 1 95.31 12 PHE B CA 1
ATOM 2701 C C . PHE B 1 12 ? -7.625 34.469 -3.752 1 95.31 12 PHE B C 1
ATOM 2703 O O . PHE B 1 12 ? -6.969 35.469 -4.008 1 95.31 12 PHE B O 1
ATOM 2710 N N . GLN B 1 13 ? -8.766 34.469 -3.164 1 96.81 13 GLN B N 1
ATOM 2711 C CA . GLN B 1 13 ? -9.297 35.688 -2.553 1 96.81 13 GLN B CA 1
ATOM 2712 C C . GLN B 1 13 ? -9.375 35.531 -1.034 1 96.81 13 GLN B C 1
ATOM 2714 O O . GLN B 1 13 ? -10.148 34.719 -0.52 1 96.81 13 GLN B O 1
ATOM 2719 N N . ILE B 1 14 ? -8.617 36.312 -0.353 1 97.94 14 ILE B N 1
ATOM 2720 C CA . ILE B 1 14 ? -8.547 36.25 1.104 1 97.94 14 ILE B CA 1
ATOM 2721 C C . ILE B 1 14 ? -9.055 37.562 1.684 1 97.94 14 ILE B C 1
ATOM 2723 O O . ILE B 1 14 ? -8.609 38.656 1.282 1 97.94 14 ILE B O 1
ATOM 2727 N N . GLU B 1 15 ? -9.977 37.5 2.568 1 98 15 GLU B N 1
ATOM 2728 C CA . GLU B 1 15 ? -10.578 38.656 3.213 1 98 15 GLU B CA 1
ATOM 2729 C C . GLU B 1 15 ? -10.695 38.469 4.723 1 98 15 GLU B C 1
ATOM 2731 O O . GLU B 1 15 ? -10.727 37.312 5.199 1 98 15 GLU B O 1
ATOM 2736 N N . ILE B 1 16 ? -10.688 39.531 5.445 1 98.12 16 ILE B N 1
ATOM 2737 C CA . ILE B 1 16 ? -11.047 39.531 6.859 1 98.12 16 ILE B CA 1
ATOM 2738 C C . ILE B 1 16 ? -12.508 39.906 7.027 1 98.12 16 ILE B C 1
ATOM 2740 O O . ILE B 1 16 ? -12.93 40.969 6.555 1 98.12 16 ILE B O 1
ATOM 2744 N N . LYS B 1 17 ? -13.211 39.031 7.648 1 97.44 17 LYS B N 1
ATOM 2745 C CA . LYS B 1 17 ? -14.641 39.281 7.816 1 97.44 17 LYS B CA 1
ATOM 2746 C C . LYS B 1 17 ? -15.062 39.094 9.273 1 97.44 17 LYS B C 1
ATOM 2748 O O . LYS B 1 17 ? -14.32 38.531 10.07 1 97.44 17 LYS B O 1
ATOM 2753 N N . ASP B 1 18 ? -16.234 39.656 9.523 1 96.31 18 ASP B N 1
ATOM 2754 C CA . ASP B 1 18 ? -16.812 39.5 10.852 1 96.31 18 ASP B CA 1
ATOM 2755 C C . ASP B 1 18 ? -18.094 38.656 10.797 1 96.31 18 ASP B C 1
ATOM 2757 O O . ASP B 1 18 ? -18.75 38.594 9.758 1 96.31 18 ASP B O 1
ATOM 2761 N N . PHE B 1 19 ? -18.312 38 11.883 1 97.25 19 PHE B N 1
ATOM 2762 C CA . PHE B 1 19 ? -19.594 37.312 12.07 1 97.25 19 PHE B CA 1
ATOM 2763 C C . PHE B 1 19 ? -19.922 37.219 13.555 1 97.25 19 PHE B C 1
ATOM 2765 O O . PHE B 1 19 ? -19.078 37.438 14.414 1 97.25 19 PHE B O 1
ATOM 2772 N N . GLU B 1 20 ? -21.203 37 13.844 1 97.75 20 GLU B N 1
ATOM 2773 C CA . GLU B 1 20 ? -21.672 36.875 15.227 1 97.75 20 GLU B CA 1
ATOM 2774 C C . GLU B 1 20 ? -21.578 35.438 15.703 1 97.75 20 GLU B C 1
ATOM 2776 O O . GLU B 1 20 ? -22.062 34.5 15.023 1 97.75 20 GLU B O 1
ATOM 2781 N N . LEU B 1 21 ? -20.969 35.25 16.875 1 97.62 21 LEU B N 1
ATOM 2782 C CA . LEU B 1 21 ? -20.922 33.906 17.469 1 97.62 21 LEU B CA 1
ATOM 2783 C C . LEU B 1 21 ? -22.25 33.562 18.141 1 97.62 21 LEU B C 1
ATOM 2785 O O . LEU B 1 21 ? -22.922 34.438 18.672 1 97.62 21 LEU B O 1
ATOM 2789 N N . ARG B 1 22 ? -22.516 32.312 18.156 1 96.88 22 ARG B N 1
ATOM 2790 C CA . ARG B 1 22 ? -23.641 31.859 18.953 1 96.88 22 ARG B CA 1
ATOM 2791 C C . ARG B 1 22 ? -23.234 31.656 20.406 1 96.88 22 ARG B C 1
ATOM 2793 O O . ARG B 1 22 ? -22.047 31.719 20.734 1 96.88 22 ARG B O 1
ATOM 2800 N N . GLU B 1 23 ? -24.234 31.438 21.219 1 96.25 23 GLU B N 1
ATOM 2801 C CA . GLU B 1 23 ? -23.969 31.078 22.609 1 96.25 23 GLU B CA 1
ATOM 2802 C C . GLU B 1 23 ? -23.328 29.703 22.703 1 96.25 23 GLU B C 1
ATOM 2804 O O . GLU B 1 23 ? -23.562 28.844 21.844 1 96.25 23 GLU B O 1
ATOM 2809 N N . LEU B 1 24 ? -22.562 29.469 23.781 1 96.94 24 LEU B N 1
ATOM 2810 C CA . LEU B 1 24 ? -21.938 28.188 24.047 1 96.94 24 LEU B CA 1
ATOM 2811 C C . LEU B 1 24 ? -22.984 27.125 24.375 1 96.94 24 LEU B C 1
ATOM 2813 O O . LEU B 1 24 ? -23.938 27.406 25.094 1 96.94 24 LEU B O 1
ATOM 2817 N N . ARG B 1 25 ? -22.859 26 23.812 1 96.06 25 ARG B N 1
ATOM 2818 C CA . ARG B 1 25 ? -23.656 24.844 24.188 1 96.06 25 ARG B CA 1
ATOM 2819 C C . ARG B 1 25 ? -22.938 23.969 25.203 1 96.06 25 ARG B C 1
ATOM 2821 O O . ARG B 1 25 ? -21.766 24.203 25.516 1 96.06 25 ARG B O 1
ATOM 2828 N N . GLU B 1 26 ? -23.703 23.109 25.734 1 96.75 26 GLU B N 1
ATOM 2829 C CA . GLU B 1 26 ? -23.141 22.172 26.688 1 96.75 26 GLU B CA 1
ATOM 2830 C C . GLU B 1 26 ? -21.906 21.469 26.109 1 96.75 26 GLU B C 1
ATOM 2832 O O . GLU B 1 26 ? -21.922 21.047 24.953 1 96.75 26 GLU B O 1
ATOM 2837 N N . GLY B 1 27 ? -20.828 21.391 26.969 1 96.31 27 GLY B N 1
ATOM 2838 C CA . GLY B 1 27 ? -19.625 20.672 26.578 1 96.31 27 GLY B CA 1
ATOM 2839 C C . GLY B 1 27 ? -18.703 21.484 25.703 1 96.31 27 GLY B C 1
ATOM 2840 O O . GLY B 1 27 ? -17.672 20.984 25.234 1 96.31 27 GLY B O 1
ATOM 2841 N N . GLU B 1 28 ? -19.047 22.75 25.484 1 97.5 28 GLU B N 1
ATOM 2842 C CA . GLU B 1 28 ? -18.25 23.594 24.609 1 97.5 28 GLU B CA 1
ATOM 2843 C C . GLU B 1 28 ? -17.453 24.625 25.406 1 97.5 28 GLU B C 1
ATOM 2845 O O . GLU B 1 28 ? -17.797 24.938 26.547 1 97.5 28 GLU B O 1
ATOM 2850 N N . VAL B 1 29 ? -16.406 25.109 24.891 1 98.12 29 VAL B N 1
ATOM 2851 C CA . VAL B 1 29 ? -15.625 26.203 25.453 1 98.12 29 VAL B CA 1
ATOM 2852 C C . VAL B 1 29 ? -15.414 27.281 24.391 1 98.12 29 VAL B C 1
ATOM 2854 O O . VAL B 1 29 ? -15.406 27 23.188 1 98.12 29 VAL B O 1
ATOM 2857 N N . LEU B 1 30 ? -15.289 28.469 24.859 1 98.44 30 LEU B N 1
ATOM 2858 C CA . LEU B 1 30 ? -14.922 29.594 24.016 1 98.44 30 LEU B CA 1
ATOM 2859 C C . LEU B 1 30 ? -13.43 29.891 24.109 1 98.44 30 LEU B C 1
ATOM 2861 O O . LEU B 1 30 ? -12.898 30.062 25.219 1 98.44 30 LEU B O 1
ATOM 2865 N N . VAL B 1 31 ? -12.797 29.875 23.016 1 98.5 31 VAL B N 1
ATOM 2866 C CA . VAL B 1 31 ? -11.352 30.062 22.984 1 98.5 31 VAL B CA 1
ATOM 2867 C C . VAL B 1 31 ? -11 31.344 22.219 1 98.5 31 VAL B C 1
ATOM 2869 O O . VAL B 1 31 ? -11.438 31.531 21.078 1 98.5 31 VAL B O 1
ATOM 2872 N N . LYS B 1 32 ? -10.297 32.219 22.859 1 98.69 32 LYS B N 1
ATOM 2873 C CA . LYS B 1 32 ? -9.734 33.375 22.188 1 98.69 32 LYS B CA 1
ATOM 2874 C C . LYS B 1 32 ? -8.398 33.031 21.531 1 98.69 32 LYS B C 1
ATOM 2876 O O . LYS B 1 32 ? -7.426 32.719 22.234 1 98.69 32 LYS B O 1
ATOM 2881 N N . THR B 1 33 ? -8.32 33.188 20.25 1 98.62 33 THR B N 1
ATOM 2882 C CA . THR B 1 33 ? -7.168 32.719 19.484 1 98.62 33 THR B CA 1
ATOM 2883 C C . THR B 1 33 ? -5.961 33.625 19.734 1 98.62 33 THR B C 1
ATOM 2885 O O . THR B 1 33 ? -6.09 34.844 19.781 1 98.62 33 THR B O 1
ATOM 2888 N N . ILE B 1 34 ? -4.789 33.031 19.922 1 98.69 34 ILE B N 1
ATOM 2889 C CA . ILE B 1 34 ? -3.508 33.719 20.016 1 98.69 34 ILE B CA 1
ATOM 2890 C C . ILE B 1 34 ? -2.758 33.594 18.688 1 98.69 34 ILE B C 1
ATOM 2892 O O . ILE B 1 34 ? -2.312 34.594 18.125 1 98.69 34 ILE B O 1
ATOM 2896 N N . TYR B 1 35 ? -2.652 32.375 18.203 1 98.69 35 TYR B N 1
ATOM 2897 C CA . TYR B 1 35 ? -1.979 32.062 16.938 1 98.69 35 TYR B CA 1
ATOM 2898 C C . TYR B 1 35 ? -2.781 31.078 16.109 1 98.69 35 TYR B C 1
ATOM 2900 O O . TYR B 1 35 ? -3.438 30.188 16.656 1 98.69 35 TYR B O 1
ATOM 2908 N N . THR B 1 36 ? -2.812 31.25 14.836 1 98.56 36 THR B N 1
ATOM 2909 C CA . THR B 1 36 ? -3.207 30.203 13.898 1 98.56 36 THR B CA 1
ATOM 2910 C C . THR B 1 36 ? -2.084 29.922 12.906 1 98.56 36 THR B C 1
ATOM 2912 O O . THR B 1 36 ? -1.286 30.812 12.594 1 98.56 36 THR B O 1
ATOM 2915 N N . GLY B 1 37 ? -1.959 28.688 12.531 1 98.31 37 GLY B N 1
ATOM 2916 C CA . GLY B 1 37 ? -0.965 28.297 11.539 1 98.31 37 GLY B CA 1
ATOM 2917 C C . GLY B 1 37 ? -1.573 27.859 10.219 1 98.31 37 GLY B C 1
ATOM 2918 O O . GLY B 1 37 ? -2.77 27.562 10.148 1 98.31 37 GLY B O 1
ATOM 2919 N N . VAL B 1 38 ? -0.751 27.922 9.219 1 97.62 38 VAL B N 1
ATOM 2920 C CA . VAL B 1 38 ? -1.164 27.453 7.898 1 97.62 38 VAL B CA 1
ATOM 2921 C C . VAL B 1 38 ? -0.413 26.172 7.539 1 97.62 38 VAL B C 1
ATOM 2923 O O . VAL B 1 38 ? 0.812 26.109 7.664 1 97.62 38 VAL B O 1
ATOM 2926 N N . SER B 1 39 ? -1.111 25.172 7.246 1 94.75 39 SER B N 1
ATOM 2927 C CA . SER B 1 39 ? -0.544 24.016 6.566 1 94.75 39 SER B CA 1
ATOM 2928 C C . SER B 1 39 ? -0.581 24.188 5.055 1 94.75 39 SER B C 1
ATOM 2930 O O . SER B 1 39 ? -1.627 24 4.426 1 94.75 39 SER B O 1
ATOM 2932 N N . PRO B 1 40 ? 0.488 24.469 4.453 1 93.06 40 PRO B N 1
ATOM 2933 C CA . PRO B 1 40 ? 0.481 24.906 3.053 1 93.06 40 PRO B CA 1
ATOM 2934 C C . PRO B 1 40 ? -0.205 23.891 2.133 1 93.06 40 PRO B C 1
ATOM 2936 O O . PRO B 1 40 ? -0.999 24.281 1.271 1 93.06 40 PRO B O 1
ATOM 2939 N N . GLY B 1 41 ? 0.059 22.641 2.303 1 89.31 41 GLY B N 1
ATOM 2940 C CA . GLY B 1 41 ? -0.549 21.641 1.436 1 89.31 41 GLY B CA 1
ATOM 2941 C C . GLY B 1 41 ? -2.064 21.672 1.467 1 89.31 41 GLY B C 1
ATOM 2942 O O . GLY B 1 41 ? -2.715 21.578 0.423 1 89.31 41 GLY B O 1
ATOM 2943 N N . THR B 1 42 ? -2.588 21.859 2.594 1 89.88 42 THR B N 1
ATOM 2944 C CA . THR B 1 42 ? -4.035 21.812 2.77 1 89.88 42 THR B CA 1
ATOM 2945 C C . THR B 1 42 ? -4.668 23.156 2.416 1 89.88 42 THR B C 1
ATOM 2947 O O . THR B 1 42 ? -5.539 23.234 1.545 1 89.88 42 THR B O 1
ATOM 2950 N N . GLU B 1 43 ? -4.254 24.141 2.99 1 93.62 43 GLU B N 1
ATOM 2951 C CA . GLU B 1 43 ? -4.949 25.406 2.854 1 93.62 43 GLU B CA 1
ATOM 2952 C C . GLU B 1 43 ? -4.734 26.016 1.467 1 93.62 43 GLU B C 1
ATOM 2954 O O . GLU B 1 43 ? -5.617 26.688 0.931 1 93.62 43 GLU B O 1
ATOM 2959 N N . LEU B 1 44 ? -3.539 25.828 0.881 1 93.38 44 LEU B N 1
ATOM 2960 C CA . LEU B 1 44 ? -3.35 26.344 -0.474 1 93.38 44 LEU B CA 1
ATOM 2961 C C . LEU B 1 44 ? -4.227 25.578 -1.464 1 93.38 44 LEU B C 1
ATOM 2963 O O . LEU B 1 44 ? -4.723 26.156 -2.434 1 93.38 44 LEU B O 1
ATOM 2967 N N . ARG B 1 45 ? -4.367 24.281 -1.194 1 90.19 45 ARG B N 1
ATOM 2968 C CA . ARG B 1 45 ? -5.293 23.516 -2.018 1 90.19 45 ARG B CA 1
ATOM 2969 C C . ARG B 1 45 ? -6.715 24.047 -1.888 1 90.19 45 ARG B C 1
ATOM 2971 O O . ARG B 1 45 ? -7.41 24.234 -2.889 1 90.19 45 ARG B O 1
ATOM 2978 N N . VAL B 1 46 ? -7.129 24.328 -0.72 1 91.81 46 VAL B N 1
ATOM 2979 C CA . VAL B 1 46 ? -8.461 24.875 -0.46 1 91.81 46 VAL B CA 1
ATOM 2980 C C . VAL B 1 46 ? -8.594 26.25 -1.115 1 91.81 46 VAL B C 1
ATOM 2982 O O . VAL B 1 46 ? -9.602 26.531 -1.769 1 91.81 46 VAL B O 1
ATOM 2985 N N . LEU B 1 47 ? -7.602 27.016 -0.976 1 94.38 47 LEU B N 1
ATOM 2986 C CA . LEU B 1 47 ? -7.598 28.375 -1.506 1 94.38 47 LEU B CA 1
ATOM 2987 C C . LEU B 1 47 ? -7.695 28.375 -3.027 1 94.38 47 LEU B C 1
ATOM 2989 O O . LEU B 1 47 ? -8.312 29.25 -3.619 1 94.38 47 LEU B O 1
ATOM 2993 N N . SER B 1 48 ? -7.141 27.344 -3.613 1 91.88 48 SER B N 1
ATOM 2994 C CA . SER B 1 48 ? -7.129 27.25 -5.07 1 91.88 48 SER B CA 1
ATOM 2995 C C . SER B 1 48 ? -8.484 26.812 -5.605 1 91.88 48 SER B C 1
ATOM 2997 O O . SER B 1 48 ? -8.758 26.938 -6.805 1 91.88 48 SER B O 1
ATOM 2999 N N . GLY B 1 49 ? -9.305 26.297 -4.73 1 88.56 49 GLY B N 1
ATOM 3000 C CA . GLY B 1 49 ? -10.602 25.797 -5.145 1 88.56 49 GLY B CA 1
ATOM 3001 C C . GLY B 1 49 ? -10.57 24.344 -5.59 1 88.56 49 GLY B C 1
ATOM 3002 O O . GLY B 1 49 ? -11.562 23.828 -6.098 1 88.56 49 GLY B O 1
ATOM 3003 N N . LYS B 1 50 ? -9.477 23.656 -5.398 1 76.31 50 LYS B N 1
ATOM 3004 C CA . LYS B 1 50 ? -9.344 22.281 -5.848 1 76.31 50 LYS B CA 1
ATOM 3005 C C . LYS B 1 50 ? -9.805 21.297 -4.773 1 76.31 50 LYS B C 1
ATOM 3007 O O . LYS B 1 50 ? -9.82 20.094 -4.996 1 76.31 50 LYS B O 1
ATOM 3012 N N . GLN B 1 51 ? -10.07 21.812 -3.633 1 69.38 51 GLN B N 1
ATOM 3013 C CA . GLN B 1 51 ? -10.492 20.922 -2.555 1 69.38 51 GLN B CA 1
ATOM 3014 C C . GLN B 1 51 ? -11.938 20.469 -2.742 1 69.38 51 GLN B C 1
ATOM 3016 O O . GLN B 1 51 ? -12.812 21.297 -3.029 1 69.38 51 GLN B O 1
ATOM 3021 N N . VAL B 1 52 ? -12.125 19.188 -2.631 1 58.91 52 VAL B N 1
ATOM 3022 C CA . VAL B 1 52 ? -13.477 18.641 -2.719 1 58.91 52 VAL B CA 1
ATOM 3023 C C . VAL B 1 52 ? -14.25 18.953 -1.44 1 58.91 52 VAL B C 1
ATOM 3025 O O . VAL B 1 52 ? -13.734 18.766 -0.335 1 58.91 52 VAL B O 1
ATOM 3028 N N . GLY B 1 53 ? -15.297 19.562 -1.572 1 58.53 53 GLY B N 1
ATOM 3029 C CA . GLY B 1 53 ? -16.219 19.844 -0.48 1 58.53 53 GLY B CA 1
ATOM 3030 C C . GLY B 1 53 ? -16.078 21.25 0.054 1 58.53 53 GLY B C 1
ATOM 3031 O O . GLY B 1 53 ? -16.828 21.656 0.949 1 58.53 53 GLY B O 1
ATOM 3032 N N . GLY B 1 54 ? -15.172 22.047 -0.437 1 64.06 54 GLY B N 1
ATOM 3033 C CA . GLY B 1 54 ? -15.023 23.391 0.101 1 64.06 54 GLY B CA 1
ATOM 3034 C C . GLY B 1 54 ? -15.688 24.453 -0.756 1 64.06 54 GLY B C 1
ATOM 3035 O O . GLY B 1 54 ? -15.094 24.938 -1.724 1 64.06 54 GLY B O 1
ATOM 3036 N N . GLU B 1 55 ? -16.891 24.672 -0.403 1 87.12 55 GLU B N 1
ATOM 3037 C CA . GLU B 1 55 ? -17.562 25.734 -1.146 1 87.12 55 GLU B CA 1
ATOM 3038 C C . GLU B 1 55 ? -17.25 27.109 -0.568 1 87.12 55 GLU B C 1
ATOM 3040 O O . GLU B 1 55 ? -17.266 27.297 0.65 1 87.12 55 GLU B O 1
ATOM 3045 N N . PHE B 1 56 ? -16.875 28.047 -1.361 1 93.44 56 PHE B N 1
ATOM 3046 C CA . PHE B 1 56 ? -16.609 29.422 -0.963 1 93.44 56 PHE B CA 1
ATOM 3047 C C . PHE B 1 56 ? -17.922 30.156 -0.71 1 93.44 56 PHE B C 1
ATOM 3049 O O . PHE B 1 56 ? -18.953 29.844 -1.313 1 93.44 56 PHE B O 1
ATOM 3056 N N . PRO B 1 57 ? -17.906 31.156 0.119 1 95.88 57 PRO B N 1
ATOM 3057 C CA . PRO B 1 57 ? -16.812 31.531 1.009 1 95.88 57 PRO B CA 1
ATOM 3058 C C . PRO B 1 57 ? -16.656 30.562 2.184 1 95.88 57 PRO B C 1
ATOM 3060 O O . PRO B 1 57 ? -17.641 29.984 2.641 1 95.88 57 PRO B O 1
ATOM 3063 N N . LEU B 1 58 ? -15.453 30.438 2.631 1 95.69 58 LEU B N 1
ATOM 3064 C CA . LEU B 1 58 ? -15.242 29.516 3.742 1 95.69 58 LEU B CA 1
ATOM 3065 C C . LEU B 1 58 ? -14.125 30 4.656 1 95.69 58 LEU B C 1
ATOM 3067 O O . LEU B 1 58 ? -13.328 30.859 4.258 1 95.69 58 LEU B O 1
ATOM 3071 N N . ILE B 1 59 ? -14.102 29.531 5.871 1 96.5 59 ILE B N 1
ATOM 3072 C CA . ILE B 1 59 ? -13.047 29.781 6.84 1 96.5 59 ILE B CA 1
ATOM 3073 C C . ILE B 1 59 ? -12.117 28.578 6.918 1 96.5 59 ILE B C 1
ATOM 3075 O O . ILE B 1 59 ? -12.555 27.469 7.23 1 96.5 59 ILE B O 1
ATOM 3079 N N . PRO B 1 60 ? -10.805 28.766 6.617 1 95.69 60 PRO B N 1
ATOM 3080 C CA . PRO B 1 60 ? -9.844 27.656 6.691 1 95.69 60 PRO B CA 1
ATOM 3081 C C . PRO B 1 60 ? -9.203 27.531 8.07 1 95.69 60 PRO B C 1
ATOM 3083 O O . PRO B 1 60 ? -9.531 28.281 8.984 1 95.69 60 PRO B O 1
ATOM 3086 N N . GLY B 1 61 ? -8.391 26.531 8.195 1 95.69 61 GLY B N 1
ATOM 3087 C CA . GLY B 1 61 ? -7.461 26.453 9.312 1 95.69 61 GLY B CA 1
ATOM 3088 C C . GLY B 1 61 ? -7.766 25.312 10.266 1 95.69 61 GLY B C 1
ATOM 3089 O O . GLY B 1 61 ? -8.914 25.141 10.68 1 95.69 61 GLY B O 1
ATOM 3090 N N . TYR B 1 62 ? -6.672 24.594 10.602 1 96.44 62 TYR B N 1
ATOM 3091 C CA . TYR B 1 62 ? -6.836 23.516 11.562 1 96.44 62 TYR B CA 1
ATOM 3092 C C . TYR B 1 62 ? -5.715 23.531 12.594 1 96.44 62 TYR B C 1
ATOM 3094 O O . TYR B 1 62 ? -5.441 22.516 13.242 1 96.44 62 TYR B O 1
ATOM 3102 N N . GLU B 1 63 ? -5.02 24.625 12.68 1 97.88 63 GLU B N 1
ATOM 3103 C CA . GLU B 1 63 ? -3.967 24.844 13.672 1 97.88 63 GLU B CA 1
ATOM 3104 C C . GLU B 1 63 ? -4.23 26.109 14.492 1 97.88 63 GLU B C 1
ATOM 3106 O O . GLU B 1 63 ? -3.736 27.188 14.164 1 97.88 63 GLU B O 1
ATOM 3111 N N . ASN B 1 64 ? -4.902 25.875 15.609 1 97.62 64 ASN B N 1
ATOM 3112 C CA . ASN B 1 64 ? -5.34 27 16.438 1 97.62 64 ASN B CA 1
ATOM 3113 C C . ASN B 1 64 ? -4.836 26.875 17.875 1 97.62 64 ASN B C 1
ATOM 3115 O O . ASN B 1 64 ? -5.062 25.859 18.516 1 97.62 64 ASN B O 1
ATOM 3119 N N . VAL B 1 65 ? -4.16 27.859 18.312 1 98.62 65 VAL B N 1
ATOM 3120 C CA . VAL B 1 65 ? -3.75 27.969 19.703 1 98.62 65 VAL B CA 1
ATOM 3121 C C . VAL B 1 65 ? -4.379 29.203 20.344 1 98.62 65 VAL B C 1
ATOM 3123 O O . VAL B 1 65 ? -4.289 30.312 19.797 1 98.62 65 VAL B O 1
ATOM 3126 N N . GLY B 1 66 ? -5.004 29.016 21.484 1 98.5 66 GLY B N 1
ATOM 3127 C CA . GLY B 1 66 ? -5.672 30.141 22.125 1 98.5 66 GLY B CA 1
ATOM 3128 C C . GLY B 1 66 ? -5.934 29.922 23.594 1 98.5 66 GLY B C 1
ATOM 3129 O O . GLY B 1 66 ? -5.535 28.906 24.156 1 98.5 66 GLY B O 1
ATOM 3130 N N . LYS B 1 67 ? -6.547 30.906 24.188 1 98.44 67 LYS B N 1
ATOM 3131 C CA . LYS B 1 67 ? -6.879 30.906 25.609 1 98.44 67 LYS B CA 1
ATOM 3132 C C . LYS B 1 67 ? -8.375 30.703 25.828 1 98.44 67 LYS B C 1
ATOM 3134 O O . LYS B 1 67 ? -9.195 31.375 25.188 1 98.44 67 LYS B O 1
ATOM 3139 N N . ILE B 1 68 ? -8.656 29.766 26.703 1 98.5 68 ILE B N 1
ATOM 3140 C CA . ILE B 1 68 ? -10.062 29.594 27.062 1 98.5 68 ILE B CA 1
ATOM 3141 C C . ILE B 1 68 ? -10.562 30.844 27.797 1 98.5 68 ILE B C 1
ATOM 3143 O O . ILE B 1 68 ? -9.992 31.234 28.828 1 98.5 68 ILE B O 1
ATOM 3147 N N . VAL B 1 69 ? -11.648 31.438 27.344 1 98.31 69 VAL B N 1
ATOM 3148 C CA . VAL B 1 69 ? -12.141 32.656 27.984 1 98.31 69 VAL B CA 1
ATOM 3149 C C . VAL B 1 69 ? -13.516 32.375 28.594 1 98.31 69 VAL B C 1
ATOM 3151 O O . VAL B 1 69 ? -13.992 33.188 29.422 1 98.31 69 VAL B O 1
ATOM 3154 N N . LYS B 1 70 ? -14.156 31.328 28.172 1 98.06 70 LYS B N 1
ATOM 3155 C CA . LYS B 1 70 ? -15.43 30.906 28.766 1 98.06 70 LYS B CA 1
ATOM 3156 C C . LYS B 1 70 ? -15.609 29.391 28.672 1 98.06 70 LYS B C 1
ATOM 3158 O O . LYS B 1 70 ? -15.258 28.781 27.672 1 98.06 70 LYS B O 1
ATOM 3163 N N . VAL B 1 71 ? -16.141 28.828 29.734 1 97.56 71 VAL B N 1
ATOM 3164 C CA . VAL B 1 71 ? -16.406 27.391 29.797 1 97.56 71 VAL B CA 1
ATOM 3165 C C . VAL B 1 71 ? -17.906 27.141 29.859 1 97.56 71 VAL B C 1
ATOM 3167 O O . VAL B 1 71 ? -18.594 27.75 30.688 1 97.56 71 VAL B O 1
ATOM 3170 N N . GLY B 1 72 ? -18.359 26.312 28.953 1 96.44 72 GLY B N 1
ATOM 3171 C CA . GLY B 1 72 ? -19.781 26 28.953 1 96.44 72 GLY B CA 1
ATOM 3172 C C . GLY B 1 72 ? -20.172 25 30.016 1 96.44 72 GLY B C 1
ATOM 3173 O O . GLY B 1 72 ? -19.312 24.484 30.734 1 96.44 72 GLY B O 1
ATOM 3174 N N . LYS B 1 73 ? -21.484 24.781 30.109 1 95.94 73 LYS B N 1
ATOM 3175 C CA . LYS B 1 73 ? -22.016 23.844 31.109 1 95.94 73 LYS B CA 1
ATOM 3176 C C . LYS B 1 73 ? -21.5 22.438 30.875 1 95.94 73 LYS B C 1
ATOM 3178 O O . LYS B 1 73 ? -21.391 21.984 29.734 1 95.94 73 LYS B O 1
ATOM 3183 N N . GLY B 1 74 ? -21.109 21.766 31.938 1 95 74 GLY B N 1
ATOM 3184 C CA . GLY B 1 74 ? -20.781 20.359 31.859 1 95 74 GLY B CA 1
ATOM 3185 C C . GLY B 1 74 ? -19.312 20.109 31.562 1 95 74 GLY B C 1
ATOM 3186 O O . GLY B 1 74 ? -18.859 18.953 31.562 1 95 74 GLY B O 1
ATOM 3187 N N . VAL B 1 75 ? -18.641 21.156 31.203 1 94.94 75 VAL B N 1
ATOM 3188 C CA . VAL B 1 75 ? -17.219 21 30.938 1 94.94 75 VAL B CA 1
ATOM 3189 C C . VAL B 1 75 ? -16.469 20.688 32.219 1 94.94 75 VAL B C 1
ATOM 3191 O O . VAL B 1 75 ? -16.672 21.359 33.25 1 94.94 75 VAL B O 1
ATOM 3194 N N . LYS B 1 76 ? -15.68 19.672 32.344 1 90.56 76 LYS B N 1
ATOM 3195 C CA . LYS B 1 76 ? -15.109 19.203 33.594 1 90.56 76 LYS B CA 1
ATOM 3196 C C . LYS B 1 76 ? -13.617 19.516 33.656 1 90.56 76 LYS B C 1
ATOM 3198 O O . LYS B 1 76 ? -13.117 19.984 34.688 1 90.56 76 LYS B O 1
ATOM 3203 N N . ASP B 1 77 ? -12.781 19.344 32.688 1 87.75 77 ASP B N 1
ATOM 3204 C CA . ASP B 1 77 ? -11.328 19.297 32.781 1 87.75 77 ASP B CA 1
ATOM 3205 C C . ASP B 1 77 ? -10.711 20.531 32.125 1 87.75 77 ASP B C 1
ATOM 3207 O O . ASP B 1 77 ? -9.5 20.562 31.875 1 87.75 77 ASP B O 1
ATOM 3211 N N . LEU B 1 78 ? -11.508 21.547 31.922 1 96.19 78 LEU B N 1
ATOM 3212 C CA . LEU B 1 78 ? -11.023 22.766 31.297 1 96.19 78 LEU B CA 1
ATOM 3213 C C . LEU B 1 78 ? -11.461 24 32.094 1 96.19 78 LEU B C 1
ATOM 3215 O O . LEU B 1 78 ? -12.57 24.031 32.625 1 96.19 78 LEU B O 1
ATOM 3219 N N . LYS B 1 79 ? -10.555 24.953 32.188 1 96.81 79 LYS B N 1
ATOM 3220 C CA . LYS B 1 79 ? -1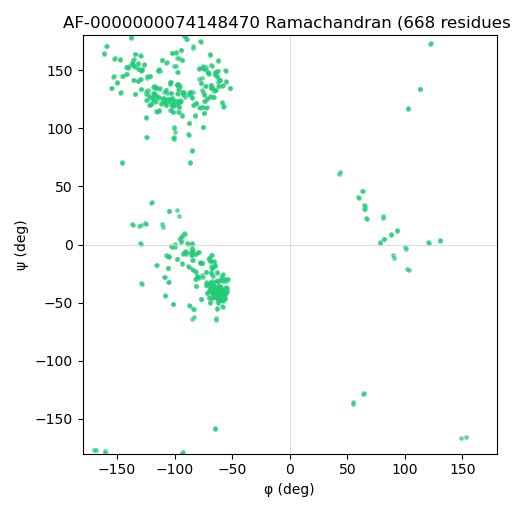0.844 26.188 32.906 1 96.81 79 LYS B CA 1
ATOM 3221 C C . LYS B 1 79 ? -10.445 27.422 32.094 1 96.81 79 LYS B C 1
ATOM 3223 O O . LYS B 1 79 ? -9.555 27.344 31.25 1 96.81 79 LYS B O 1
ATOM 3228 N N . GLU B 1 80 ? -11.117 28.484 32.469 1 97.81 80 GLU B N 1
ATOM 3229 C CA . GLU B 1 80 ? -10.742 29.766 31.859 1 97.81 80 GLU B CA 1
ATOM 3230 C C . GLU B 1 80 ? -9.273 30.094 32.125 1 97.81 80 GLU B C 1
ATOM 3232 O O . GLU B 1 80 ? -8.773 29.844 33.25 1 97.81 80 GLU B O 1
ATOM 3237 N N . GLY B 1 81 ? -8.617 30.547 31.141 1 97.69 81 GLY B N 1
ATOM 3238 C CA . GLY B 1 81 ? -7.223 30.922 31.297 1 97.69 81 GLY B CA 1
ATOM 3239 C C . GLY B 1 81 ? -6.262 29.906 30.719 1 97.69 81 GLY B C 1
ATOM 3240 O O . GLY B 1 81 ? -5.117 30.234 30.391 1 97.69 81 GLY B O 1
ATOM 3241 N N . MET B 1 82 ? -6.727 28.688 30.578 1 97.81 82 MET B N 1
ATOM 3242 C CA . MET B 1 82 ? -5.879 27.641 30.016 1 97.81 82 MET B CA 1
ATOM 3243 C C . MET B 1 82 ? -5.594 27.906 28.547 1 97.81 82 MET B C 1
ATOM 3245 O O . MET B 1 82 ? -6.48 28.328 27.797 1 97.81 82 MET B O 1
ATOM 3249 N N . ILE B 1 83 ? -4.297 27.688 28.156 1 98.5 83 ILE B N 1
ATOM 3250 C CA . ILE B 1 83 ? -3.938 27.734 26.75 1 98.5 83 ILE B CA 1
ATOM 3251 C C . ILE B 1 83 ? -4.16 26.359 26.125 1 98.5 83 ILE B C 1
ATOM 3253 O O . ILE B 1 83 ? -3.748 25.344 26.688 1 98.5 83 ILE B O 1
ATOM 3257 N N . VAL B 1 84 ? -4.863 26.344 24.953 1 98.38 84 VAL B N 1
ATOM 3258 C CA . VAL B 1 84 ? -5.238 25.078 24.344 1 98.38 84 VAL B CA 1
ATOM 3259 C C . VAL B 1 84 ? -4.984 25.125 22.844 1 98.38 84 VAL B C 1
ATOM 3261 O O . VAL B 1 84 ? -4.848 26.203 22.266 1 98.38 84 VAL B O 1
ATOM 3264 N N . PHE B 1 85 ? -4.777 24 22.312 1 98.19 85 PHE B N 1
ATOM 3265 C CA . PHE B 1 85 ? -4.734 23.766 20.875 1 98.19 85 PHE B CA 1
ATOM 3266 C C . PHE B 1 85 ? -6.02 23.094 20.391 1 98.19 85 PHE B C 1
ATOM 3268 O O . PHE B 1 85 ? -6.562 22.219 21.078 1 98.19 85 PHE B O 1
ATOM 3275 N N . SER B 1 86 ? -6.57 23.516 19.234 1 96.5 86 SER B N 1
ATOM 3276 C CA . SER B 1 86 ? -7.695 22.844 18.594 1 96.5 86 SER B CA 1
ATOM 3277 C C . SER B 1 86 ? -7.535 22.828 17.078 1 96.5 86 SER B C 1
ATOM 3279 O O . SER B 1 86 ? -6.879 23.719 16.516 1 96.5 86 SER B O 1
ATOM 3281 N N . SER B 1 87 ? -8.141 21.797 16.391 1 94.12 87 SER B N 1
ATOM 3282 C CA . SER B 1 87 ? -8.008 21.641 14.945 1 94.12 87 SER B CA 1
ATOM 3283 C C . SER B 1 87 ? -9.195 22.25 14.211 1 94.12 87 SER B C 1
ATOM 3285 O O . SER B 1 87 ? -9.555 21.797 13.125 1 94.12 87 SER B O 1
ATOM 3287 N N . GLY B 1 88 ? -9.875 23.188 14.758 1 94.06 88 GLY B N 1
ATOM 3288 C CA . GLY B 1 88 ? -11.008 23.828 14.102 1 94.06 88 GLY B CA 1
ATOM 3289 C C . GLY B 1 88 ? -12.023 24.391 15.078 1 94.06 88 GLY B C 1
ATOM 3290 O O . GLY B 1 88 ? -11.703 24.656 16.234 1 94.06 88 GLY B O 1
ATOM 3291 N N . THR B 1 89 ? -13.188 24.703 14.531 1 96.06 89 THR B N 1
ATOM 3292 C CA . THR B 1 89 ? -14.258 25.266 15.344 1 96.06 89 THR B CA 1
ATOM 3293 C C . THR B 1 89 ? -15.594 24.594 15.023 1 96.06 89 THR B C 1
ATOM 3295 O O . THR B 1 89 ? -15.734 23.953 13.984 1 96.06 89 THR B O 1
ATOM 3298 N N . ARG B 1 90 ? -16.516 24.672 15.859 1 96.56 90 ARG B N 1
ATOM 3299 C CA . ARG B 1 90 ? -17.828 24.062 15.68 1 96.56 90 ARG B CA 1
ATOM 3300 C C . ARG B 1 90 ? -18.812 25.031 15.047 1 96.56 90 ARG B C 1
ATOM 3302 O O . ARG B 1 90 ? -19.922 24.641 14.656 1 96.56 90 ARG B O 1
ATOM 3309 N N . PHE B 1 91 ? -18.391 26.328 14.914 1 96.12 91 PHE B N 1
ATOM 3310 C CA . PHE B 1 91 ? -19.328 27.328 14.406 1 96.12 91 PHE B CA 1
ATOM 3311 C C . PHE B 1 91 ? -18.594 28.391 13.594 1 96.12 91 PHE B C 1
ATOM 3313 O O . PHE B 1 91 ? -17.578 28.922 14.039 1 96.12 91 PHE B O 1
ATOM 3320 N N . THR B 1 92 ? -19.094 28.672 12.398 1 95.38 92 THR B N 1
ATOM 3321 C CA . THR B 1 92 ? -18.438 29.594 11.492 1 95.38 92 THR B CA 1
ATOM 3322 C C . THR B 1 92 ? -19.406 30.641 10.977 1 95.38 92 THR B C 1
ATOM 3324 O O . THR B 1 92 ? -19.156 31.297 9.969 1 95.38 92 THR B O 1
ATOM 3327 N N . GLY B 1 93 ? -20.531 30.75 11.672 1 95.94 93 GLY B N 1
ATOM 3328 C CA . GLY B 1 93 ? -21.516 31.703 11.203 1 95.94 93 GLY B CA 1
ATOM 3329 C C . GLY B 1 93 ? -22.078 31.359 9.836 1 95.94 93 GLY B C 1
ATOM 3330 O O . GLY B 1 93 ? -22.5 30.219 9.609 1 95.94 93 GLY B O 1
ATOM 3331 N N . PRO B 1 94 ? -22.047 32.344 8.93 1 95.5 94 PRO B N 1
ATOM 3332 C CA . PRO B 1 94 ? -22.641 32.094 7.617 1 95.5 94 PRO B CA 1
ATOM 3333 C C . PRO B 1 94 ? -21.656 31.484 6.633 1 95.5 94 PRO B C 1
ATOM 3335 O O . PRO B 1 94 ? -22 31.234 5.473 1 95.5 94 PRO B O 1
ATOM 3338 N N . TYR B 1 95 ? -20.484 31.25 7.035 1 94.94 95 TYR B N 1
ATOM 3339 C CA . TYR B 1 95 ? -19.469 30.781 6.121 1 94.94 95 TYR B CA 1
ATOM 3340 C C . TYR B 1 95 ? -19.328 29.266 6.195 1 94.94 95 TYR B C 1
ATOM 3342 O O . TYR B 1 95 ? -19.516 28.672 7.262 1 94.94 95 TYR B O 1
ATOM 3350 N N . ASN B 1 96 ? -18.984 28.719 5.086 1 93.5 96 ASN B N 1
ATOM 3351 C CA . ASN B 1 96 ? -18.562 27.312 5.094 1 93.5 96 ASN B CA 1
ATOM 3352 C C . ASN B 1 96 ? -17.219 27.141 5.789 1 93.5 96 ASN B C 1
ATOM 3354 O O . ASN B 1 96 ? -16.562 28.125 6.145 1 93.5 96 ASN B O 1
ATOM 3358 N N . ARG B 1 97 ? -16.953 25.906 6.129 1 90.44 97 ARG B N 1
ATOM 3359 C CA . ARG B 1 97 ? -15.656 25.656 6.742 1 90.44 97 ARG B CA 1
ATOM 3360 C C . ARG B 1 97 ? -15.055 24.344 6.262 1 90.44 97 ARG B C 1
ATOM 3362 O O . ARG B 1 97 ? -15.789 23.406 5.941 1 90.44 97 ARG B O 1
ATOM 3369 N N . VAL B 1 98 ? -13.789 24.266 6.145 1 87.31 98 VAL B N 1
ATOM 3370 C CA . VAL B 1 98 ? -13.133 22.969 6.129 1 87.31 98 VAL B CA 1
ATOM 3371 C C . VAL B 1 98 ? -12.82 22.516 7.555 1 87.31 98 VAL B C 1
ATOM 3373 O O . VAL B 1 98 ? -13.422 21.578 8.062 1 87.31 98 VAL B O 1
ATOM 3376 N N . TRP B 1 99 ? -12.156 23.375 8.352 1 91.56 99 TRP B N 1
ATOM 3377 C CA . TRP B 1 99 ? -11.984 23.203 9.797 1 91.56 99 TRP B CA 1
ATOM 3378 C C . TRP B 1 99 ? -12.383 24.469 10.547 1 91.56 99 TRP B C 1
ATOM 3380 O O . TRP B 1 99 ? -12.82 24.406 11.695 1 91.56 99 TRP B O 1
ATOM 3390 N N . GLY B 1 100 ? -12.148 25.625 9.906 1 94.81 100 GLY B N 1
ATOM 3391 C CA . GLY B 1 100 ? -12.695 26.891 10.375 1 94.81 100 GLY B CA 1
ATOM 3392 C C . GLY B 1 100 ? -11.891 27.5 11.508 1 94.81 100 GLY B C 1
ATOM 3393 O O . GLY B 1 100 ? -12.414 28.312 12.281 1 94.81 100 GLY B O 1
ATOM 3394 N N . GLY B 1 101 ? -10.68 27.141 11.602 1 96.25 101 GLY B N 1
ATOM 3395 C CA . GLY B 1 101 ? -9.922 27.5 12.789 1 96.25 101 GLY B CA 1
ATOM 3396 C C . GLY B 1 101 ? -9.336 28.891 12.719 1 96.25 101 GLY B C 1
ATOM 3397 O O . GLY B 1 101 ? -8.891 29.438 13.727 1 96.25 101 GLY B O 1
ATOM 3398 N N . GLN B 1 102 ? -9.297 29.547 11.594 1 97.75 102 GLN B N 1
ATOM 3399 C CA . GLN B 1 102 ? -8.688 30.875 11.477 1 97.75 102 GLN B CA 1
ATOM 3400 C C . GLN B 1 102 ? -9.68 31.969 11.828 1 97.75 102 GLN B C 1
ATOM 3402 O O . GLN B 1 102 ? -10.047 32.781 10.977 1 97.75 102 GLN B O 1
ATOM 3407 N N . VAL B 1 103 ? -9.992 32.031 13.102 1 98.12 103 VAL B N 1
ATOM 3408 C CA . VAL B 1 103 ? -10.969 32.938 13.672 1 98.12 103 VAL B CA 1
ATOM 3409 C C . VAL B 1 103 ? -10.43 33.531 14.969 1 98.12 103 VAL B C 1
ATOM 3411 O O . VAL B 1 103 ? -9.57 32.938 15.625 1 98.12 103 VAL B O 1
ATOM 3414 N N . GLU B 1 104 ? -10.922 34.656 15.336 1 98.44 104 GLU B N 1
ATOM 3415 C CA . GLU B 1 104 ? -10.531 35.344 16.562 1 98.44 104 GLU B CA 1
ATOM 3416 C C . GLU B 1 104 ? -11.031 34.625 17.797 1 98.44 104 GLU B C 1
ATOM 3418 O O . GLU B 1 104 ? -10.312 34.5 18.797 1 98.44 104 GLU B O 1
ATOM 3423 N N . TYR B 1 105 ? -12.273 34.219 17.75 1 98.25 105 TYR B N 1
ATOM 3424 C CA . TYR B 1 105 ? -12.898 33.406 18.797 1 98.25 105 TYR B CA 1
ATOM 3425 C C . TYR B 1 105 ? -13.484 32.125 18.188 1 98.25 105 TYR B C 1
ATOM 3427 O O . TYR B 1 105 ? -14.172 32.188 17.172 1 98.25 105 TYR B O 1
ATOM 3435 N N . SER B 1 106 ? -13.188 31.047 18.812 1 97.75 106 SER B N 1
ATOM 3436 C CA . SER B 1 106 ? -13.703 29.766 18.312 1 97.75 106 SER B CA 1
ATOM 3437 C C . SER B 1 106 ? -14.5 29.031 19.391 1 97.75 106 SER B C 1
ATOM 3439 O O . SER B 1 106 ? -14.188 29.141 20.578 1 97.75 106 SER B O 1
ATOM 3441 N N . ILE B 1 107 ? -15.531 28.375 18.984 1 98.19 107 ILE B N 1
ATOM 3442 C CA . ILE B 1 107 ? -16.281 27.453 19.828 1 98.19 107 ILE B CA 1
ATOM 3443 C C . ILE B 1 107 ? -15.789 26.016 19.594 1 98.19 107 ILE B C 1
ATOM 3445 O O . ILE B 1 107 ? -15.859 25.516 18.469 1 98.19 107 ILE B O 1
ATOM 3449 N N . VAL B 1 108 ? -15.273 25.422 20.641 1 97 108 VAL B N 1
ATOM 3450 C CA . VAL B 1 108 ? -14.664 24.109 20.5 1 97 108 VAL B CA 1
ATOM 3451 C C . VAL B 1 108 ? -15.242 23.156 21.547 1 97 108 VAL B C 1
ATOM 3453 O O . VAL B 1 108 ? -15.555 23.578 22.656 1 97 108 VAL B O 1
ATOM 3456 N N . GLY B 1 109 ? -15.43 21.906 21.156 1 94.88 109 GLY B N 1
ATOM 3457 C CA . GLY B 1 109 ? -15.836 20.906 22.125 1 94.88 109 GLY B CA 1
ATOM 3458 C C . GLY B 1 109 ? -14.727 20.547 23.094 1 94.88 109 GLY B C 1
ATOM 3459 O O . GLY B 1 109 ? -13.555 20.469 22.719 1 94.88 109 GLY B O 1
ATOM 3460 N N . GLU B 1 110 ? -15.148 20.219 24.297 1 92.94 110 GLU B N 1
ATOM 3461 C CA . GLU B 1 110 ? -14.18 19.828 25.312 1 92.94 110 GLU B CA 1
ATOM 3462 C C . GLU B 1 110 ? -13.328 18.641 24.844 1 92.94 110 GLU B C 1
ATOM 3464 O O . GLU B 1 110 ? -12.141 18.562 25.172 1 92.94 110 GLU B O 1
ATOM 3469 N N . GLU B 1 111 ? -13.859 17.766 24 1 89.06 111 GLU B N 1
ATOM 3470 C CA . GLU B 1 111 ? -13.188 16.547 23.562 1 89.06 111 GLU B CA 1
ATOM 3471 C C . GLU B 1 111 ? -12.211 16.844 22.422 1 89.06 111 GLU B C 1
ATOM 3473 O O . GLU B 1 111 ? -11.391 15.992 22.062 1 89.06 111 GLU B O 1
ATOM 3478 N N . GLU B 1 112 ? -12.242 18.047 21.922 1 91.12 112 GLU B N 1
ATOM 3479 C CA . GLU B 1 112 ? -11.438 18.391 20.75 1 91.12 112 GLU B CA 1
ATOM 3480 C C . GLU B 1 112 ? -10.203 19.203 21.156 1 91.12 112 GLU B C 1
ATOM 3482 O O . GLU B 1 112 ? -9.375 19.531 20.297 1 91.12 112 GLU B O 1
ATOM 3487 N N . VAL B 1 113 ? -10.094 19.453 22.406 1 93.19 113 VAL B N 1
ATOM 3488 C CA . VAL B 1 113 ? -9.078 20.375 22.906 1 93.19 113 VAL B CA 1
ATOM 3489 C C . VAL B 1 113 ? -7.852 19.594 23.375 1 93.19 113 VAL B C 1
ATOM 3491 O O . VAL B 1 113 ? -7.98 18.531 23.969 1 93.19 113 VAL B O 1
ATOM 3494 N N . ILE B 1 114 ? -6.66 20.109 23.016 1 96 114 ILE B N 1
ATOM 3495 C CA . ILE B 1 114 ? -5.387 19.672 23.594 1 96 114 ILE B CA 1
ATOM 3496 C C . ILE B 1 114 ? -4.82 20.766 24.484 1 96 114 ILE B C 1
ATOM 3498 O O . ILE B 1 114 ? -4.613 21.906 24.047 1 96 114 ILE B O 1
ATOM 3502 N N . ILE B 1 115 ? -4.57 20.422 25.719 1 96.88 115 ILE B N 1
ATOM 3503 C CA . ILE B 1 115 ? -4.02 21.406 26.656 1 96.88 115 ILE B CA 1
ATOM 3504 C C . ILE B 1 115 ? -2.562 21.688 26.297 1 96.88 115 ILE B C 1
ATOM 3506 O O . ILE B 1 115 ? -1.761 20.766 26.141 1 96.88 115 ILE B O 1
ATOM 3510 N N . VAL B 1 116 ? -2.221 22.938 26.094 1 98.25 116 VAL B N 1
ATOM 3511 C CA . VAL B 1 116 ? -0.838 23.344 25.875 1 98.25 116 VAL B CA 1
ATOM 3512 C C . VAL B 1 116 ? -0.118 23.469 27.219 1 98.25 116 VAL B C 1
ATOM 3514 O O . VAL B 1 116 ? -0.563 24.203 28.109 1 98.25 116 VAL B O 1
ATOM 3517 N N . PRO B 1 117 ? 0.921 22.75 27.375 1 97.19 117 PRO B N 1
ATOM 3518 C CA . PRO B 1 117 ? 1.655 22.844 28.641 1 97.19 117 PRO B CA 1
ATOM 3519 C C . PRO B 1 117 ? 2.09 24.266 28.969 1 97.19 117 PRO B C 1
ATOM 3521 O O . PRO B 1 117 ? 2.467 25.031 28.078 1 97.19 117 PRO B O 1
ATOM 3524 N N . GLU B 1 118 ? 2.182 24.578 30.234 1 96 118 GLU B N 1
ATOM 3525 C CA . GLU B 1 118 ? 2.482 25.938 30.688 1 96 118 GLU B CA 1
ATOM 3526 C C . GLU B 1 118 ? 3.902 26.344 30.312 1 96 118 GLU B C 1
ATOM 3528 O O . GLU B 1 118 ? 4.18 27.516 30.094 1 96 118 GLU B O 1
ATOM 3533 N N . ASP B 1 119 ? 4.723 25.359 30.188 1 97.19 119 ASP B N 1
ATOM 3534 C CA . ASP B 1 119 ? 6.125 25.656 29.906 1 97.19 119 ASP B CA 1
ATOM 3535 C C . ASP B 1 119 ? 6.406 25.641 28.406 1 97.19 119 ASP B C 1
ATOM 3537 O O . ASP B 1 119 ? 7.566 25.688 27.984 1 97.19 119 ASP B O 1
ATOM 3541 N N . LEU B 1 120 ? 5.383 25.531 27.641 1 97.81 120 LEU B N 1
ATOM 3542 C CA . LEU B 1 120 ? 5.531 25.531 26.188 1 97.81 120 LEU B CA 1
ATOM 3543 C C . LEU B 1 120 ? 5.078 26.875 25.609 1 97.81 120 LEU B C 1
ATOM 3545 O O . LEU B 1 120 ? 3.969 27.328 25.891 1 97.81 120 LEU B O 1
ATOM 3549 N N . ASP B 1 121 ? 6.008 27.531 24.859 1 97.75 121 ASP B N 1
ATOM 3550 C CA . ASP B 1 121 ? 5.633 28.734 24.125 1 97.75 121 ASP B CA 1
ATOM 3551 C C . ASP B 1 121 ? 4.5 28.438 23.141 1 97.75 121 ASP B C 1
ATOM 3553 O O . ASP B 1 121 ? 4.645 27.594 22.25 1 97.75 121 ASP B O 1
ATOM 3557 N N . PRO B 1 122 ? 3.363 29.141 23.25 1 97.94 122 PRO B N 1
ATOM 3558 C CA . PRO B 1 122 ? 2.207 28.906 22.375 1 97.94 122 PRO B CA 1
ATOM 3559 C C . PRO B 1 122 ? 2.557 28.984 20.891 1 97.94 122 PRO B C 1
ATOM 3561 O O . PRO B 1 122 ? 1.911 28.328 20.062 1 97.94 122 PRO B O 1
ATOM 3564 N N . LEU B 1 123 ? 3.539 29.781 20.578 1 98.06 123 LEU B N 1
ATOM 3565 C CA . LEU B 1 123 ? 3.955 29.906 19.188 1 98.06 123 LEU B CA 1
ATOM 3566 C C . LEU B 1 123 ? 4.285 28.531 18.594 1 98.06 123 LEU B C 1
ATOM 3568 O O . LEU B 1 123 ? 3.869 28.219 17.469 1 98.06 123 LEU B O 1
ATOM 3572 N N . TYR B 1 124 ? 4.934 27.688 19.359 1 98.19 124 TYR B N 1
ATOM 3573 C CA . TYR B 1 124 ? 5.371 26.391 18.844 1 98.19 124 TYR B CA 1
ATOM 3574 C C . TYR B 1 124 ? 4.25 25.359 18.938 1 98.19 124 TYR B C 1
ATOM 3576 O O . TYR B 1 124 ? 4.234 24.391 18.172 1 98.19 124 TYR B O 1
ATOM 3584 N N . ALA B 1 125 ? 3.273 25.594 19.812 1 98.44 125 ALA B N 1
ATOM 3585 C CA . ALA B 1 125 ? 2.129 24.703 19.922 1 98.44 125 ALA B CA 1
ATOM 3586 C C . ALA B 1 125 ? 1.302 24.703 18.641 1 98.44 125 ALA B C 1
ATOM 3588 O O . ALA B 1 125 ? 0.552 23.766 18.375 1 98.44 125 ALA B O 1
ATOM 3589 N N . VAL B 1 126 ? 1.489 25.734 17.812 1 98 126 VAL B N 1
ATOM 3590 C CA . VAL B 1 126 ? 0.756 25.859 16.562 1 98 126 VAL B CA 1
ATOM 3591 C C . VAL B 1 126 ? 1.109 24.703 15.633 1 98 126 VAL B C 1
ATOM 3593 O O . VAL B 1 126 ? 0.288 24.266 14.82 1 98 126 VAL B O 1
ATOM 3596 N N . PHE B 1 127 ? 2.301 24.078 15.812 1 98.25 127 PHE B N 1
ATOM 3597 C CA . PHE B 1 127 ? 2.807 23.031 14.938 1 98.25 127 PHE B CA 1
ATOM 3598 C C . PHE B 1 127 ? 2.26 21.672 15.344 1 98.25 127 PHE B C 1
ATOM 3600 O O . PHE B 1 127 ? 2.553 20.672 14.703 1 98.25 127 PHE B O 1
ATOM 3607 N N . THR B 1 128 ? 1.422 21.641 16.391 1 98.31 128 THR B N 1
ATOM 3608 C CA . THR B 1 128 ? 1.001 20.375 16.984 1 98.31 128 THR B CA 1
ATOM 3609 C C . THR B 1 128 ? 0.362 19.469 15.93 1 98.31 128 THR B C 1
ATOM 3611 O O . THR B 1 128 ? 0.743 18.297 15.789 1 98.31 128 THR B O 1
ATOM 3614 N N . LYS B 1 129 ? -0.493 19.969 15.156 1 97.81 129 LYS B N 1
ATOM 3615 C CA . LYS B 1 129 ? -1.231 19.156 14.195 1 97.81 129 LYS B CA 1
ATOM 3616 C C . LYS B 1 129 ? -0.318 18.656 13.078 1 97.81 129 LYS B C 1
ATOM 3618 O O . LYS B 1 129 ? -0.316 17.469 12.742 1 97.81 129 LYS B O 1
ATOM 3623 N N . THR B 1 130 ? 0.437 19.516 12.469 1 97.88 130 THR B N 1
ATOM 3624 C CA . THR B 1 130 ? 1.304 19.125 11.367 1 97.88 130 THR B CA 1
ATOM 3625 C C . THR B 1 130 ? 2.396 18.172 11.859 1 97.88 130 THR B C 1
ATOM 3627 O O . THR B 1 130 ? 2.783 17.25 11.148 1 97.88 130 THR B O 1
ATOM 3630 N N . CYS B 1 131 ? 2.877 18.422 13.102 1 98.38 131 CYS B N 1
ATOM 3631 C CA . CYS B 1 131 ? 3.795 17.453 13.695 1 98.38 131 CYS B CA 1
ATOM 3632 C C . CYS B 1 131 ? 3.129 16.094 13.852 1 98.38 131 CYS B C 1
ATOM 3634 O O . CYS B 1 131 ? 3.729 15.07 13.539 1 98.38 131 CYS B O 1
ATOM 3636 N N . ALA B 1 132 ? 1.882 16.125 14.289 1 97.62 132 ALA B N 1
ATOM 3637 C CA . ALA B 1 132 ? 1.143 14.883 14.492 1 97.62 132 ALA B CA 1
ATOM 3638 C C . ALA B 1 132 ? 0.915 14.156 13.172 1 97.62 132 ALA B C 1
ATOM 3640 O O . ALA B 1 132 ? 0.972 12.93 13.109 1 97.62 132 ALA B O 1
ATOM 3641 N N . ILE B 1 133 ? 0.646 14.891 12.148 1 96.75 133 ILE B N 1
ATOM 3642 C CA . ILE B 1 133 ? 0.429 14.312 10.828 1 96.75 133 ILE B CA 1
ATOM 3643 C C . ILE B 1 133 ? 1.698 13.609 10.352 1 96.75 133 ILE B C 1
ATOM 3645 O O . ILE B 1 133 ? 1.649 12.453 9.922 1 96.75 133 ILE B O 1
ATOM 3649 N N . ALA B 1 134 ? 2.844 14.305 10.438 1 98.31 134 ALA B N 1
ATOM 3650 C CA . ALA B 1 134 ? 4.121 13.711 10.055 1 98.31 134 ALA B CA 1
ATOM 3651 C C . ALA B 1 134 ? 4.441 12.492 10.914 1 98.31 134 ALA B C 1
ATOM 3653 O O . ALA B 1 134 ? 4.852 11.445 10.398 1 98.31 134 ALA B O 1
ATOM 3654 N N . LEU B 1 135 ? 4.203 12.664 12.211 1 98.31 135 LEU B N 1
ATOM 3655 C CA . LEU B 1 135 ? 4.449 11.586 13.172 1 98.31 135 LEU B CA 1
ATOM 3656 C C . LEU B 1 135 ? 3.615 10.359 12.828 1 98.31 135 LEU B C 1
ATOM 3658 O O . LEU B 1 135 ? 4.133 9.242 12.797 1 98.31 135 LEU B O 1
ATOM 3662 N N . HIS B 1 136 ? 2.361 10.586 12.578 1 96.69 136 HIS B N 1
ATOM 3663 C CA . HIS B 1 136 ? 1.441 9.5 12.242 1 96.69 136 HIS B CA 1
ATOM 3664 C C . HIS B 1 136 ? 1.906 8.742 11.008 1 96.69 136 HIS B C 1
ATOM 3666 O O . HIS B 1 136 ? 1.958 7.512 11.008 1 96.69 136 HIS B O 1
ATOM 3672 N N . GLY B 1 137 ? 2.256 9.445 9.953 1 97.5 137 GLY B N 1
ATOM 3673 C CA . GLY B 1 137 ? 2.738 8.82 8.734 1 97.5 137 GLY B CA 1
ATOM 3674 C C . GLY B 1 137 ? 3.984 7.98 8.945 1 97.5 137 GLY B C 1
ATOM 3675 O O . GLY B 1 137 ? 4.051 6.836 8.5 1 97.5 137 GLY B O 1
ATOM 3676 N N . VAL B 1 138 ? 4.953 8.555 9.664 1 98.5 138 VAL B N 1
ATOM 3677 C CA . VAL B 1 138 ? 6.227 7.883 9.906 1 98.5 138 VAL B CA 1
ATOM 3678 C C . VAL B 1 138 ? 5.992 6.629 10.742 1 98.5 138 VAL B C 1
ATOM 3680 O O . VAL B 1 138 ? 6.613 5.59 10.508 1 98.5 138 VAL B O 1
ATOM 3683 N N . LYS B 1 139 ? 5.051 6.73 11.703 1 97.06 139 LYS B N 1
ATOM 3684 C CA . LYS B 1 139 ? 4.688 5.562 12.508 1 97.06 139 LYS B CA 1
ATOM 3685 C C . LYS B 1 139 ? 4.023 4.492 11.648 1 97.06 139 LYS B C 1
ATOM 3687 O O . LYS B 1 139 ? 4.355 3.311 11.75 1 97.06 139 LYS B O 1
ATOM 3692 N N . ARG B 1 140 ? 3.135 4.871 10.805 1 95.88 140 ARG B N 1
ATOM 3693 C CA . ARG B 1 140 ? 2.449 3.93 9.922 1 95.88 140 ARG B CA 1
ATOM 3694 C C . ARG B 1 140 ? 3.438 3.207 9.016 1 95.88 140 ARG B C 1
ATOM 3696 O O . ARG B 1 140 ? 3.281 2.016 8.742 1 95.88 140 ARG B O 1
ATOM 3703 N N . ALA B 1 141 ? 4.453 3.959 8.594 1 97.62 141 ALA B N 1
ATOM 3704 C CA . ALA B 1 141 ? 5.465 3.385 7.711 1 97.62 141 ALA B CA 1
ATOM 3705 C C . ALA B 1 141 ? 6.465 2.547 8.5 1 97.62 141 ALA B C 1
ATOM 3707 O O . ALA B 1 141 ? 7.383 1.956 7.922 1 97.62 141 ALA B O 1
ATOM 3708 N N . ARG B 1 142 ? 6.418 2.527 9.812 1 97.12 142 ARG B N 1
ATOM 3709 C CA . ARG B 1 142 ? 7.262 1.737 10.695 1 97.12 142 ARG B CA 1
ATOM 3710 C C . ARG B 1 142 ? 8.734 2.088 10.508 1 97.12 142 ARG B C 1
ATOM 3712 O O . ARG B 1 142 ? 9.586 1.197 10.438 1 97.12 142 ARG B O 1
ATOM 3719 N N . VAL B 1 143 ? 9 3.336 10.352 1 98.38 143 VAL B N 1
ATOM 3720 C CA . VAL B 1 143 ? 10.383 3.797 10.227 1 98.38 143 VAL B CA 1
ATOM 3721 C C . VAL B 1 143 ? 11.141 3.518 11.523 1 98.38 143 VAL B C 1
ATOM 3723 O O . VAL B 1 143 ? 10.641 3.793 12.617 1 98.38 143 VAL B O 1
ATOM 3726 N N . SER B 1 144 ? 12.336 2.957 11.422 1 97.81 144 SER B N 1
ATOM 3727 C CA . SER B 1 144 ? 13.164 2.639 12.578 1 97.81 144 SER B CA 1
ATOM 3728 C C . SER B 1 144 ? 14.625 2.998 12.328 1 97.81 144 SER B C 1
ATOM 3730 O O . SER B 1 144 ? 14.969 3.486 11.25 1 97.81 144 SER B O 1
ATOM 3732 N N . GLY B 1 145 ? 15.406 2.77 13.336 1 97.75 145 GLY B N 1
ATOM 3733 C CA . GLY B 1 145 ? 16.828 3.084 13.234 1 97.75 145 GLY B CA 1
ATOM 3734 C C . GLY B 1 145 ? 17.562 2.186 12.266 1 97.75 145 GLY B C 1
ATOM 3735 O O . GLY B 1 145 ? 18.703 2.484 11.883 1 97.75 145 GLY B O 1
ATOM 3736 N N . LYS B 1 146 ? 17 1.151 11.75 1 96.62 146 LYS B N 1
ATOM 3737 C CA . LYS B 1 146 ? 17.609 0.222 10.805 1 96.62 146 LYS B CA 1
ATOM 3738 C C . LYS B 1 146 ? 17.344 0.652 9.359 1 96.62 146 LYS B C 1
ATOM 3740 O O . LYS B 1 146 ? 17.922 0.08 8.43 1 96.62 146 LYS B O 1
ATOM 3745 N N . ASP B 1 147 ? 16.531 1.688 9.195 1 98.12 147 ASP B N 1
ATOM 3746 C CA . ASP B 1 147 ? 16.031 2.012 7.855 1 98.12 147 ASP B CA 1
ATOM 3747 C C . ASP B 1 147 ? 16.859 3.133 7.223 1 98.12 147 ASP B C 1
ATOM 3749 O O . ASP B 1 147 ? 17.234 4.086 7.902 1 98.12 147 ASP B O 1
ATOM 3753 N N . LYS B 1 148 ? 17.172 3.006 6 1 98.69 148 LYS B N 1
ATOM 3754 C CA . LYS B 1 148 ? 17.453 4.133 5.121 1 98.69 148 LYS B CA 1
ATOM 3755 C C . LYS B 1 148 ? 16.172 4.703 4.52 1 98.69 148 LYS B C 1
ATOM 3757 O O . LYS B 1 148 ? 15.375 3.965 3.938 1 98.69 148 LYS B O 1
ATOM 3762 N N . VAL B 1 149 ? 15.953 5.992 4.672 1 98.88 149 VAL B N 1
ATOM 3763 C CA . VAL B 1 149 ? 14.695 6.621 4.285 1 98.88 149 VAL B CA 1
ATOM 3764 C C . VAL B 1 149 ? 14.961 7.723 3.262 1 98.88 149 VAL B C 1
ATOM 3766 O O . VAL B 1 149 ? 15.844 8.562 3.463 1 98.88 149 VAL B O 1
ATOM 3769 N N . ALA B 1 150 ? 14.305 7.684 2.16 1 98.88 150 ALA B N 1
ATOM 3770 C CA . ALA B 1 150 ? 14.289 8.797 1.215 1 98.88 150 ALA B CA 1
ATOM 3771 C C . ALA B 1 150 ? 12.992 9.586 1.314 1 98.88 150 ALA B C 1
ATOM 3773 O O . ALA B 1 150 ? 11.898 9.016 1.223 1 98.88 150 ALA B O 1
ATOM 3774 N N . ILE B 1 151 ? 13.078 10.828 1.506 1 98.88 151 ILE B N 1
ATOM 3775 C CA . ILE B 1 151 ? 11.898 11.688 1.593 1 98.88 151 ILE B CA 1
ATOM 3776 C C . ILE B 1 151 ? 11.898 12.688 0.436 1 98.88 151 ILE B C 1
ATOM 3778 O O . ILE B 1 151 ? 12.773 13.547 0.355 1 98.88 151 ILE B O 1
ATOM 3782 N N . VAL B 1 152 ? 10.922 12.547 -0.43 1 98.75 152 VAL B N 1
ATOM 3783 C CA . VAL B 1 152 ? 10.789 13.414 -1.602 1 98.75 152 VAL B CA 1
ATOM 3784 C C . VAL B 1 152 ? 9.805 14.539 -1.304 1 98.75 152 VAL B C 1
ATOM 3786 O O . VAL B 1 152 ? 8.602 14.312 -1.194 1 98.75 152 VAL B O 1
ATOM 3789 N N . GLY B 1 153 ? 10.289 15.75 -1.267 1 97.69 153 GLY B N 1
ATOM 3790 C CA . GLY B 1 153 ? 9.547 16.922 -0.816 1 97.69 153 GLY B CA 1
ATOM 3791 C C . GLY B 1 153 ? 9.93 17.359 0.584 1 97.69 153 GLY B C 1
ATOM 3792 O O . GLY B 1 153 ? 9.797 16.594 1.541 1 97.69 153 GLY B O 1
ATOM 3793 N N . GLN B 1 154 ? 10.453 18.578 0.619 1 97.44 154 GLN B N 1
ATOM 3794 C CA . GLN B 1 154 ? 10.891 19.109 1.907 1 97.44 154 GLN B CA 1
ATOM 3795 C C . GLN B 1 154 ? 10.141 20.391 2.262 1 97.44 154 GLN B C 1
ATOM 3797 O O . GLN B 1 154 ? 10.734 21.344 2.771 1 97.44 154 GLN B O 1
ATOM 3802 N N . GLY B 1 155 ? 8.859 20.406 1.866 1 95.88 155 GLY B N 1
ATOM 3803 C CA . GLY B 1 155 ? 7.996 21.391 2.49 1 95.88 155 GLY B CA 1
ATOM 3804 C C . GLY B 1 155 ? 7.809 21.172 3.979 1 95.88 155 GLY B C 1
ATOM 3805 O O . GLY B 1 155 ? 8.633 20.516 4.621 1 95.88 155 GLY B O 1
ATOM 3806 N N . LEU B 1 156 ? 6.777 21.688 4.492 1 97 156 LEU B N 1
ATOM 3807 C CA . LEU B 1 156 ? 6.59 21.625 5.938 1 97 156 LEU B CA 1
ATOM 3808 C C . LEU B 1 156 ? 6.457 20.172 6.402 1 97 156 LEU B C 1
ATOM 3810 O O . LEU B 1 156 ? 7.215 19.734 7.262 1 97 156 LEU B O 1
ATOM 3814 N N . ILE B 1 157 ? 5.527 19.438 5.824 1 97.44 157 ILE B N 1
ATOM 3815 C CA . ILE B 1 157 ? 5.262 18.078 6.262 1 97.44 157 ILE B CA 1
ATOM 3816 C C . ILE B 1 157 ? 6.484 17.203 5.996 1 97.44 157 ILE B C 1
ATOM 3818 O O . ILE B 1 157 ? 6.824 16.344 6.809 1 97.44 157 ILE B O 1
ATOM 3822 N N . GLY B 1 158 ? 7.098 17.391 4.824 1 97.81 158 GLY B N 1
ATOM 3823 C CA . GLY B 1 158 ? 8.305 16.641 4.523 1 97.81 158 GLY B CA 1
ATOM 3824 C C . GLY B 1 158 ? 9.422 16.875 5.52 1 97.81 158 GLY B C 1
ATOM 3825 O O . GLY B 1 158 ? 10.094 15.938 5.938 1 97.81 158 GLY B O 1
ATOM 3826 N N . HIS B 1 159 ? 9.578 18.109 5.863 1 97.31 159 HIS B N 1
ATOM 3827 C CA . HIS B 1 159 ? 10.594 18.469 6.844 1 97.31 159 HIS B CA 1
ATOM 3828 C C . HIS B 1 159 ? 10.281 17.859 8.211 1 97.31 159 HIS B C 1
ATOM 3830 O O . HIS B 1 159 ? 11.188 17.359 8.891 1 97.31 159 HIS B O 1
ATOM 3836 N N . LEU B 1 160 ? 9.055 17.922 8.609 1 98.44 160 LEU B N 1
ATOM 3837 C CA . LEU B 1 160 ? 8.656 17.344 9.883 1 98.44 160 LEU B CA 1
ATOM 3838 C C . LEU B 1 160 ? 8.781 15.82 9.852 1 98.44 160 LEU B C 1
ATOM 3840 O O . LEU B 1 160 ? 9.18 15.203 10.844 1 98.44 160 LEU B O 1
ATOM 3844 N N . ALA B 1 161 ? 8.469 15.172 8.742 1 98.62 161 ALA B N 1
ATOM 3845 C CA . ALA B 1 161 ? 8.656 13.734 8.586 1 98.62 161 ALA B CA 1
ATOM 3846 C C . ALA B 1 161 ? 10.125 13.352 8.711 1 98.62 161 ALA B C 1
ATOM 3848 O O . ALA B 1 161 ? 10.461 12.312 9.281 1 98.62 161 ALA B O 1
ATOM 3849 N N . LEU B 1 162 ? 10.961 14.211 8.133 1 98.75 162 LEU B N 1
ATOM 3850 C CA . LEU B 1 162 ? 12.406 14.023 8.273 1 98.75 162 LEU B CA 1
ATOM 3851 C C . LEU B 1 162 ? 12.82 14.023 9.742 1 98.75 162 LEU B C 1
ATOM 3853 O O . LEU B 1 162 ? 13.523 13.117 10.188 1 98.75 162 LEU B O 1
ATOM 3857 N N . GLN B 1 163 ? 12.336 14.953 10.453 1 98.75 163 GLN B N 1
ATOM 3858 C CA . GLN B 1 163 ? 12.719 15.047 11.859 1 98.75 163 GLN B CA 1
ATOM 3859 C C . GLN B 1 163 ? 12.164 13.875 12.664 1 98.75 163 GLN B C 1
ATOM 3861 O O . GLN B 1 163 ? 12.852 13.328 13.531 1 98.75 163 GLN B O 1
ATOM 3866 N N . MET B 1 164 ? 10.867 13.477 12.391 1 98.75 164 MET B N 1
ATOM 3867 C CA . MET B 1 164 ? 10.305 12.297 13.062 1 98.75 164 MET B CA 1
ATOM 3868 C C . MET B 1 164 ? 11.133 11.055 12.742 1 98.75 164 MET B C 1
ATOM 3870 O O . MET B 1 164 ? 11.359 10.219 13.625 1 98.75 164 MET B O 1
ATOM 3874 N N . SER B 1 165 ? 11.586 10.906 11.469 1 98.81 165 SER B N 1
ATOM 3875 C CA . SER B 1 165 ? 12.414 9.773 11.062 1 98.81 165 SER B CA 1
ATOM 3876 C C . SER B 1 165 ? 13.75 9.773 11.797 1 98.81 165 SER B C 1
ATOM 3878 O O . SER B 1 165 ? 14.227 8.719 12.227 1 98.81 165 SER B O 1
ATOM 3880 N N . LYS B 1 166 ? 14.312 10.961 11.977 1 98.69 166 LYS B N 1
ATOM 3881 C CA . LYS B 1 166 ? 15.594 11.094 12.672 1 98.69 166 LYS B CA 1
ATOM 3882 C C . LYS B 1 166 ? 15.445 10.781 14.164 1 98.69 166 LYS B C 1
ATOM 3884 O O . LYS B 1 166 ? 16.344 10.18 14.766 1 98.69 166 LYS B O 1
ATOM 3889 N N . ILE B 1 167 ? 14.344 11.195 14.727 1 98.06 167 ILE B N 1
ATOM 3890 C CA . ILE B 1 167 ? 14.062 10.867 16.125 1 98.06 167 ILE B CA 1
ATOM 3891 C C . ILE B 1 167 ? 14.062 9.359 16.312 1 98.06 167 ILE B C 1
ATOM 3893 O O . ILE B 1 167 ? 14.5 8.852 17.344 1 98.06 167 ILE B O 1
ATOM 3897 N N . ASN B 1 168 ? 13.672 8.578 15.266 1 97.94 168 ASN B N 1
ATOM 3898 C CA . ASN B 1 168 ? 13.648 7.121 15.312 1 97.94 168 ASN B CA 1
ATOM 3899 C C . ASN B 1 168 ? 15.016 6.531 14.984 1 97.94 168 ASN B C 1
ATOM 3901 O O . ASN B 1 168 ? 15.195 5.309 15.016 1 97.94 168 ASN B O 1
ATOM 3905 N N . GLY B 1 169 ? 15.961 7.391 14.602 1 98.38 169 GLY B N 1
ATOM 3906 C CA . GLY B 1 169 ? 17.328 6.949 14.391 1 98.38 169 GLY B CA 1
ATOM 3907 C C . GLY B 1 169 ? 17.609 6.57 12.953 1 98.38 169 GLY B C 1
ATOM 3908 O O . GLY B 1 169 ? 18.672 6.012 12.648 1 98.38 169 GLY B O 1
ATOM 3909 N N . ALA B 1 170 ? 16.766 6.875 12.008 1 98.69 170 ALA B N 1
ATOM 3910 C CA . ALA B 1 170 ? 16.906 6.441 10.617 1 98.69 170 ALA B CA 1
ATOM 3911 C C . ALA B 1 170 ? 17.969 7.246 9.891 1 98.69 170 ALA B C 1
ATOM 3913 O O . ALA B 1 170 ? 18.312 8.359 10.305 1 98.69 170 ALA B O 1
ATOM 3914 N N . TYR B 1 171 ? 18.594 6.648 8.906 1 98.75 171 TYR B N 1
ATOM 3915 C CA . TYR B 1 171 ? 19.391 7.363 7.918 1 98.75 171 TYR B CA 1
ATOM 3916 C C . TYR B 1 171 ? 18.516 8.031 6.871 1 98.75 171 TYR B C 1
ATOM 3918 O O . TYR B 1 171 ? 17.797 7.348 6.129 1 98.75 171 TYR B O 1
ATOM 3926 N N . VAL B 1 172 ? 18.547 9.352 6.766 1 98.88 172 VAL B N 1
ATOM 3927 C CA . VAL B 1 172 ? 17.531 10.047 5.98 1 98.88 172 VAL B CA 1
ATOM 3928 C C . VAL B 1 172 ? 18.203 10.797 4.832 1 98.88 172 VAL B C 1
ATOM 3930 O O . VAL B 1 172 ? 19.141 11.562 5.047 1 98.88 172 VAL B O 1
ATOM 3933 N N . ILE B 1 173 ? 17.734 10.57 3.656 1 98.88 173 ILE B N 1
ATOM 3934 C CA . ILE B 1 173 ? 18.078 11.312 2.447 1 98.88 173 ILE B CA 1
ATOM 3935 C C . ILE B 1 173 ? 16.938 12.266 2.09 1 98.88 173 ILE B C 1
ATOM 3937 O O . ILE B 1 173 ? 15.828 11.828 1.778 1 98.88 173 ILE B O 1
ATOM 3941 N N . ALA B 1 174 ? 17.234 13.555 2.143 1 98.88 174 ALA B N 1
ATOM 3942 C CA . ALA B 1 174 ? 16.234 14.57 1.804 1 98.88 174 ALA B CA 1
ATOM 3943 C C . ALA B 1 174 ? 16.344 14.969 0.332 1 98.88 174 ALA B C 1
ATOM 3945 O O . ALA B 1 174 ? 17.438 15.234 -0.172 1 98.88 174 ALA B O 1
ATOM 3946 N N . ILE B 1 175 ? 15.227 14.977 -0.366 1 98.75 175 ILE B N 1
ATOM 3947 C CA . ILE B 1 175 ? 15.188 15.305 -1.788 1 98.75 175 ILE B CA 1
ATOM 3948 C C . ILE B 1 175 ? 14.227 16.469 -2.031 1 98.75 175 ILE B C 1
ATOM 3950 O O . ILE B 1 175 ? 13.086 16.438 -1.554 1 98.75 175 ILE B O 1
ATOM 3954 N N . ASP B 1 176 ? 14.625 17.453 -2.703 1 97.94 176 ASP B N 1
ATOM 3955 C CA . ASP B 1 176 ? 13.805 18.609 -3.062 1 97.94 176 ASP B CA 1
ATOM 3956 C C . ASP B 1 176 ? 14.422 19.375 -4.234 1 97.94 176 ASP B C 1
ATOM 3958 O O . ASP B 1 176 ? 15.57 19.141 -4.598 1 97.94 176 ASP B O 1
ATOM 3962 N N . VAL B 1 177 ? 13.641 20.219 -4.848 1 96.06 177 VAL B N 1
ATOM 3963 C CA . VAL B 1 177 ? 14.133 21.016 -5.965 1 96.06 177 VAL B CA 1
ATOM 3964 C C . VAL B 1 177 ? 14.617 22.375 -5.453 1 96.06 177 VAL B C 1
ATOM 3966 O O . VAL B 1 177 ? 15.32 23.094 -6.164 1 96.06 177 VAL B O 1
ATOM 3969 N N . VAL B 1 178 ? 14.234 22.75 -4.199 1 95.25 178 VAL B N 1
ATOM 3970 C CA . VAL B 1 178 ? 14.594 24.031 -3.617 1 95.25 178 VAL B CA 1
ATOM 3971 C C . VAL B 1 178 ? 15.812 23.859 -2.707 1 95.25 178 VAL B C 1
ATOM 3973 O O . VAL B 1 178 ? 15.734 23.203 -1.675 1 95.25 178 VAL B O 1
ATOM 3976 N N . GLU B 1 179 ? 16.875 24.547 -3.021 1 95.81 179 GLU B N 1
ATOM 3977 C CA . GLU B 1 179 ? 18.141 24.391 -2.307 1 95.81 179 GLU B CA 1
ATOM 3978 C C . GLU B 1 179 ? 18 24.812 -0.848 1 95.81 179 GLU B C 1
ATOM 3980 O O . GLU B 1 179 ? 18.547 24.172 0.047 1 95.81 179 GLU B O 1
ATOM 3985 N N . GLU B 1 180 ? 17.312 25.859 -0.629 1 95.81 180 GLU B N 1
ATOM 3986 C CA . GLU B 1 180 ? 17.156 26.375 0.73 1 95.81 180 GLU B CA 1
ATOM 3987 C C . GLU B 1 180 ? 16.469 25.344 1.624 1 95.81 180 GLU B C 1
ATOM 3989 O O . GLU B 1 180 ? 16.812 25.203 2.801 1 95.81 180 GLU B O 1
ATOM 3994 N N . ARG B 1 181 ? 15.531 24.609 1.095 1 96.62 181 ARG B N 1
ATOM 3995 C CA . ARG B 1 181 ? 14.852 23.562 1.856 1 96.62 181 ARG B CA 1
ATOM 3996 C C . ARG B 1 181 ? 15.805 22.422 2.205 1 96.62 1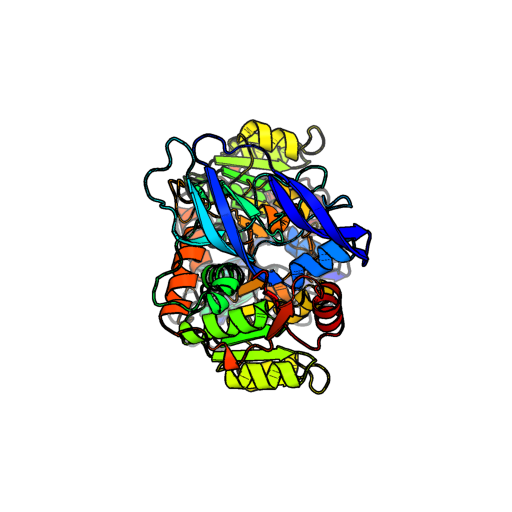81 ARG B C 1
ATOM 3998 O O . ARG B 1 181 ? 15.711 21.844 3.287 1 96.62 181 ARG B O 1
ATOM 4005 N N . LEU B 1 182 ? 16.703 22.156 1.313 1 98 182 LEU B N 1
ATOM 4006 C CA . LEU B 1 182 ? 17.688 21.109 1.567 1 98 182 LEU B CA 1
ATOM 4007 C C . LEU B 1 182 ? 18.672 21.531 2.65 1 98 182 LEU B C 1
ATOM 4009 O O . LEU B 1 182 ? 19.062 20.719 3.492 1 98 182 LEU B O 1
ATOM 4013 N N . LYS B 1 183 ? 19.078 22.797 2.605 1 97.69 183 LYS B N 1
ATOM 4014 C CA . LYS B 1 183 ? 19.938 23.312 3.67 1 97.69 183 LYS B CA 1
ATOM 4015 C C . LYS B 1 183 ? 19.266 23.156 5.031 1 97.69 183 LYS B C 1
ATOM 4017 O O . LYS B 1 183 ? 19.906 22.703 5.992 1 97.69 183 LYS B O 1
ATOM 4022 N N . ASN B 1 184 ? 18.016 23.5 5.062 1 97.62 184 ASN B N 1
ATOM 4023 C CA . ASN B 1 184 ? 17.25 23.344 6.293 1 97.62 184 ASN B CA 1
ATOM 4024 C C . ASN B 1 184 ? 17.141 21.891 6.703 1 97.62 184 ASN B C 1
ATOM 4026 O O . ASN B 1 184 ? 17.172 21.562 7.895 1 97.62 184 ASN B O 1
ATOM 4030 N N . SER B 1 185 ? 16.969 21.016 5.699 1 98.38 185 SER B N 1
ATOM 4031 C CA . SER B 1 185 ? 16.859 19.594 5.977 1 98.38 185 SER B CA 1
ATOM 4032 C C . SER B 1 185 ? 18.141 19.062 6.613 1 98.38 185 SER B C 1
ATOM 4034 O O . SER B 1 185 ? 18.094 18.266 7.555 1 98.38 185 SER B O 1
ATOM 4036 N N . ILE B 1 186 ? 19.281 19.516 6.121 1 98.31 186 ILE B N 1
ATOM 4037 C CA . ILE B 1 186 ? 20.562 19.125 6.691 1 98.31 186 ILE B CA 1
ATOM 4038 C C . ILE B 1 186 ? 20.672 19.641 8.125 1 98.31 186 ILE B C 1
ATOM 4040 O O . ILE B 1 186 ? 21.078 18.906 9.023 1 98.31 186 ILE B O 1
ATOM 4044 N N . LEU B 1 187 ? 20.234 20.844 8.312 1 97.62 187 LEU B N 1
ATOM 4045 C CA . LEU B 1 187 ? 20.234 21.438 9.641 1 97.62 187 LEU B CA 1
ATOM 4046 C C . LEU B 1 187 ? 19.359 20.625 10.602 1 97.62 187 LEU B C 1
ATOM 4048 O O . LEU B 1 187 ? 19.656 20.531 11.789 1 97.62 187 LEU B O 1
ATOM 4052 N N . ALA B 1 188 ? 18.312 20 10.055 1 97.5 188 ALA B N 1
ATOM 4053 C CA . ALA B 1 188 ? 17.375 19.234 10.859 1 97.5 188 ALA B CA 1
ATOM 4054 C C . ALA B 1 188 ? 17.875 17.812 11.086 1 97.5 188 ALA B C 1
ATOM 4056 O O . ALA B 1 188 ? 17.25 17.031 11.812 1 97.5 188 ALA B O 1
ATOM 4057 N N . GLY B 1 189 ? 18.938 17.422 10.438 1 97.69 189 GLY B N 1
ATOM 4058 C CA . GLY B 1 189 ? 19.547 16.141 10.75 1 97.69 189 GLY B CA 1
ATOM 4059 C C . GLY B 1 189 ? 19.609 15.203 9.555 1 97.69 189 GLY B C 1
ATOM 4060 O O . GLY B 1 189 ? 20.062 14.062 9.68 1 97.69 189 GLY B O 1
ATOM 4061 N N . ALA B 1 190 ? 19.156 15.609 8.391 1 98.62 190 ALA B N 1
ATOM 4062 C CA . ALA B 1 190 ? 19.266 14.75 7.211 1 98.62 190 ALA B CA 1
ATOM 4063 C C . ALA B 1 190 ? 20.719 14.336 6.98 1 98.62 190 ALA B C 1
ATOM 4065 O O . ALA B 1 190 ? 21.641 15.133 7.156 1 98.62 190 ALA B O 1
ATOM 4066 N N . ASP B 1 191 ? 20.922 13.125 6.602 1 98.69 191 ASP B N 1
ATOM 4067 C CA . ASP B 1 191 ? 22.266 12.602 6.359 1 98.69 191 ASP B CA 1
ATOM 4068 C C . ASP B 1 191 ? 22.766 13.016 4.984 1 98.69 191 ASP B C 1
ATOM 4070 O O . ASP B 1 191 ? 23.984 13.125 4.77 1 98.69 191 ASP B O 1
ATOM 4074 N N . TYR B 1 192 ? 21.859 13.234 4.098 1 98.31 192 TYR B N 1
ATOM 4075 C CA . TYR B 1 192 ? 22.188 13.648 2.744 1 98.31 192 TYR B CA 1
ATOM 4076 C C . TYR B 1 192 ? 21.062 14.453 2.117 1 98.31 192 TYR B C 1
ATOM 4078 O O . TYR B 1 192 ? 19.891 14.234 2.445 1 98.31 192 TYR B O 1
ATOM 4086 N N . GLY B 1 193 ? 21.422 15.43 1.307 1 98.5 193 GLY B N 1
ATOM 4087 C CA . GLY B 1 193 ? 20.469 16.172 0.505 1 98.5 193 GLY B CA 1
ATOM 4088 C C . GLY B 1 193 ? 20.703 16.047 -0.987 1 98.5 193 GLY B C 1
ATOM 4089 O O . GLY B 1 193 ? 21.844 16.031 -1.442 1 98.5 193 GLY B O 1
ATOM 4090 N N . ILE B 1 194 ? 19.656 15.844 -1.734 1 98.62 194 ILE B N 1
ATOM 4091 C CA . ILE B 1 194 ? 19.75 15.766 -3.188 1 98.62 194 ILE B CA 1
ATOM 4092 C C . ILE B 1 194 ? 18.859 16.828 -3.822 1 98.62 194 ILE B C 1
ATOM 4094 O O . ILE B 1 194 ? 17.641 16.844 -3.602 1 98.62 194 ILE B O 1
ATOM 4098 N N . ASN B 1 195 ? 19.438 17.719 -4.586 1 98.44 195 ASN B N 1
ATOM 4099 C CA . ASN B 1 195 ? 18.656 18.641 -5.414 1 98.44 195 ASN B CA 1
ATOM 4100 C C . ASN B 1 195 ? 18.234 17.984 -6.727 1 98.44 195 ASN B C 1
ATOM 4102 O O . ASN B 1 195 ? 19.062 17.734 -7.598 1 98.44 195 ASN B O 1
ATOM 4106 N N . ALA B 1 196 ? 16.984 17.75 -6.875 1 97.25 196 ALA B N 1
ATOM 4107 C CA . ALA B 1 196 ? 16.438 16.969 -7.988 1 97.25 196 ALA B CA 1
ATOM 4108 C C . ALA B 1 196 ? 16.578 17.734 -9.305 1 97.25 196 ALA B C 1
ATOM 4110 O O . ALA B 1 196 ? 16.406 17.156 -10.383 1 97.25 196 ALA B O 1
ATOM 4111 N N . LYS B 1 197 ? 16.875 19.031 -9.25 1 96.25 197 LYS B N 1
ATOM 4112 C CA . LYS B 1 197 ? 17.125 19.812 -10.453 1 96.25 197 LYS B CA 1
ATOM 4113 C C . LYS B 1 197 ? 18.562 19.609 -10.953 1 96.25 197 LYS B C 1
ATOM 4115 O O . LYS B 1 197 ? 18.844 19.828 -12.133 1 96.25 197 LYS B O 1
ATOM 4120 N N . GLU B 1 198 ? 19.391 19.234 -10.086 1 96.31 198 GLU B N 1
ATOM 4121 C CA . GLU B 1 198 ? 20.812 19.219 -10.391 1 96.31 198 GLU B CA 1
ATOM 4122 C C . GLU B 1 198 ? 21.312 17.781 -10.617 1 96.31 198 GLU B C 1
ATOM 4124 O O . GLU B 1 198 ? 22.312 17.578 -11.312 1 96.31 198 GLU B O 1
ATOM 4129 N N . LYS B 1 199 ? 20.734 16.844 -9.938 1 95.69 199 LYS B N 1
ATOM 4130 C CA . LYS B 1 199 ? 21.172 15.453 -9.984 1 95.69 199 LYS B CA 1
ATOM 4131 C C . LYS B 1 199 ? 20.031 14.516 -10.328 1 95.69 199 LYS B C 1
ATOM 4133 O O . LYS B 1 199 ? 18.859 14.82 -10.039 1 95.69 199 LYS B O 1
ATOM 4138 N N . ASP B 1 200 ? 20.406 13.375 -10.891 1 97.62 200 ASP B N 1
ATOM 4139 C CA . ASP B 1 200 ? 19.438 12.297 -11.039 1 97.62 200 ASP B CA 1
ATOM 4140 C C . ASP B 1 200 ? 19.156 11.617 -9.695 1 97.62 200 ASP B C 1
ATOM 4142 O O . ASP B 1 200 ? 20.031 10.953 -9.141 1 97.62 200 ASP B O 1
ATOM 4146 N N . VAL B 1 201 ? 18 11.773 -9.234 1 98.12 201 VAL B N 1
ATOM 4147 C CA . VAL B 1 201 ? 17.641 11.336 -7.891 1 98.12 201 VAL B CA 1
ATOM 4148 C C . VAL B 1 201 ? 17.859 9.828 -7.762 1 98.12 201 VAL B C 1
ATOM 4150 O O . VAL B 1 201 ? 18.438 9.359 -6.781 1 98.12 201 VAL B O 1
ATOM 4153 N N . TYR B 1 202 ? 17.375 9.055 -8.742 1 97.38 202 TYR B N 1
ATOM 4154 C CA . TYR B 1 202 ? 17.484 7.602 -8.695 1 97.38 202 TYR B CA 1
ATOM 4155 C C . TYR B 1 202 ? 18.953 7.172 -8.609 1 97.38 202 TYR B C 1
ATOM 4157 O O . TYR B 1 202 ? 19.328 6.418 -7.703 1 97.38 202 TYR B O 1
ATOM 4165 N N . GLU B 1 203 ? 19.75 7.625 -9.484 1 98 203 GLU B N 1
ATOM 4166 C CA . GLU B 1 203 ? 21.156 7.25 -9.523 1 98 203 GLU B CA 1
ATOM 4167 C C . GLU B 1 203 ? 21.859 7.613 -8.227 1 98 203 GLU B C 1
ATOM 4169 O O . GLU B 1 203 ? 22.641 6.82 -7.691 1 98 203 GLU B O 1
ATOM 4174 N N . GLU B 1 204 ? 21.609 8.828 -7.719 1 98.25 204 GLU B N 1
ATOM 4175 C CA . GLU B 1 204 ? 22.25 9.289 -6.496 1 98.25 204 GLU B CA 1
ATOM 4176 C C . GLU B 1 204 ? 21.844 8.438 -5.297 1 98.25 204 GLU B C 1
ATOM 4178 O O . GLU B 1 204 ? 22.672 8.086 -4.461 1 98.25 204 GLU B O 1
ATOM 4183 N N . VAL B 1 205 ? 20.594 8.141 -5.191 1 98.44 205 VAL B N 1
ATOM 4184 C CA . VAL B 1 205 ? 20.094 7.344 -4.074 1 98.44 205 VAL B CA 1
ATOM 4185 C C . VAL B 1 205 ? 20.703 5.941 -4.133 1 98.44 205 VAL B C 1
ATOM 4187 O O . VAL B 1 205 ? 21.141 5.402 -3.115 1 98.44 205 VAL B O 1
ATOM 4190 N N . MET B 1 206 ? 20.719 5.336 -5.355 1 97.56 206 MET B N 1
ATOM 4191 C CA . MET B 1 206 ? 21.281 4.004 -5.508 1 97.56 206 MET B CA 1
ATOM 4192 C C . MET B 1 206 ? 22.75 3.988 -5.078 1 97.56 206 MET B C 1
ATOM 4194 O O . MET B 1 206 ? 23.203 3.047 -4.422 1 97.56 206 MET B O 1
ATOM 4198 N N . LYS B 1 207 ? 23.422 5.043 -5.426 1 97.69 207 LYS B N 1
ATOM 4199 C CA . LYS B 1 207 ? 24.844 5.16 -5.082 1 97.69 207 LYS B CA 1
ATOM 4200 C C . LYS B 1 207 ? 25.031 5.297 -3.576 1 97.69 207 LYS B C 1
ATOM 4202 O O . LYS B 1 207 ? 25.828 4.566 -2.979 1 97.69 207 LYS B O 1
ATOM 4207 N N . ILE B 1 208 ? 24.219 6.172 -2.91 1 97.12 208 ILE B N 1
ATOM 4208 C CA . ILE B 1 208 ? 24.359 6.504 -1.497 1 97.12 208 ILE B CA 1
ATOM 4209 C C . ILE B 1 208 ? 23.984 5.293 -0.645 1 97.12 208 ILE B C 1
ATOM 4211 O O . ILE B 1 208 ? 24.578 5.051 0.404 1 97.12 208 ILE B O 1
ATOM 4215 N N . THR B 1 209 ? 23.047 4.488 -1.062 1 97.31 209 THR B N 1
ATOM 4216 C CA . THR B 1 209 ? 22.469 3.445 -0.227 1 97.31 209 THR B CA 1
ATOM 4217 C C . THR B 1 209 ? 22.969 2.068 -0.663 1 97.31 209 THR B C 1
ATOM 4219 O O . THR B 1 209 ? 22.688 1.066 0.002 1 97.31 209 THR B O 1
ATOM 4222 N N . ASN B 1 210 ? 23.625 1.994 -1.768 1 96.19 210 ASN B N 1
ATOM 4223 C CA . ASN B 1 210 ? 24.078 0.74 -2.363 1 96.19 210 ASN B CA 1
ATOM 4224 C C . ASN B 1 210 ? 22.906 -0.153 -2.746 1 96.19 210 ASN B C 1
ATOM 4226 O O . ASN B 1 210 ? 22.859 -1.322 -2.361 1 96.19 210 ASN B O 1
ATOM 4230 N N . GLY B 1 211 ? 21.938 0.51 -3.396 1 95.19 211 GLY B N 1
ATOM 4231 C CA . GLY B 1 211 ? 20.922 -0.38 -3.959 1 95.19 211 GLY B CA 1
ATOM 4232 C C . GLY B 1 211 ? 19.5 0.031 -3.617 1 95.19 211 GLY B C 1
ATOM 4233 O O . GLY B 1 211 ? 18.562 -0.717 -3.871 1 95.19 211 GLY B O 1
ATOM 4234 N N . GLY B 1 212 ? 19.312 1.151 -2.932 1 96.69 212 GLY B N 1
ATOM 4235 C CA . GLY B 1 212 ? 17.969 1.64 -2.67 1 96.69 212 GLY B CA 1
ATOM 4236 C C . GLY B 1 212 ? 17.672 1.802 -1.19 1 96.69 212 GLY B C 1
ATOM 4237 O O . GLY B 1 212 ? 18.453 1.374 -0.343 1 96.69 212 GLY B O 1
ATOM 4238 N N . VAL B 1 213 ? 16.562 2.361 -0.921 1 98.19 213 VAL B N 1
ATOM 4239 C CA . VAL B 1 213 ? 16.203 2.654 0.462 1 98.19 213 VAL B CA 1
ATOM 4240 C C . VAL B 1 213 ? 15.203 1.615 0.969 1 98.19 213 VAL B C 1
ATOM 4242 O O . VAL B 1 213 ? 14.633 0.86 0.181 1 98.19 213 VAL B O 1
ATOM 4245 N N . ASP B 1 214 ? 15.023 1.553 2.311 1 97.5 214 ASP B N 1
ATOM 4246 C CA . ASP B 1 214 ? 14.047 0.687 2.963 1 97.5 214 ASP B CA 1
ATOM 4247 C C . ASP B 1 214 ? 12.656 1.314 2.941 1 97.5 214 ASP B C 1
ATOM 4249 O O . ASP B 1 214 ? 11.648 0.608 2.824 1 97.5 214 ASP B O 1
ATOM 4253 N N . VAL B 1 215 ? 12.641 2.643 3.072 1 98.56 215 VAL B N 1
ATOM 4254 C CA . VAL B 1 215 ? 11.391 3.404 3.082 1 98.56 215 VAL B CA 1
ATOM 4255 C C . VAL B 1 215 ? 11.531 4.625 2.174 1 98.56 215 VAL B C 1
ATOM 4257 O O . VAL B 1 215 ? 12.539 5.332 2.219 1 98.56 215 VAL B O 1
ATOM 4260 N N . ALA B 1 216 ? 10.625 4.809 1.321 1 98.62 216 ALA B N 1
ATOM 4261 C CA . ALA B 1 216 ? 10.5 6.043 0.551 1 98.62 216 ALA B CA 1
ATOM 4262 C C . ALA B 1 216 ? 9.219 6.789 0.925 1 98.62 216 ALA B C 1
ATOM 4264 O O . ALA B 1 216 ? 8.164 6.18 1.083 1 98.62 216 ALA B O 1
ATOM 4265 N N . ILE B 1 217 ? 9.305 8.07 1.133 1 98.75 217 ILE B N 1
ATOM 4266 C CA . ILE B 1 217 ? 8.172 8.914 1.519 1 98.75 217 ILE B CA 1
ATOM 4267 C C . ILE B 1 217 ? 7.953 10 0.468 1 98.75 217 ILE B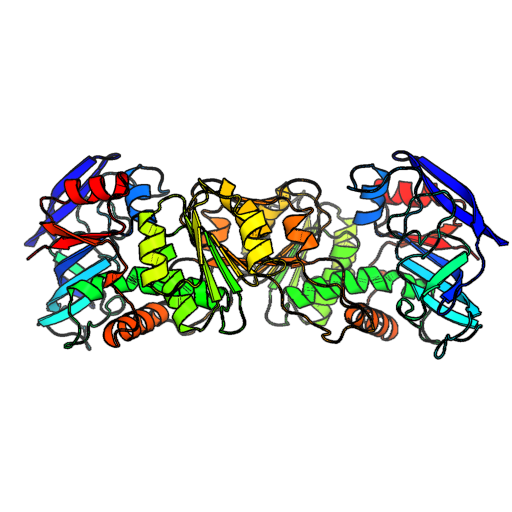 C 1
ATOM 4269 O O . ILE B 1 217 ? 8.875 10.75 0.145 1 98.75 217 ILE B O 1
ATOM 4273 N N . ASP B 1 218 ? 6.816 10.031 -0.097 1 98.31 218 ASP B N 1
ATOM 4274 C CA . ASP B 1 218 ? 6.469 11.109 -1.018 1 98.31 218 ASP B CA 1
ATOM 4275 C C . ASP B 1 218 ? 5.539 12.117 -0.352 1 98.31 218 ASP B C 1
ATOM 4277 O O . ASP B 1 218 ? 4.441 11.766 0.086 1 98.31 218 ASP B O 1
ATOM 4281 N N . VAL B 1 219 ? 5.969 13.328 -0.284 1 96.75 219 VAL B N 1
ATOM 4282 C CA . VAL B 1 219 ? 5.18 14.367 0.365 1 96.75 219 VAL B CA 1
ATOM 4283 C C . VAL B 1 219 ? 4.961 15.531 -0.602 1 96.75 219 VAL B C 1
ATOM 4285 O O . VAL B 1 219 ? 4.625 16.641 -0.182 1 96.75 219 VAL B O 1
ATOM 4288 N N . THR B 1 220 ? 5.125 15.391 -1.851 1 94.38 220 THR B N 1
ATOM 4289 C CA . THR B 1 220 ? 5.145 16.484 -2.816 1 94.38 220 THR B CA 1
ATOM 4290 C C . THR B 1 220 ? 3.725 16.953 -3.139 1 94.38 220 THR B C 1
ATOM 4292 O O . THR B 1 220 ? 3.52 18.094 -3.559 1 94.38 220 THR B O 1
ATOM 4295 N N . GLY B 1 221 ? 2.791 16.016 -3.029 1 91.56 221 GLY B N 1
ATOM 4296 C CA . GLY B 1 221 ? 1.44 16.297 -3.488 1 91.56 221 GLY B CA 1
ATOM 4297 C C . GLY B 1 221 ? 1.291 16.203 -4.996 1 91.56 221 GLY B C 1
ATOM 4298 O O . GLY B 1 221 ? 0.222 16.5 -5.539 1 91.56 221 GLY B O 1
ATOM 4299 N N . VAL B 1 222 ? 2.342 15.859 -5.656 1 92.88 222 VAL B N 1
ATOM 4300 C CA . VAL B 1 222 ? 2.338 15.695 -7.109 1 92.88 222 VAL B CA 1
ATOM 4301 C C . VAL B 1 222 ? 2.26 14.211 -7.461 1 92.88 222 VAL B C 1
ATOM 4303 O O . VAL B 1 222 ? 3.236 13.477 -7.293 1 92.88 222 VAL B O 1
ATOM 4306 N N . ALA B 1 223 ? 1.167 13.828 -8.062 1 92.5 223 ALA B N 1
ATOM 4307 C CA . ALA B 1 223 ? 0.871 12.414 -8.289 1 92.5 223 ALA B CA 1
ATOM 4308 C C . ALA B 1 223 ? 1.93 11.766 -9.18 1 92.5 223 ALA B C 1
ATOM 4310 O O . ALA B 1 223 ? 2.301 10.609 -8.969 1 92.5 223 ALA B O 1
ATOM 4311 N N . SER B 1 224 ? 2.402 12.469 -10.094 1 91.62 224 SER B N 1
ATOM 4312 C CA . SER B 1 224 ? 3.312 11.914 -11.086 1 91.62 224 SER B CA 1
ATOM 4313 C C . SER B 1 224 ? 4.664 11.57 -10.469 1 91.62 224 SER B C 1
ATOM 4315 O O . SER B 1 224 ? 5.469 10.859 -11.078 1 91.62 224 SER B O 1
ATOM 4317 N N . THR B 1 225 ? 4.938 12.039 -9.266 1 94.25 225 THR B N 1
ATOM 4318 C CA . THR B 1 225 ? 6.227 11.797 -8.625 1 94.25 225 THR B CA 1
ATOM 4319 C C . THR B 1 225 ? 6.211 10.484 -7.844 1 94.25 225 THR B C 1
ATOM 4321 O O . THR B 1 225 ? 7.266 9.938 -7.523 1 94.25 225 THR B O 1
ATOM 4324 N N . VAL B 1 226 ? 5.066 10.023 -7.551 1 94.94 226 VAL B N 1
ATOM 4325 C CA . VAL B 1 226 ? 4.914 8.953 -6.57 1 94.94 226 VAL B CA 1
ATOM 4326 C C . VAL B 1 226 ? 5.531 7.668 -7.109 1 94.94 226 VAL B C 1
ATOM 4328 O O . VAL B 1 226 ? 6.234 6.957 -6.387 1 94.94 226 VAL B O 1
ATOM 4331 N N . ASN B 1 227 ? 5.309 7.375 -8.375 1 94.31 227 ASN B N 1
ATOM 4332 C CA . ASN B 1 227 ? 5.902 6.184 -8.977 1 94.31 227 ASN B CA 1
ATOM 4333 C C . ASN B 1 227 ? 7.426 6.238 -8.945 1 94.31 227 ASN B C 1
ATOM 4335 O O . ASN B 1 227 ? 8.086 5.23 -8.68 1 94.31 227 ASN B O 1
ATOM 4339 N N . ASN B 1 228 ? 7.992 7.391 -9.242 1 95 228 ASN B N 1
ATOM 4340 C CA . ASN B 1 228 ? 9.438 7.57 -9.18 1 95 228 ASN B CA 1
ATOM 4341 C C . ASN B 1 228 ? 9.961 7.379 -7.758 1 95 228 ASN B C 1
ATOM 4343 O O . ASN B 1 228 ? 11.047 6.832 -7.562 1 95 228 ASN B O 1
ATOM 4347 N N . THR B 1 229 ? 9.195 7.852 -6.801 1 97.12 229 THR B N 1
ATOM 4348 C CA . THR B 1 229 ? 9.57 7.676 -5.402 1 97.12 229 THR B CA 1
ATOM 4349 C C . THR B 1 229 ? 9.602 6.195 -5.035 1 97.12 229 THR B C 1
ATOM 4351 O O . THR B 1 229 ? 10.516 5.742 -4.332 1 97.12 229 THR B O 1
ATOM 4354 N N . ALA B 1 230 ? 8.68 5.469 -5.551 1 95.88 230 ALA B N 1
ATOM 4355 C CA . ALA B 1 230 ? 8.625 4.031 -5.305 1 95.88 230 ALA B CA 1
ATOM 4356 C C . ALA B 1 230 ? 9.867 3.332 -5.852 1 95.88 230 ALA B C 1
ATOM 4358 O O . ALA B 1 230 ? 10.367 2.383 -5.246 1 95.88 230 ALA B O 1
ATOM 4359 N N . ASN B 1 231 ? 10.383 3.795 -6.965 1 95.19 231 ASN B N 1
ATOM 4360 C CA . ASN B 1 231 ? 11.531 3.184 -7.629 1 95.19 231 ASN B CA 1
ATOM 4361 C C . ASN B 1 231 ? 12.789 3.293 -6.781 1 95.19 231 ASN B C 1
ATOM 4363 O O . ASN B 1 231 ? 13.781 2.617 -7.051 1 95.19 231 ASN B O 1
ATOM 4367 N N . LEU B 1 232 ? 12.758 4.152 -5.777 1 97.12 232 LEU B N 1
ATOM 4368 C CA . LEU B 1 232 ? 13.938 4.355 -4.938 1 97.12 232 LEU B CA 1
ATOM 4369 C C . LEU B 1 232 ? 14.102 3.205 -3.947 1 97.12 232 LEU B C 1
ATOM 4371 O O . LEU B 1 232 ? 15.156 3.062 -3.328 1 97.12 232 LEU B O 1
ATOM 4375 N N . ILE B 1 233 ? 13.086 2.43 -3.762 1 96.69 233 ILE B N 1
ATOM 4376 C CA . ILE B 1 233 ? 13.078 1.356 -2.775 1 96.69 233 ILE B CA 1
ATOM 4377 C C . ILE B 1 233 ? 13.875 0.165 -3.307 1 96.69 233 ILE B C 1
ATOM 4379 O O . ILE B 1 233 ? 13.758 -0.193 -4.48 1 96.69 233 ILE B O 1
ATOM 4383 N N . ARG B 1 234 ? 14.648 -0.432 -2.422 1 93.81 234 ARG B N 1
ATOM 4384 C CA . ARG B 1 234 ? 15.438 -1.601 -2.797 1 93.81 234 ARG B CA 1
ATOM 4385 C C . ARG B 1 234 ? 14.531 -2.762 -3.207 1 93.81 234 ARG B C 1
ATOM 4387 O O . ARG B 1 234 ? 13.445 -2.936 -2.654 1 93.81 234 ARG B O 1
ATOM 4394 N N . PRO B 1 235 ? 14.969 -3.494 -4.145 1 89.12 235 PRO B N 1
ATOM 4395 C CA . PRO B 1 235 ? 14.211 -4.703 -4.477 1 89.12 235 PRO B CA 1
ATOM 4396 C C . PRO B 1 235 ? 14.203 -5.723 -3.344 1 89.12 235 PRO B C 1
ATOM 4398 O O . PRO B 1 235 ? 15.133 -5.766 -2.539 1 89.12 235 PRO B O 1
ATOM 4401 N N . ARG B 1 236 ? 13.133 -6.434 -3.264 1 87.31 236 ARG B N 1
ATOM 4402 C CA . ARG B 1 236 ? 13.086 -7.539 -2.311 1 87.31 236 ARG B CA 1
ATOM 4403 C C . ARG B 1 236 ? 13.922 -8.719 -2.799 1 87.31 236 ARG B C 1
ATOM 4405 O O . ARG B 1 236 ? 13.766 -9.164 -3.938 1 87.31 236 ARG B O 1
ATOM 4412 N N . PRO B 1 237 ? 14.75 -9.172 -1.961 1 80.19 237 PRO B N 1
ATOM 4413 C CA . PRO B 1 237 ? 15.547 -10.32 -2.389 1 80.19 237 PRO B CA 1
ATOM 4414 C C . PRO B 1 237 ? 14.727 -11.602 -2.51 1 80.19 237 PRO B C 1
ATOM 4416 O O . PRO B 1 237 ? 13.75 -11.789 -1.774 1 80.19 237 PRO B O 1
ATOM 4419 N N . TYR B 1 238 ? 15.094 -12.398 -3.42 1 76.75 238 TYR B N 1
ATOM 4420 C CA . TYR B 1 238 ? 14.508 -13.734 -3.531 1 76.75 238 TYR B CA 1
ATOM 4421 C C . TYR B 1 238 ? 14.922 -14.609 -2.355 1 76.75 238 TYR B C 1
ATOM 4423 O O . TYR B 1 238 ? 16.094 -14.609 -1.951 1 76.75 238 TYR B O 1
ATOM 4431 N N . VAL B 1 239 ? 13.969 -15.297 -1.797 1 77.44 239 VAL B N 1
ATOM 4432 C CA . VAL B 1 239 ? 14.234 -16.172 -0.663 1 77.44 239 VAL B CA 1
ATOM 4433 C C . VAL B 1 239 ? 14.328 -17.625 -1.142 1 77.44 239 VAL B C 1
ATOM 4435 O O . VAL B 1 239 ? 13.32 -18.234 -1.495 1 77.44 239 VAL B O 1
ATOM 4438 N N . SER B 1 240 ? 15.516 -18.062 -1.276 1 76.62 240 SER B N 1
ATOM 4439 C CA . SER B 1 240 ? 15.797 -19.453 -1.673 1 76.62 240 SER B CA 1
ATOM 4440 C C . SER B 1 240 ? 15.984 -20.344 -0.455 1 76.62 240 SER B C 1
ATOM 4442 O O . SER B 1 240 ? 15.914 -19.875 0.684 1 76.62 240 SER B O 1
ATOM 4444 N N . LYS B 1 241 ? 16.266 -21.609 -0.694 1 79.88 241 LYS B N 1
ATOM 4445 C CA . LYS B 1 241 ? 16.531 -22.562 0.374 1 79.88 241 LYS B CA 1
ATOM 4446 C C . LYS B 1 241 ? 17.734 -22.125 1.204 1 79.88 241 LYS B C 1
ATOM 4448 O O . LYS B 1 241 ? 17.75 -22.281 2.426 1 79.88 241 LYS B O 1
ATOM 4453 N N . SER B 1 242 ? 18.625 -21.422 0.575 1 77.31 242 SER B N 1
ATOM 4454 C CA . SER B 1 242 ? 19.875 -21.047 1.232 1 77.31 242 SER B CA 1
ATOM 4455 C C . SER B 1 242 ? 19.781 -19.656 1.857 1 77.31 242 SER B C 1
ATOM 4457 O O . SER B 1 242 ? 20.719 -19.203 2.527 1 77.31 242 SER B O 1
ATOM 4459 N N . SER B 1 243 ? 18.562 -19.141 1.705 1 79.06 243 SER B N 1
ATOM 4460 C CA . SER B 1 243 ? 18.438 -17.766 2.205 1 79.06 243 SER B CA 1
ATOM 4461 C C . SER B 1 243 ? 18.594 -17.719 3.721 1 79.06 243 SER B C 1
ATOM 4463 O O . SER B 1 243 ? 18.047 -18.562 4.438 1 79.06 243 SER B O 1
ATOM 4465 N N . GLN B 1 244 ? 19.359 -16.797 4.176 1 72.06 244 GLN B N 1
ATOM 4466 C CA . GLN B 1 244 ? 19.609 -16.609 5.602 1 72.06 244 GLN B CA 1
ATOM 4467 C C . GLN B 1 244 ? 18.406 -16.016 6.312 1 72.06 244 GLN B C 1
ATOM 4469 O O . GLN B 1 244 ? 18.281 -16.125 7.531 1 72.06 244 GLN B O 1
ATOM 4474 N N . ASP B 1 245 ? 17.547 -15.32 5.574 1 81.25 245 ASP B N 1
ATOM 4475 C CA . ASP B 1 245 ? 16.344 -14.727 6.141 1 81.25 245 ASP B CA 1
ATOM 4476 C C . ASP B 1 245 ? 15.094 -15.188 5.379 1 81.25 245 ASP B C 1
ATOM 4478 O O . ASP B 1 245 ? 14.859 -14.742 4.25 1 81.25 245 ASP B O 1
ATOM 4482 N N . PRO B 1 246 ? 14.297 -16.031 6.07 1 80.19 246 PRO B N 1
ATOM 4483 C CA . PRO B 1 246 ? 13.125 -16.562 5.387 1 80.19 246 PRO B CA 1
ATOM 4484 C C . PRO B 1 246 ? 12.047 -15.516 5.129 1 80.19 246 PRO B C 1
ATOM 4486 O O . PRO B 1 246 ? 11.117 -15.758 4.355 1 80.19 246 PRO B O 1
ATOM 4489 N N . ASP B 1 247 ? 12.211 -14.422 5.727 1 82.62 247 ASP B N 1
ATOM 4490 C CA . ASP B 1 247 ? 11.25 -13.344 5.555 1 82.62 247 ASP B CA 1
ATOM 4491 C C . ASP B 1 247 ? 11.938 -11.984 5.602 1 82.62 247 ASP B C 1
ATOM 4493 O O . ASP B 1 247 ? 11.758 -11.219 6.555 1 82.62 247 ASP B O 1
ATOM 4497 N N . PRO B 1 248 ? 12.656 -11.719 4.586 1 85.31 248 PRO B N 1
ATOM 4498 C CA . PRO B 1 248 ? 13.352 -10.43 4.59 1 85.31 248 PRO B CA 1
ATOM 4499 C C . PRO B 1 248 ? 12.398 -9.242 4.625 1 85.31 248 PRO B C 1
ATOM 4501 O O . PRO B 1 248 ? 11.242 -9.359 4.207 1 85.31 248 PRO B O 1
ATOM 4504 N N . PRO B 1 249 ? 12.914 -8.094 5.07 1 87.31 249 PRO B N 1
ATOM 4505 C CA . PRO B 1 249 ? 12.047 -6.914 5.195 1 87.31 249 PRO B CA 1
ATOM 4506 C C . PRO B 1 249 ? 11.523 -6.418 3.85 1 87.31 249 PRO B C 1
ATOM 4508 O O . PRO B 1 249 ? 12.242 -6.477 2.846 1 87.31 249 PRO B O 1
ATOM 4511 N N . VAL B 1 250 ? 10.391 -5.934 3.926 1 92.69 250 VAL B N 1
ATOM 4512 C CA . VAL B 1 250 ? 9.711 -5.418 2.738 1 92.69 250 VAL B CA 1
ATOM 4513 C C . VAL B 1 250 ? 9.898 -3.906 2.654 1 92.69 250 VAL B C 1
ATOM 4515 O O . VAL B 1 250 ? 9.859 -3.213 3.674 1 92.69 250 VAL B O 1
ATOM 4518 N N . GLY B 1 251 ? 10.242 -3.455 1.433 1 96.06 251 GLY B N 1
ATOM 4519 C CA . GLY B 1 251 ? 10.266 -2.016 1.229 1 96.06 251 GLY B CA 1
ATOM 4520 C C . GLY B 1 251 ? 8.906 -1.366 1.399 1 96.06 251 GLY B C 1
ATOM 4521 O O . GLY B 1 251 ? 7.875 -1.983 1.113 1 96.06 251 GLY B O 1
ATOM 4522 N N . ARG B 1 252 ? 8.922 -0.124 1.842 1 97.75 252 ARG B N 1
ATOM 4523 C CA . ARG B 1 252 ? 7.676 0.58 2.123 1 97.75 252 ARG B CA 1
ATOM 4524 C C . ARG B 1 252 ? 7.648 1.943 1.442 1 97.75 252 ARG B C 1
ATOM 4526 O O . ARG B 1 252 ? 8.633 2.686 1.49 1 97.75 252 ARG B O 1
ATOM 4533 N N . LEU B 1 253 ? 6.559 2.25 0.802 1 97.69 253 LEU B N 1
ATOM 4534 C CA . LEU B 1 253 ? 6.273 3.572 0.255 1 97.69 253 LEU B CA 1
ATOM 4535 C C . LEU B 1 253 ? 5.203 4.281 1.075 1 97.69 253 LEU B C 1
ATOM 4537 O O . LEU B 1 253 ? 4.086 3.777 1.216 1 97.69 253 LEU B O 1
ATOM 4541 N N . LEU B 1 254 ? 5.523 5.387 1.613 1 98.25 254 LEU B N 1
ATOM 4542 C CA . LEU B 1 254 ? 4.559 6.191 2.354 1 98.25 254 LEU B CA 1
ATOM 4543 C C . LEU B 1 254 ? 4.047 7.352 1.5 1 98.25 254 LEU B C 1
ATOM 4545 O O . LEU B 1 254 ? 4.836 8.18 1.039 1 98.25 254 LEU B O 1
ATOM 4549 N N . ILE B 1 255 ? 2.805 7.332 1.298 1 96.94 255 ILE B N 1
ATOM 4550 C CA . ILE B 1 255 ? 2.135 8.453 0.649 1 96.94 255 ILE B CA 1
ATOM 4551 C C . ILE B 1 255 ? 1.607 9.422 1.707 1 96.94 255 ILE B C 1
ATOM 4553 O O . ILE B 1 255 ? 0.643 9.117 2.41 1 96.94 255 ILE B O 1
ATOM 4557 N N . LEU B 1 256 ? 2.195 10.586 1.78 1 96.12 256 LEU B N 1
ATOM 4558 C CA . LEU B 1 256 ? 1.948 11.492 2.9 1 96.12 256 LEU B CA 1
ATOM 4559 C C . LEU B 1 256 ? 1.599 12.891 2.404 1 96.12 256 LEU B C 1
ATOM 4561 O O . LEU B 1 256 ? 1.332 13.789 3.207 1 96.12 256 LEU B O 1
ATOM 4565 N N . GLY B 1 257 ? 1.527 13.125 1.135 1 91.69 257 GLY B N 1
ATOM 4566 C CA . GLY B 1 257 ? 1.228 14.438 0.574 1 91.69 257 GLY B CA 1
ATOM 4567 C C . GLY B 1 257 ? -0.254 14.648 0.327 1 91.69 257 GLY B C 1
ATOM 4568 O O . GLY B 1 257 ? -1.08 13.812 0.699 1 91.69 257 GLY B O 1
ATOM 4569 N N . SER B 1 258 ? -0.571 15.797 -0.159 1 87.62 258 SER B N 1
ATOM 4570 C CA . SER B 1 258 ? -1.931 16.172 -0.529 1 87.62 258 SER B CA 1
ATOM 4571 C C . SER B 1 258 ? -2.143 16.078 -2.035 1 87.62 258 SER B C 1
ATOM 4573 O O . SER B 1 258 ? -2.043 17.062 -2.754 1 87.62 258 SER B O 1
ATOM 4575 N N . TYR B 1 259 ? -2.602 14.898 -2.484 1 90.12 259 TYR B N 1
ATOM 4576 C CA . TYR B 1 259 ? -2.709 14.648 -3.916 1 90.12 259 TYR B CA 1
ATOM 4577 C C . TYR B 1 259 ? -4.129 14.898 -4.41 1 90.12 259 TYR B C 1
ATOM 4579 O O . TYR B 1 259 ? -5.098 14.555 -3.732 1 90.12 259 TYR B O 1
ATOM 4587 N N . THR B 1 260 ? -4.211 15.539 -5.559 1 85.62 260 THR B N 1
ATOM 4588 C CA . THR B 1 260 ? -5.523 15.805 -6.137 1 85.62 260 THR B CA 1
ATOM 4589 C C . THR B 1 260 ? -5.758 14.93 -7.367 1 85.62 260 THR B C 1
ATOM 4591 O O . THR B 1 260 ? -6.902 14.617 -7.695 1 85.62 260 THR B O 1
ATOM 4594 N N . ASP B 1 261 ? -4.695 14.547 -8.047 1 89.81 261 ASP B N 1
ATOM 4595 C CA . ASP B 1 261 ? -4.785 13.711 -9.242 1 89.81 261 ASP B CA 1
ATOM 4596 C C . ASP B 1 261 ? -4.629 12.234 -8.891 1 89.81 261 ASP B C 1
ATOM 4598 O O . ASP B 1 261 ? -4.09 11.891 -7.832 1 89.81 261 ASP B O 1
ATOM 4602 N N . PRO B 1 262 ? -5.105 11.391 -9.773 1 91.62 262 PRO B N 1
ATOM 4603 C CA . PRO B 1 262 ? -4.887 9.969 -9.539 1 91.62 262 PRO B CA 1
ATOM 4604 C C . PRO B 1 262 ? -3.408 9.594 -9.484 1 91.62 262 PRO B C 1
ATOM 4606 O O . PRO B 1 262 ? -2.598 10.164 -10.219 1 91.62 262 PRO B O 1
ATOM 4609 N N . ILE B 1 263 ? -3.137 8.727 -8.609 1 93.5 263 ILE B N 1
ATOM 4610 C CA . ILE B 1 263 ? -1.778 8.211 -8.492 1 93.5 263 ILE B CA 1
ATOM 4611 C C . ILE B 1 263 ? -1.653 6.91 -9.281 1 93.5 263 ILE B C 1
ATOM 4613 O O . ILE B 1 263 ? -2.395 5.953 -9.039 1 93.5 263 ILE B O 1
ATOM 4617 N N . CYS B 1 264 ? -0.734 6.84 -10.195 1 92.94 264 CYS B N 1
ATOM 4618 C CA . CYS B 1 264 ? -0.561 5.684 -11.07 1 92.94 264 CYS B CA 1
ATOM 4619 C C . CYS B 1 264 ? 0.795 5.027 -10.844 1 92.94 264 CYS B C 1
ATOM 4621 O O . CYS B 1 264 ? 1.812 5.715 -10.727 1 92.94 264 CYS B O 1
ATOM 4623 N N . PHE B 1 265 ? 0.739 3.738 -10.758 1 91.81 265 PHE B N 1
ATOM 4624 C CA . PHE B 1 265 ? 1.952 2.947 -10.594 1 91.81 265 PHE B CA 1
ATOM 4625 C C . PHE B 1 265 ? 2.168 2.031 -11.797 1 91.81 265 PHE B C 1
ATOM 4627 O O . PHE B 1 265 ? 1.227 1.393 -12.273 1 91.81 265 PHE B O 1
ATOM 4634 N N . ASN B 1 266 ? 3.383 2.053 -12.211 1 88.19 266 ASN B N 1
ATOM 4635 C CA . ASN B 1 266 ? 3.76 0.936 -13.07 1 88.19 266 ASN B CA 1
ATOM 4636 C C . ASN B 1 266 ? 3.889 -0.363 -12.281 1 88.19 266 ASN B C 1
ATOM 4638 O O . ASN B 1 266 ? 4.684 -0.449 -11.344 1 88.19 266 ASN B O 1
ATOM 4642 N N . TYR B 1 267 ? 3.07 -1.288 -12.641 1 82.69 267 TYR B N 1
ATOM 4643 C CA . TYR B 1 267 ? 3.1 -2.561 -11.922 1 82.69 267 TYR B CA 1
ATOM 4644 C C . TYR B 1 267 ? 4.438 -3.262 -12.117 1 82.69 267 TYR B C 1
ATOM 4646 O O . TYR B 1 267 ? 5.09 -3.65 -11.148 1 82.69 267 TYR B O 1
ATOM 4654 N N . HIS B 1 268 ? 4.789 -3.654 -13.367 1 77.25 268 HIS B N 1
ATOM 4655 C CA . HIS B 1 268 ? 6.145 -4.059 -13.727 1 77.25 268 HIS B CA 1
ATOM 4656 C C . HIS B 1 268 ? 6.945 -2.877 -14.266 1 77.25 268 HIS B C 1
ATOM 4658 O O . HIS B 1 268 ? 6.406 -2.039 -15 1 77.25 268 HIS B O 1
ATOM 4664 N N . PRO B 1 269 ? 8.117 -2.691 -13.75 1 67.81 269 PRO B N 1
ATOM 4665 C CA . PRO B 1 269 ? 9.023 -3.432 -12.867 1 67.81 269 PRO B CA 1
ATOM 4666 C C . PRO B 1 269 ? 8.961 -2.949 -11.422 1 67.81 269 PRO B C 1
ATOM 4668 O O . PRO B 1 269 ? 9.555 -3.566 -10.539 1 67.81 269 PRO B O 1
ATOM 4671 N N . THR B 1 270 ? 8.148 -1.915 -11.156 1 72.75 270 THR B N 1
ATOM 4672 C CA . THR B 1 270 ? 8.367 -1.212 -9.891 1 72.75 270 THR B CA 1
ATOM 4673 C C . THR B 1 270 ? 7.676 -1.935 -8.742 1 72.75 270 THR B C 1
ATOM 4675 O O . THR B 1 270 ? 8.328 -2.627 -7.957 1 72.75 270 THR B O 1
ATOM 4678 N N . LEU B 1 271 ? 6.371 -2.053 -8.766 1 77.25 271 LEU B N 1
ATOM 4679 C CA . LEU B 1 271 ? 5.629 -2.52 -7.602 1 77.25 271 LEU B CA 1
ATOM 4680 C C . LEU B 1 271 ? 5.855 -4.012 -7.379 1 77.25 271 LEU B C 1
ATOM 4682 O O . LEU B 1 271 ? 6.203 -4.434 -6.273 1 77.25 271 LEU B O 1
ATOM 4686 N N . PHE B 1 272 ? 5.836 -4.664 -8.414 1 79.56 272 PHE B N 1
ATOM 4687 C CA . PHE B 1 272 ? 5.898 -6.117 -8.328 1 79.56 272 PHE B CA 1
ATOM 4688 C C . PHE B 1 272 ? 7.316 -6.586 -8.031 1 79.56 272 PHE B C 1
ATOM 4690 O O . PHE B 1 272 ? 7.539 -7.375 -7.113 1 79.56 272 PHE B O 1
ATOM 4697 N N . ASP B 1 273 ? 8.305 -6.066 -8.719 1 78.31 273 ASP B N 1
ATOM 4698 C CA . ASP B 1 273 ? 9.68 -6.543 -8.609 1 78.31 273 ASP B CA 1
ATOM 4699 C C . ASP B 1 273 ? 10.266 -6.215 -7.234 1 78.31 273 ASP B C 1
ATOM 4701 O O . ASP B 1 273 ? 11.109 -6.949 -6.723 1 78.31 273 ASP B O 1
ATOM 4705 N N . HIS B 1 274 ? 9.656 -5.168 -6.645 1 81.56 274 HIS B N 1
ATOM 4706 C CA . HIS B 1 274 ? 10.141 -4.758 -5.332 1 81.56 274 HIS B CA 1
ATOM 4707 C C . HIS B 1 274 ? 9.273 -5.348 -4.223 1 81.56 274 HIS B C 1
ATOM 4709 O O . HIS B 1 274 ? 9.672 -5.355 -3.055 1 81.56 274 HIS B O 1
ATOM 4715 N N . GLU B 1 275 ? 8.141 -5.875 -4.594 1 90.75 275 GLU B N 1
ATOM 4716 C CA . GLU B 1 275 ? 7.16 -6.387 -3.635 1 90.75 275 GLU B CA 1
ATOM 4717 C C . GLU B 1 275 ? 7 -5.438 -2.451 1 90.75 275 GLU B C 1
ATOM 4719 O O . GLU B 1 275 ? 7.207 -5.828 -1.302 1 90.75 275 GLU B O 1
ATOM 4724 N N . ILE B 1 276 ? 6.59 -4.246 -2.711 1 91.69 276 ILE B N 1
ATOM 4725 C CA . ILE B 1 276 ? 6.582 -3.217 -1.68 1 91.69 276 ILE B CA 1
ATOM 4726 C C . ILE B 1 276 ? 5.191 -3.125 -1.055 1 91.69 276 ILE B C 1
ATOM 4728 O O . ILE B 1 276 ? 4.207 -3.594 -1.637 1 91.69 276 ILE B O 1
ATOM 4732 N N . ASP B 1 277 ? 5.16 -2.541 0.129 1 95.94 277 ASP B N 1
ATOM 4733 C CA . ASP B 1 277 ? 3.93 -2.07 0.761 1 95.94 277 ASP B CA 1
ATOM 4734 C C . ASP B 1 277 ? 3.73 -0.575 0.529 1 95.94 277 ASP B C 1
ATOM 4736 O O . ASP B 1 277 ? 4.656 0.217 0.717 1 95.94 277 ASP B O 1
ATOM 4740 N N . ILE B 1 278 ? 2.586 -0.232 0.091 1 96.62 278 ILE B N 1
ATOM 4741 C CA . ILE B 1 278 ? 2.217 1.175 -0.027 1 96.62 278 ILE B CA 1
ATOM 4742 C C . ILE B 1 278 ? 1.323 1.573 1.145 1 96.62 278 ILE B C 1
ATOM 4744 O O . ILE B 1 278 ? 0.239 1.014 1.325 1 96.62 278 ILE B O 1
ATOM 4748 N N . ILE B 1 279 ? 1.782 2.547 1.892 1 97.06 279 ILE B N 1
ATOM 4749 C CA . ILE B 1 279 ? 1.085 3.031 3.078 1 97.06 279 ILE B CA 1
ATOM 4750 C C . ILE B 1 279 ? 0.483 4.406 2.797 1 97.06 279 ILE B C 1
ATOM 4752 O O . ILE B 1 279 ? 1.198 5.34 2.42 1 97.06 279 ILE B O 1
ATOM 4756 N N . VAL B 1 280 ? -0.777 4.488 2.953 1 95.06 280 VAL B N 1
ATOM 4757 C CA . VAL B 1 280 ? -1.456 5.773 2.84 1 95.06 280 VAL B CA 1
ATOM 4758 C C . VAL B 1 280 ? -1.75 6.328 4.23 1 95.06 280 VAL B C 1
ATOM 4760 O O . VAL B 1 280 ? -2.371 5.656 5.059 1 95.06 280 VAL B O 1
ATOM 4763 N N . SER B 1 281 ? -1.289 7.477 4.465 1 93.62 281 SER B N 1
ATOM 4764 C CA . SER B 1 281 ? -1.515 8.086 5.77 1 93.62 281 SER B CA 1
ATOM 4765 C C . SER B 1 281 ? -2.523 9.227 5.68 1 93.62 281 SER B C 1
ATOM 4767 O O . SER B 1 281 ? -2.377 10.125 4.855 1 93.62 281 SER B O 1
ATOM 4769 N N . ARG B 1 282 ? -3.51 9.086 6.48 1 88.56 282 ARG B N 1
ATOM 4770 C CA . ARG B 1 282 ? -4.527 10.125 6.586 1 88.56 282 ARG B CA 1
ATOM 4771 C C . ARG B 1 282 ? -4.469 10.812 7.945 1 88.56 282 ARG B C 1
ATOM 4773 O O . ARG B 1 282 ? -4.66 10.172 8.977 1 88.56 282 ARG B O 1
ATOM 4780 N N . ASP B 1 283 ? -4.258 12.117 7.934 1 89.5 283 ASP B N 1
ATOM 4781 C CA . ASP B 1 283 ? -4.438 12.93 9.133 1 89.5 283 ASP B CA 1
ATOM 4782 C C . ASP B 1 283 ? -3.594 12.391 10.289 1 89.5 283 ASP B C 1
ATOM 4784 O O . ASP B 1 283 ? -2.375 12.258 10.164 1 89.5 283 ASP B O 1
ATOM 4788 N N . CYS B 1 284 ? -4.117 12.305 11.43 1 92.38 284 CYS B N 1
ATOM 4789 C CA . CYS B 1 284 ? -3.518 11.781 12.656 1 92.38 284 CYS B CA 1
ATOM 4790 C C . CYS B 1 284 ? -4.59 11.391 13.664 1 92.38 284 CYS B C 1
ATOM 4792 O O . CYS B 1 284 ? -5.781 11.578 13.414 1 92.38 284 CYS B O 1
ATOM 4794 N N . THR B 1 285 ? -4.18 10.734 14.719 1 91.38 285 THR B N 1
ATOM 4795 C CA . THR B 1 285 ? -5.09 10.398 15.805 1 91.38 285 THR B CA 1
ATOM 4796 C C . THR B 1 285 ? -4.941 11.391 16.953 1 91.38 285 THR B C 1
ATOM 4798 O O . THR B 1 285 ? -3.99 12.172 16.984 1 91.38 285 THR B O 1
ATOM 4801 N N . TYR B 1 286 ? -5.922 11.359 17.844 1 91 286 TYR B N 1
ATOM 4802 C CA . TYR B 1 286 ? -5.832 12.156 19.062 1 91 286 TYR B CA 1
ATOM 4803 C C . TYR B 1 286 ? -4.551 11.844 19.828 1 91 286 TYR B C 1
ATOM 4805 O O . TYR B 1 286 ? -3.912 12.75 20.375 1 91 286 TYR B O 1
ATOM 4813 N N . PHE B 1 287 ? -4.156 10.633 19.828 1 92.62 287 PHE B N 1
ATOM 4814 C CA . PHE B 1 287 ? -2.971 10.203 20.547 1 92.62 287 PHE B CA 1
ATOM 4815 C C . PHE B 1 287 ? -1.701 10.703 19.875 1 92.62 287 PHE B C 1
ATOM 4817 O O . PHE B 1 287 ? -0.709 11 20.547 1 92.62 287 PHE B O 1
ATOM 4824 N N . ASP B 1 288 ? -1.781 10.781 18.562 1 95.12 288 ASP B N 1
ATOM 4825 C CA . ASP B 1 288 ? -0.667 11.383 17.844 1 95.12 288 ASP B CA 1
ATOM 4826 C C . ASP B 1 288 ? -0.492 12.852 18.219 1 95.12 288 ASP B C 1
ATOM 4828 O O . ASP B 1 288 ? 0.633 13.352 18.297 1 95.12 288 ASP B O 1
ATOM 4832 N N . LEU B 1 289 ? -1.581 13.539 18.422 1 96.31 289 LEU B N 1
ATOM 4833 C CA . LEU B 1 289 ? -1.525 14.938 18.828 1 96.31 289 LEU B CA 1
ATOM 4834 C C . LEU B 1 289 ? -0.856 15.078 20.188 1 96.31 289 LEU B C 1
ATOM 4836 O O . LEU B 1 289 ? -0.009 15.953 20.391 1 96.31 289 LEU B O 1
ATOM 4840 N N . LEU B 1 290 ? -1.229 14.219 21.094 1 95.56 290 LEU B N 1
ATOM 4841 C CA . LEU B 1 290 ? -0.636 14.25 22.422 1 95.56 290 LEU B CA 1
ATOM 4842 C C . LEU B 1 290 ? 0.862 13.977 22.359 1 95.56 290 LEU B C 1
ATOM 4844 O O . LEU B 1 290 ? 1.65 14.641 23.031 1 95.56 290 LEU B O 1
ATOM 4848 N N . GLU B 1 291 ? 1.185 13.062 21.531 1 96.62 291 GLU B N 1
ATOM 4849 C CA . GLU B 1 291 ? 2.602 12.75 21.375 1 96.62 291 GLU B CA 1
ATOM 4850 C C . GLU B 1 291 ? 3.354 13.891 20.719 1 96.62 291 GLU B C 1
ATOM 4852 O O . GLU B 1 291 ? 4.484 14.211 21.094 1 96.62 291 GLU B O 1
ATOM 4857 N N . ALA B 1 292 ? 2.74 14.484 19.766 1 98.06 292 ALA B N 1
ATOM 4858 C CA . ALA B 1 292 ? 3.363 15.594 19.031 1 98.06 292 ALA B CA 1
ATOM 4859 C C . ALA B 1 292 ? 3.648 16.766 19.969 1 98.06 292 ALA B C 1
ATOM 4861 O O . ALA B 1 292 ? 4.754 17.312 19.969 1 98.06 292 ALA B O 1
ATOM 4862 N N . ILE B 1 293 ? 2.699 17.141 20.75 1 98.12 293 ILE B N 1
ATOM 4863 C CA . ILE B 1 293 ? 2.9 18.297 21.609 1 98.12 293 ILE B CA 1
ATOM 4864 C C . ILE B 1 293 ? 3.957 17.969 22.672 1 98.12 293 ILE B C 1
ATOM 4866 O O . ILE B 1 293 ? 4.734 18.844 23.062 1 98.12 293 ILE B O 1
ATOM 4870 N N . ASP B 1 294 ? 4.023 16.719 23.078 1 98.12 294 ASP B N 1
ATOM 4871 C CA . ASP B 1 294 ? 5.066 16.297 24.016 1 98.12 294 ASP B CA 1
ATOM 4872 C C . ASP B 1 294 ? 6.449 16.406 23.375 1 98.12 2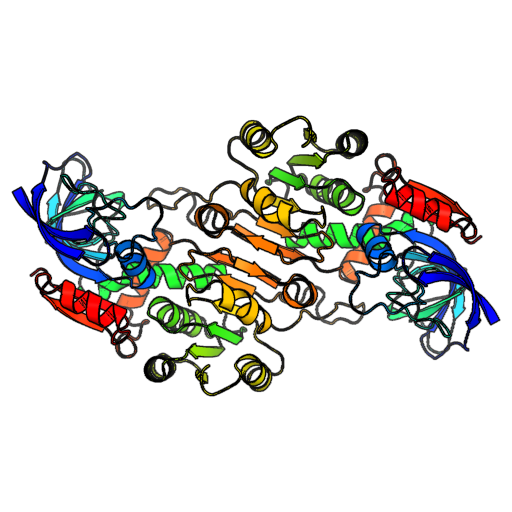94 ASP B C 1
ATOM 4874 O O . ASP B 1 294 ? 7.41 16.812 24.016 1 98.12 294 ASP B O 1
ATOM 4878 N N . LEU B 1 295 ? 6.566 16.016 22.156 1 98.38 295 LEU B N 1
ATOM 4879 C CA . LEU B 1 295 ? 7.828 16.125 21.438 1 98.38 295 LEU B CA 1
ATOM 4880 C C . LEU B 1 295 ? 8.258 17.578 21.312 1 98.38 295 LEU B C 1
ATOM 4882 O O . LEU B 1 295 ? 9.43 17.906 21.484 1 98.38 295 LEU B O 1
ATOM 4886 N N . ILE B 1 296 ? 7.32 18.438 21.031 1 98.38 296 ILE B N 1
ATOM 4887 C CA . ILE B 1 296 ? 7.598 19.859 20.906 1 98.38 296 ILE B CA 1
ATOM 4888 C C . ILE B 1 296 ? 8.055 20.422 22.25 1 98.38 296 ILE B C 1
ATOM 4890 O O . ILE B 1 296 ? 9.07 21.109 22.344 1 98.38 296 ILE B O 1
ATOM 4894 N N . ARG B 1 297 ? 7.352 20.031 23.297 1 98.06 297 ARG B N 1
ATOM 4895 C CA . ARG B 1 297 ? 7.652 20.484 24.641 1 98.06 297 ARG B CA 1
ATOM 4896 C C . ARG B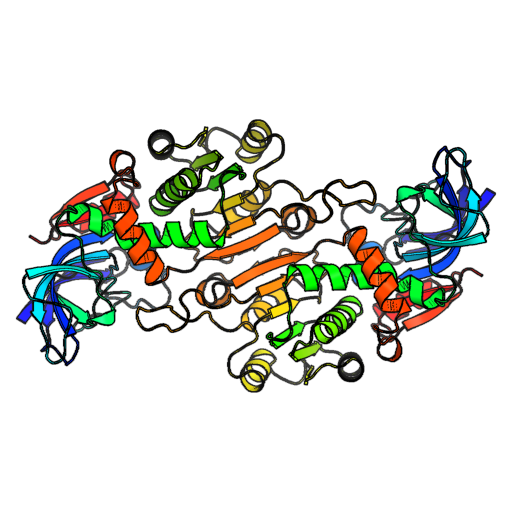 1 297 ? 9.062 20.094 25.062 1 98.06 297 ARG B C 1
ATOM 4898 O O . ARG B 1 297 ? 9.789 20.891 25.672 1 98.06 297 ARG B O 1
ATOM 4905 N N . ASN B 1 298 ? 9.438 18.922 24.641 1 97.81 298 ASN B N 1
ATOM 4906 C CA . ASN B 1 298 ? 10.727 18.375 25.047 1 97.81 298 ASN B CA 1
ATOM 4907 C C . ASN B 1 298 ? 11.836 18.734 24.062 1 97.81 298 ASN B C 1
ATOM 4909 O O . ASN B 1 298 ? 12.906 18.141 24.078 1 97.81 298 ASN B O 1
ATOM 4913 N N . LYS B 1 299 ? 11.57 19.594 23.125 1 97.06 299 LYS B N 1
ATOM 4914 C CA . LYS B 1 299 ? 12.516 20.188 22.203 1 97.06 299 LYS B CA 1
ATOM 4915 C C . LYS B 1 299 ? 13.125 19.141 21.266 1 97.06 299 LYS B C 1
ATOM 4917 O O . LYS B 1 299 ? 14.312 19.203 20.938 1 97.06 299 LYS B O 1
ATOM 4922 N N . LYS B 1 300 ? 12.25 18.188 20.984 1 97.44 300 LYS B N 1
ATOM 4923 C CA . LYS B 1 300 ? 12.688 17.156 20.047 1 97.44 300 LYS B CA 1
ATOM 4924 C C . LYS B 1 300 ? 12.469 17.578 18.609 1 97.44 300 LYS B C 1
ATOM 4926 O O . LYS B 1 300 ? 13 16.969 17.672 1 97.44 300 LYS B O 1
ATOM 4931 N N . VAL B 1 301 ? 11.781 18.672 18.406 1 97.75 301 VAL B N 1
ATOM 4932 C CA . VAL B 1 301 ? 11.578 19.266 17.094 1 97.75 301 VAL B CA 1
ATOM 4933 C C . VAL B 1 301 ? 12.453 20.5 16.938 1 97.75 301 VAL B C 1
ATOM 4935 O O . VAL B 1 301 ? 12.406 21.406 17.766 1 97.75 301 VAL B O 1
ATOM 4938 N N . ASN B 1 302 ? 13.242 20.5 15.891 1 97.69 302 ASN B N 1
ATOM 4939 C CA . ASN B 1 302 ? 14.125 21.625 15.617 1 97.69 302 ASN B CA 1
ATOM 4940 C C . ASN B 1 302 ? 13.422 22.688 14.766 1 97.69 302 ASN B C 1
ATOM 4942 O O . ASN B 1 302 ? 13.523 22.672 13.539 1 97.69 302 ASN B O 1
ATOM 4946 N N . PHE B 1 303 ? 12.883 23.656 15.398 1 96.75 303 PHE B N 1
ATOM 4947 C CA . PHE B 1 303 ? 12.117 24.688 14.719 1 96.75 303 PHE B CA 1
ATOM 4948 C C . PHE B 1 303 ? 13.039 25.672 14.016 1 96.75 303 PHE B C 1
ATOM 4950 O O . PHE B 1 303 ? 12.602 26.438 13.141 1 96.75 303 PHE B O 1
ATOM 4957 N N . ASN B 1 304 ? 14.328 25.672 14.359 1 95.19 304 ASN B N 1
ATOM 4958 C CA . ASN B 1 304 ? 15.289 26.547 13.688 1 95.19 304 ASN B CA 1
ATOM 4959 C C . ASN B 1 304 ? 15.5 26.125 12.234 1 95.19 304 ASN B C 1
ATOM 4961 O O . ASN B 1 304 ? 15.961 26.938 11.414 1 95.19 304 ASN B O 1
ATOM 4965 N N . ALA B 1 305 ? 15.141 24.938 11.969 1 96.5 305 ALA B N 1
ATOM 4966 C CA . ALA B 1 305 ? 15.312 24.422 10.609 1 96.5 305 ALA B CA 1
ATOM 4967 C C . ALA B 1 305 ? 14.031 24.578 9.797 1 96.5 305 ALA B C 1
ATOM 4969 O O . ALA B 1 305 ? 13.938 24.062 8.68 1 96.5 305 ALA B O 1
ATOM 4970 N N . ILE B 1 306 ? 13.023 25.219 10.336 1 96.25 306 ILE B N 1
ATOM 4971 C CA . ILE B 1 306 ? 11.758 25.438 9.641 1 96.25 306 ILE B CA 1
ATOM 4972 C C . ILE B 1 306 ? 11.617 26.922 9.297 1 96.25 306 ILE B C 1
ATOM 4974 O O . ILE B 1 306 ? 11.727 27.781 10.172 1 96.25 306 ILE B O 1
ATOM 4978 N N . ASP B 1 307 ? 11.383 27.188 8.078 1 96.06 307 ASP B N 1
ATOM 4979 C CA . ASP B 1 307 ? 11.234 28.562 7.617 1 96.06 307 ASP B CA 1
ATOM 4980 C C . ASP B 1 307 ? 9.797 29.047 7.812 1 96.06 307 ASP B C 1
ATOM 4982 O O . ASP B 1 307 ? 9.008 29.062 6.867 1 96.06 307 ASP B O 1
ATOM 4986 N N . PHE B 1 308 ? 9.539 29.453 9.047 1 97.06 308 PHE B N 1
ATOM 4987 C CA . PHE B 1 308 ? 8.219 30 9.297 1 97.06 308 PHE B CA 1
ATOM 4988 C C . PHE B 1 308 ? 8.312 31.484 9.664 1 97.06 308 PHE B C 1
ATOM 4990 O O . PHE B 1 308 ? 9.352 31.938 10.141 1 97.06 308 PHE B O 1
ATOM 4997 N N . GLU B 1 309 ? 7.293 32.219 9.32 1 98.12 309 GLU B N 1
ATOM 4998 C CA . GLU B 1 309 ? 7.172 33.656 9.656 1 98.12 309 GLU B CA 1
ATOM 4999 C C . GLU B 1 309 ? 5.828 33.938 10.32 1 98.12 309 GLU B C 1
ATOM 5001 O O . GLU B 1 309 ? 4.844 33.25 10.078 1 98.12 309 GLU B O 1
ATOM 5006 N N . THR B 1 310 ? 5.824 34.938 11.18 1 98.31 310 THR B N 1
ATOM 5007 C CA . THR B 1 310 ? 4.602 35.375 11.828 1 98.31 310 THR B CA 1
ATOM 5008 C C . THR B 1 310 ? 4.09 36.688 11.203 1 98.31 310 THR B C 1
ATOM 5010 O O . THR B 1 310 ? 4.879 37.562 10.852 1 98.31 310 THR B O 1
ATOM 5013 N N . PHE B 1 311 ? 2.809 36.75 11.047 1 98.56 311 PHE B N 1
ATOM 5014 C CA . PHE B 1 311 ? 2.105 37.906 10.516 1 98.56 311 PHE B CA 1
ATOM 5015 C C . PHE B 1 311 ? 0.933 38.281 11.422 1 98.56 311 PHE B C 1
ATOM 5017 O O . PHE B 1 311 ? 0.37 37.438 12.102 1 98.56 311 PHE B O 1
ATOM 5024 N N . ASP B 1 312 ? 0.617 39.625 11.398 1 98.38 312 ASP B N 1
ATOM 5025 C CA . ASP B 1 312 ? -0.699 39.969 11.922 1 98.38 312 ASP B CA 1
ATOM 5026 C C . ASP B 1 312 ? -1.81 39.312 11.102 1 98.38 312 ASP B C 1
ATOM 5028 O O . ASP B 1 312 ? -1.719 39.25 9.875 1 98.38 312 ASP B O 1
ATOM 5032 N N . PHE B 1 313 ? -2.865 38.844 11.758 1 98.19 313 PHE B N 1
ATOM 5033 C CA . PHE B 1 313 ? -3.928 38.156 11.031 1 98.19 313 PHE B CA 1
ATOM 5034 C C . PHE B 1 313 ? -4.52 39.062 9.961 1 98.19 313 PHE B C 1
ATOM 5036 O O . PHE B 1 313 ? -5.004 38.594 8.93 1 98.19 313 PHE B O 1
ATOM 5043 N N . GLN B 1 314 ? -4.43 40.344 10.164 1 97.75 314 GLN B N 1
ATOM 5044 C CA . GLN B 1 314 ? -4.926 41.312 9.188 1 97.75 314 GLN B CA 1
ATOM 5045 C C . GLN B 1 314 ? -4.098 41.281 7.906 1 97.75 314 GLN B C 1
ATOM 5047 O O . GLN B 1 314 ? -4.551 41.719 6.855 1 97.75 314 GLN B O 1
ATOM 5052 N N . SER B 1 315 ? -2.898 40.75 8.023 1 97.56 315 SER B N 1
ATOM 5053 C CA . SER B 1 315 ? -2.004 40.625 6.875 1 97.56 315 SER B CA 1
ATOM 5054 C C . SER B 1 315 ? -1.947 39.188 6.383 1 97.56 315 SER B C 1
ATOM 5056 O O . SER B 1 315 ? -0.907 38.719 5.906 1 97.56 315 SER B O 1
ATOM 5058 N N . ALA B 1 316 ? -3.045 38.469 6.594 1 97.88 316 ALA B N 1
ATOM 5059 C CA . ALA B 1 316 ? -3.092 37.062 6.219 1 97.88 316 ALA B CA 1
ATOM 5060 C C . ALA B 1 316 ? -2.758 36.875 4.742 1 97.88 316 ALA B C 1
ATOM 5062 O O . ALA B 1 316 ? -2.104 35.906 4.367 1 97.88 316 ALA B O 1
ATOM 5063 N N . GLU B 1 317 ? -3.178 37.75 3.895 1 97.81 317 GLU B N 1
ATOM 5064 C CA . GLU B 1 317 ? -2.922 37.656 2.459 1 97.81 317 GLU B CA 1
ATOM 5065 C C . GLU B 1 317 ? -1.425 37.594 2.168 1 97.81 317 GLU B C 1
ATOM 5067 O O . GLU B 1 317 ? -0.984 36.844 1.303 1 97.81 317 GLU B O 1
ATOM 5072 N N . LYS B 1 318 ? -0.702 38.406 2.855 1 97.88 318 LYS B N 1
ATOM 5073 C CA . LYS B 1 318 ? 0.748 38.406 2.682 1 97.88 318 LYS B CA 1
ATOM 5074 C C . LYS B 1 318 ? 1.354 37.062 3.043 1 97.88 318 LYS B C 1
ATOM 5076 O O . LYS B 1 318 ? 2.244 36.562 2.348 1 97.88 318 LYS B O 1
ATOM 5081 N N . GLY B 1 319 ? 0.917 36.469 4.145 1 98.06 319 GLY B N 1
ATOM 5082 C CA . GLY B 1 319 ? 1.39 35.156 4.543 1 98.06 319 GLY B CA 1
ATOM 5083 C C . GLY B 1 319 ? 1.11 34.094 3.51 1 98.06 319 GLY B C 1
ATOM 5084 O O . GLY B 1 319 ? 1.998 33.312 3.164 1 98.06 319 GLY B O 1
ATOM 5085 N N . TYR B 1 320 ? -0.077 34.125 2.961 1 98 320 TYR B N 1
ATOM 5086 C CA . TYR B 1 320 ? -0.457 33.125 1.957 1 98 320 TYR B CA 1
ATOM 5087 C C . TYR B 1 320 ? 0.317 33.344 0.662 1 98 320 TYR B C 1
ATOM 5089 O O . TYR B 1 320 ? 0.681 32.375 -0.017 1 98 320 TYR B O 1
ATOM 5097 N N . GLN B 1 321 ? 0.587 34.594 0.31 1 97.75 321 GLN B N 1
ATOM 5098 C CA . GLN B 1 321 ? 1.368 34.875 -0.887 1 97.75 321 GLN B CA 1
ATOM 5099 C C . GLN B 1 321 ? 2.787 34.344 -0.768 1 97.75 321 GLN B C 1
ATOM 5101 O O . GLN B 1 321 ? 3.312 33.75 -1.717 1 97.75 321 GLN B O 1
ATOM 5106 N N . LYS B 1 322 ? 3.373 34.531 0.374 1 97.19 322 LYS B N 1
ATOM 5107 C CA . LYS B 1 322 ? 4.727 34.031 0.583 1 97.19 322 LYS B CA 1
ATOM 5108 C C . LYS B 1 322 ? 4.766 32.5 0.513 1 97.19 322 LYS B C 1
ATOM 5110 O O . LYS B 1 322 ? 5.734 31.922 0.025 1 97.19 322 LYS B O 1
ATOM 5115 N N . LEU B 1 323 ? 3.73 31.891 1.013 1 96.56 323 LEU B N 1
ATOM 5116 C CA . LEU B 1 323 ? 3.625 30.438 0.923 1 96.56 323 LEU B CA 1
ATOM 5117 C C . LEU B 1 323 ? 3.512 29.984 -0.531 1 96.56 323 LEU B C 1
ATOM 5119 O O . LEU B 1 323 ? 4.191 29.047 -0.951 1 96.56 323 LEU B O 1
ATOM 5123 N N . MET B 1 324 ? 2.684 30.656 -1.292 1 94.94 324 MET B N 1
ATOM 5124 C CA . MET B 1 324 ? 2.479 30.312 -2.697 1 94.94 324 MET B CA 1
ATOM 5125 C C . MET B 1 324 ? 3.766 30.5 -3.494 1 94.94 324 MET B C 1
ATOM 5127 O O . MET B 1 324 ? 4.031 29.75 -4.434 1 94.94 324 MET B O 1
ATOM 5131 N N . ASN B 1 325 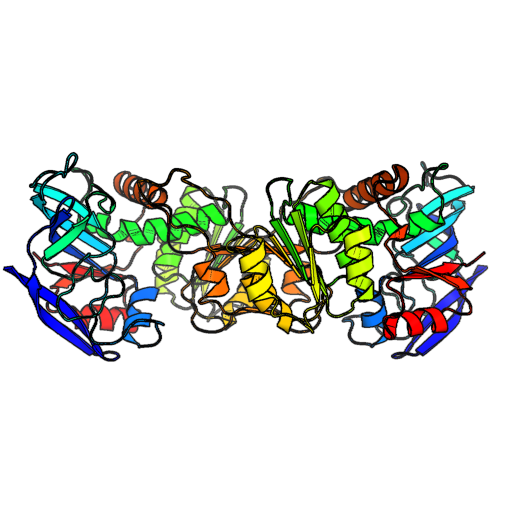? 4.523 31.469 -3.018 1 94.38 325 ASN B N 1
ATOM 5132 C CA . ASN B 1 325 ? 5.793 31.75 -3.682 1 94.38 325 ASN B CA 1
ATOM 5133 C C . ASN B 1 325 ? 6.902 30.844 -3.168 1 94.38 325 ASN B C 1
ATOM 5135 O O . ASN B 1 325 ? 8.055 30.953 -3.598 1 94.38 325 ASN B O 1
ATOM 5139 N N . LYS B 1 326 ? 6.637 30.031 -2.232 1 91 326 LYS B N 1
ATOM 5140 C CA . LYS B 1 326 ? 7.582 29.078 -1.659 1 91 326 LYS B CA 1
ATOM 5141 C C . LYS B 1 326 ? 8.734 29.797 -0.96 1 91 326 LYS B C 1
ATOM 5143 O O . LYS B 1 326 ? 9.867 29.297 -0.957 1 91 326 LYS B O 1
ATOM 5148 N N . GLU B 1 327 ? 8.406 30.953 -0.446 1 94.38 327 GLU B N 1
ATOM 5149 C CA . GLU B 1 327 ? 9.406 31.719 0.283 1 94.38 327 GLU B CA 1
ATOM 5150 C C . GLU B 1 327 ? 9.555 31.219 1.72 1 94.38 327 GLU B C 1
ATOM 5152 O O . GLU B 1 327 ? 10.602 31.406 2.342 1 94.38 327 GLU B O 1
ATOM 5157 N N . ILE B 1 328 ? 8.445 30.719 2.18 1 96.31 328 ILE B N 1
ATOM 5158 C CA . ILE B 1 328 ? 8.414 30.125 3.514 1 96.31 328 ILE B CA 1
ATOM 5159 C C . ILE B 1 328 ? 7.668 28.797 3.469 1 96.31 328 ILE B C 1
ATOM 5161 O O . ILE B 1 328 ? 6.992 28.484 2.484 1 96.31 328 ILE B O 1
ATOM 5165 N N . THR B 1 329 ? 7.844 28 4.531 1 96.25 329 THR B N 1
ATOM 5166 C CA . THR B 1 329 ? 7.156 26.719 4.566 1 96.25 329 THR B CA 1
ATOM 5167 C C . THR B 1 329 ? 5.973 26.766 5.531 1 96.25 329 THR B C 1
ATOM 5169 O O . THR B 1 329 ? 5.125 25.859 5.527 1 96.25 329 THR B O 1
ATOM 5172 N N . LYS B 1 330 ? 5.891 27.828 6.312 1 97.5 330 LYS B N 1
ATOM 5173 C CA . LYS B 1 330 ? 4.75 27.984 7.215 1 97.5 330 LYS B CA 1
ATOM 5174 C C . LYS B 1 330 ? 4.5 29.453 7.535 1 97.5 330 LYS B C 1
ATOM 5176 O O . LYS B 1 330 ? 5.441 30.203 7.797 1 97.5 330 LYS B O 1
ATOM 5181 N N . ALA B 1 331 ? 3.289 29.875 7.496 1 98.56 331 ALA B N 1
ATOM 5182 C CA . ALA B 1 331 ? 2.824 31.172 7.98 1 98.56 331 ALA B CA 1
ATOM 5183 C C . ALA B 1 331 ? 2.016 31.016 9.266 1 98.56 331 ALA B C 1
ATOM 5185 O O . ALA B 1 331 ? 1.199 30.109 9.383 1 98.56 331 ALA B O 1
ATOM 5186 N N . ILE B 1 332 ? 2.307 31.812 10.219 1 98.75 332 ILE B N 1
ATOM 5187 C CA . ILE B 1 332 ? 1.582 31.859 11.484 1 98.75 332 ILE B CA 1
ATOM 5188 C C . ILE B 1 332 ? 0.956 33.25 11.664 1 98.75 332 ILE B C 1
ATOM 5190 O O . ILE B 1 332 ? 1.621 34.25 11.477 1 98.75 332 ILE B O 1
ATOM 5194 N N . PHE B 1 333 ? -0.282 33.25 11.984 1 98.81 333 PHE B N 1
ATOM 5195 C CA . PHE B 1 333 ? -0.983 34.531 12.156 1 98.81 333 PHE B CA 1
ATOM 5196 C C . PHE B 1 333 ? -1.167 34.844 13.641 1 98.81 333 PHE B C 1
ATOM 5198 O O . PHE B 1 333 ? -1.661 34 14.398 1 98.81 333 PHE B O 1
ATOM 5205 N N . LYS B 1 334 ? -0.823 36 14.008 1 98.56 334 LYS B N 1
ATOM 5206 C CA . LYS B 1 334 ? -1.015 36.531 15.359 1 98.56 334 LYS B CA 1
ATOM 5207 C C . LYS B 1 334 ? -2.352 37.25 15.492 1 98.56 334 LYS B C 1
ATOM 5209 O O . LYS B 1 334 ? -2.668 38.125 14.688 1 98.56 334 LYS B O 1
ATOM 5214 N N . TRP B 1 335 ? -3.09 36.875 16.453 1 98 335 TRP B N 1
ATOM 5215 C CA . TRP B 1 335 ? -4.41 37.469 16.656 1 98 335 TRP B CA 1
ATOM 5216 C C . TRP B 1 335 ? -4.402 38.438 17.859 1 98 335 TRP B C 1
ATOM 5218 O O . TRP B 1 335 ? -5.312 39.25 18.016 1 98 335 TRP B O 1
ATOM 5228 N N . GLU B 1 336 ? -3.436 38.312 18.75 1 85.88 336 GLU B N 1
ATOM 5229 C CA . GLU B 1 336 ? -3.229 39.25 19.844 1 85.88 336 GLU B CA 1
ATOM 5230 C C . GLU B 1 336 ? -1.875 39.938 19.734 1 85.88 336 GLU B C 1
ATOM 5232 O O . GLU B 1 336 ? -0.937 39.375 19.156 1 85.88 336 GLU B O 1
#

InterPro domains:
  IPR011032 GroES-like superfamily [SSF50129] (3-155)
  IPR013149 Alcohol dehydrogenase-like, C-terminal [PF00107] (157-236)
  IPR013154 Alcohol dehydrogenase-like, N-terminal [PF08240] (26-117)
  IPR036291 NAD(P)-binding domain superfamily [SSF51735] (125-300)

Nearest PDB structures (foldseek):
  2d8a-assembly1_A  TM=8.517E-01  e=2.400E-30  Pyrococcus horikoshii OT3
  2dfv-assembly3_C  TM=8.486E-01  e=3.454E-29  Pyrococcus horikoshii OT3
  3gfb-assembly1_D  TM=8.524E-01  e=2.201E-27  Thermococcus kodakarensis KOD1
  5kia-assembly1_A-2  TM=8.390E-01  e=1.575E-24  Burkholderia thailandensis E264
  1e3j-assembly1_A  TM=8.412E-01  e=1.897E-24  Bemisia argentifolii